Protein AF-0000000079291665 (afdb_homodimer)

Sequence (442 aa):
MATKSVLILLLVAAATTFAQKQCCYPSQFEASRGSIVAQVQGGQAMTQKTGYQFAYDYTNRRLGAITYKEDLGVMTKFQDIFEYSQGVEYEIQVKPQVSSCLKRTLNATLPHCIPASATYLGSSYLGDHKLNVDYFQYFESKSSTDYANITITVSQGDCVPFSDVYEGMKDGVPTLEVRGYVNYTSGISDPSKYFTVPSFCQSAKHETPKTQKSPFDKILPMATKSVLILLLVAAATTFAQKQCCYPSQFEASRGSIVAQVQGGQAMTQKTGYQFAYDYTNRRLGAITYKEDLGVMTKFQDIFEYSQGVEYEIQVKPQVSSCLKRTLNATLPHCIPASATYLGSSYLGDHKLNVDYFQYFESKSSTDYANITITVSQGDCVPFSDVYEGMKDGVPTLEVRGYVNYTSGISDPSKYFTVPSFCQSAKHETPKTQKSPFDKILP

Organism: Patiria miniata (NCBI:txid46514)

Nearest PDB structures (foldseek):
  2zf3-assembly1_B  TM=6.138E-01  e=1.254E-06  Chromobacterium violaceum
  1r0u-assembly1_A  TM=3.759E-01  e=9.866E-04  Bacillus subtilis
  6cuj-assembly1_B  TM=4.003E-01  e=1.719E-02  Neisseria meningitidis
  7sfp-assembly1_A  TM=3.118E-01  e=3.646E-02  Streptomyces ossamyceticus
  6cuj-assembly1_A  TM=3.379E-01  e=2.322E-02  Neisseria meningitidis

pLDDT: mean 86.08, std 16.87, range [31.62, 98.25]

InterPro domains:
  IPR001299 Ependymin [PF00811] (77-201)
  IPR001299 Ependymin [PTHR10697] (5-213)
  IPR001299 Ependymin [SM00026] (22-217)

Solvent-accessible surface area (backbone atoms only — not comparable to full-atom values): 24522 Å² total; per-residue (Å²): 133,86,79,78,77,77,77,77,78,76,78,75,74,74,73,71,70,71,72,74,78,75,50,39,43,64,52,35,26,30,32,30,39,39,36,42,35,38,35,49,54,98,53,39,80,44,73,49,76,51,66,36,38,36,39,46,29,59,82,75,32,33,38,15,36,39,37,75,44,74,54,97,89,41,63,32,40,39,36,37,32,39,34,41,80,75,29,34,30,37,45,35,37,44,36,96,86,59,64,49,43,41,32,35,82,37,92,60,76,77,75,57,49,58,60,89,83,39,42,79,76,51,72,51,24,36,79,67,65,68,39,48,33,34,34,36,34,38,78,48,71,84,48,99,35,28,30,28,46,35,40,37,34,23,34,57,95,54,25,45,66,40,33,35,36,39,43,37,30,54,83,64,28,51,30,43,33,43,38,38,43,31,52,42,39,86,38,66,92,58,59,62,85,42,64,62,75,59,76,76,44,78,72,33,56,73,53,80,76,85,82,72,80,64,95,73,67,74,91,62,127,133,84,79,77,78,76,78,78,77,78,74,74,72,74,72,72,70,71,73,75,78,76,50,38,42,63,51,36,26,28,31,31,40,40,35,44,35,38,36,51,54,97,55,38,81,45,74,48,75,50,66,36,39,35,38,45,29,59,82,74,32,33,40,15,36,39,38,74,43,76,54,96,89,40,64,32,40,38,35,38,32,38,34,41,81,75,29,33,29,38,45,34,37,46,36,99,86,58,63,48,44,42,31,33,82,37,94,59,77,78,75,56,50,58,62,89,82,38,42,80,74,50,72,52,25,36,79,67,66,66,38,47,34,34,34,37,34,38,78,47,70,85,49,98,35,29,31,29,47,35,39,37,33,22,34,57,95,54,26,45,66,40,32,36,37,39,43,38,31,53,84,64,28,53,32,42,33,42,37,38,44,32,50,43,38,86,38,65,92,58,58,63,83,42,64,62,75,60,76,77,43,76,74,32,57,72,54,81,75,86,82,73,80,64,95,73,65,75,90,64,126

Structure (mmCIF, N/CA/C/O backbone):
data_AF-0000000079291665-model_v1
#
loop_
_entity.id
_entity.type
_entity.pdbx_description
1 polymer 'Uncharacterized protein'
#
loop_
_atom_site.group_PDB
_atom_site.id
_atom_site.type_symbol
_atom_site.label_atom_id
_atom_site.label_alt_id
_atom_site.label_comp_id
_atom_site.label_asym_id
_atom_site.label_entity_id
_atom_site.label_seq_id
_atom_site.pdbx_PDB_ins_code
_atom_site.Cartn_x
_atom_site.Cartn_y
_atom_site.Cartn_z
_atom_site.occupancy
_atom_site.B_iso_or_equiv
_atom_site.auth_seq_id
_atom_site.auth_comp_id
_atom_site.auth_asym_id
_atom_site.auth_atom_id
_atom_site.pdbx_PDB_model_num
ATOM 1 N N . MET A 1 1 ? 72.125 -18.312 -8.953 1 33.38 1 MET A N 1
ATOM 2 C CA . MET A 1 1 ? 70.688 -18.453 -8.75 1 33.38 1 MET A CA 1
ATOM 3 C C . MET A 1 1 ? 69.938 -17.094 -8.828 1 33.38 1 MET A C 1
ATOM 5 O O . MET A 1 1 ? 70.188 -16.219 -7.996 1 33.38 1 MET A O 1
ATOM 9 N N . ALA A 1 2 ? 69.688 -16.594 -10.117 1 44.31 2 ALA A N 1
ATOM 10 C CA . ALA A 1 2 ? 69 -15.352 -10.484 1 44.31 2 ALA A CA 1
ATOM 11 C C . ALA A 1 2 ? 67.625 -15.289 -9.891 1 44.31 2 ALA A C 1
ATOM 13 O O . ALA A 1 2 ? 66.812 -16.188 -10.109 1 44.31 2 ALA A O 1
ATOM 14 N N . THR A 1 3 ? 67.438 -14.695 -8.727 1 43 3 THR A N 1
ATOM 15 C CA . THR A 1 3 ? 66.188 -14.398 -8.047 1 43 3 THR A CA 1
ATOM 16 C C . THR A 1 3 ? 65.312 -13.516 -8.914 1 43 3 THR A C 1
ATOM 18 O O . THR A 1 3 ? 65.688 -12.383 -9.227 1 43 3 THR A O 1
ATOM 21 N N . LYS A 1 4 ? 64.562 -14.102 -9.914 1 43.56 4 LYS A N 1
ATOM 22 C CA . LYS A 1 4 ? 63.531 -13.367 -10.648 1 43.56 4 LYS A CA 1
ATOM 23 C C . LYS A 1 4 ? 62.469 -12.812 -9.711 1 43.56 4 LYS A C 1
ATOM 25 O O . LYS A 1 4 ? 61.812 -13.57 -8.992 1 43.56 4 LYS A O 1
ATOM 30 N N . SER A 1 5 ? 62.625 -11.578 -9.266 1 41.34 5 SER A N 1
ATOM 31 C CA . SER A 1 5 ? 61.625 -10.844 -8.516 1 41.34 5 SER A CA 1
ATOM 32 C C . SER A 1 5 ? 60.344 -10.68 -9.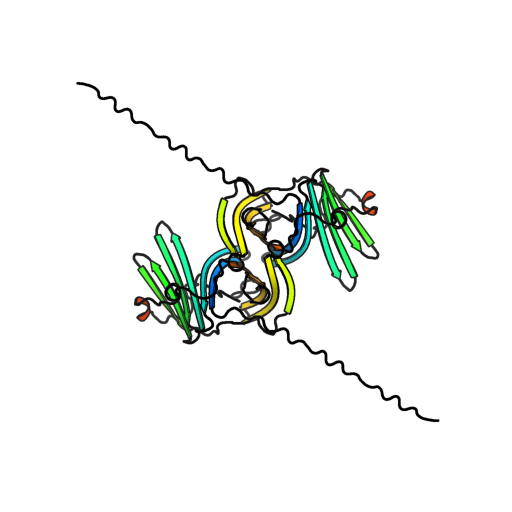32 1 41.34 5 SER A C 1
ATOM 34 O O . SER A 1 5 ? 60.344 -10.109 -10.414 1 41.34 5 SER A O 1
ATOM 36 N N . VAL A 1 6 ? 59.375 -11.672 -9.273 1 41.81 6 VAL A N 1
ATOM 37 C CA . VAL A 1 6 ? 58.062 -11.469 -9.852 1 41.81 6 VAL A CA 1
ATOM 38 C C . VAL A 1 6 ? 57.375 -10.305 -9.156 1 41.81 6 VAL A C 1
ATOM 40 O O . VAL A 1 6 ? 57.156 -10.336 -7.941 1 41.81 6 VAL A O 1
ATOM 43 N N . LEU A 1 7 ? 57.469 -9.109 -9.75 1 39.66 7 LEU A N 1
ATOM 44 C CA . LEU A 1 7 ? 56.625 -7.969 -9.359 1 39.66 7 LEU A CA 1
ATOM 45 C C . LEU A 1 7 ? 55.156 -8.281 -9.547 1 39.66 7 LEU A C 1
ATOM 47 O O . LEU A 1 7 ? 54.688 -8.516 -10.672 1 39.66 7 LEU A O 1
ATOM 51 N N . ILE A 1 8 ? 54.531 -8.836 -8.492 1 39.69 8 ILE A N 1
ATOM 52 C CA . ILE A 1 8 ? 53.094 -8.969 -8.508 1 39.69 8 ILE A CA 1
ATOM 53 C C . ILE A 1 8 ? 52.438 -7.582 -8.562 1 39.69 8 ILE A C 1
ATOM 55 O O . ILE A 1 8 ? 52.594 -6.781 -7.641 1 39.69 8 ILE A O 1
ATOM 59 N N . LEU A 1 9 ? 52.156 -7.086 -9.789 1 40.19 9 LEU A N 1
ATOM 60 C CA . LEU A 1 9 ? 51.312 -5.914 -9.969 1 40.19 9 LEU A CA 1
ATOM 61 C C . LEU A 1 9 ? 49.938 -6.152 -9.375 1 40.19 9 LEU A C 1
ATOM 63 O O . LEU A 1 9 ? 49.156 -6.992 -9.875 1 40.19 9 LEU A O 1
ATOM 67 N N . LEU A 1 10 ? 49.781 -5.875 -8.062 1 39.94 10 LEU A N 1
ATOM 68 C CA . LEU A 1 10 ? 48.469 -5.789 -7.457 1 39.94 10 LEU A CA 1
ATOM 69 C C . LEU A 1 10 ? 47.625 -4.75 -8.172 1 39.94 10 LEU A C 1
ATOM 71 O O . LEU A 1 10 ? 47.875 -3.549 -8.07 1 39.94 10 LEU A O 1
ATOM 75 N N . LEU A 1 11 ? 47 -5.117 -9.305 1 41.69 11 LEU A N 1
ATOM 76 C CA . LEU A 1 11 ? 45.938 -4.293 -9.867 1 41.69 11 LEU A CA 1
ATOM 77 C C . LEU A 1 11 ? 44.812 -4.117 -8.867 1 41.69 11 LEU A C 1
ATOM 79 O O . LEU A 1 11 ? 44.062 -5.059 -8.594 1 41.69 11 LEU A O 1
ATOM 83 N N . VAL A 1 12 ? 44.969 -3.213 -7.914 1 42.84 12 VAL A N 1
ATOM 84 C CA . VAL A 1 12 ? 43.812 -2.727 -7.148 1 42.84 12 VAL A CA 1
ATOM 85 C C . VAL A 1 12 ? 42.75 -2.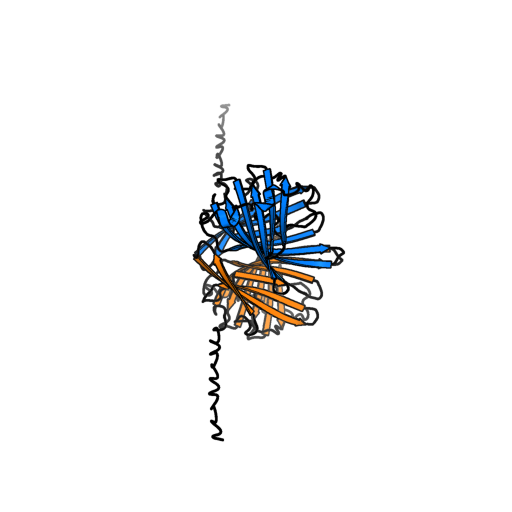182 -8.102 1 42.84 12 VAL A C 1
ATOM 87 O O . VAL A 1 12 ? 42.969 -1.146 -8.742 1 42.84 12 VAL A O 1
ATOM 90 N N . ALA A 1 13 ? 41.906 -2.961 -8.672 1 42.25 13 ALA A N 1
ATOM 91 C CA . ALA A 1 13 ? 40.656 -2.416 -9.25 1 42.25 13 ALA A CA 1
ATOM 92 C C . ALA A 1 13 ? 39.969 -1.48 -8.266 1 42.25 13 ALA A C 1
ATOM 94 O O . ALA A 1 13 ? 39.531 -1.906 -7.191 1 42.25 13 ALA A O 1
ATOM 95 N N . ALA A 1 14 ? 40.281 -0.184 -8.25 1 39.81 14 ALA A N 1
ATOM 96 C CA . ALA A 1 14 ? 39.375 0.785 -7.621 1 39.81 14 ALA A CA 1
ATOM 97 C C . ALA A 1 14 ? 37.938 0.505 -7.988 1 39.81 14 ALA A C 1
ATOM 99 O O . ALA A 1 14 ? 37.531 0.678 -9.141 1 39.81 14 ALA A O 1
ATOM 100 N N . ALA A 1 15 ? 37.25 -0.454 -7.398 1 42.09 15 ALA A N 1
ATOM 101 C CA . ALA A 1 15 ? 35.781 -0.42 -7.469 1 42.09 15 ALA A CA 1
ATOM 102 C C . ALA A 1 15 ? 35.25 1.012 -7.379 1 42.09 15 ALA A C 1
ATOM 104 O O . ALA A 1 15 ? 35.344 1.646 -6.324 1 42.09 15 ALA A O 1
ATOM 105 N N . THR A 1 16 ? 35.406 1.795 -8.367 1 43.69 16 THR A N 1
ATOM 106 C CA . THR A 1 16 ? 34.562 2.996 -8.375 1 43.69 16 THR A CA 1
ATOM 107 C C . THR A 1 16 ? 33.188 2.699 -7.82 1 43.69 16 THR A C 1
ATOM 109 O O . THR A 1 16 ? 32.406 1.944 -8.422 1 43.69 16 THR A O 1
ATOM 112 N N . THR A 1 17 ? 33.031 2.527 -6.578 1 45.19 17 THR A N 1
ATOM 113 C CA . THR A 1 17 ? 31.688 2.664 -6.031 1 45.19 17 THR A CA 1
ATOM 114 C C . THR A 1 17 ? 30.938 3.793 -6.73 1 45.19 17 THR A C 1
ATOM 116 O O . THR A 1 17 ? 31.359 4.953 -6.668 1 45.19 17 THR A O 1
ATOM 119 N N . PHE A 1 18 ? 30.594 3.729 -7.953 1 47.25 18 PHE A N 1
ATOM 120 C CA . PHE A 1 18 ? 29.594 4.68 -8.43 1 47.25 18 PHE A CA 1
ATOM 121 C C . PHE A 1 18 ? 28.656 5.09 -7.305 1 47.25 18 PHE A C 1
ATOM 123 O O . PHE A 1 18 ? 27.969 4.25 -6.727 1 47.25 18 PHE A O 1
ATOM 130 N N . ALA A 1 19 ? 29.031 5.988 -6.492 1 48.94 19 ALA A N 1
ATOM 131 C CA . ALA A 1 19 ? 28.188 6.559 -5.441 1 48.94 19 ALA A CA 1
ATOM 132 C C . ALA A 1 19 ? 26.766 6.773 -5.941 1 48.94 19 ALA A C 1
ATOM 134 O O . ALA A 1 19 ? 26.516 7.605 -6.82 1 48.94 19 ALA A O 1
ATOM 135 N N . GLN A 1 20 ? 25.938 5.781 -6.062 1 61.38 20 GLN A N 1
ATOM 136 C CA . GLN A 1 20 ? 24.547 5.977 -6.449 1 61.38 20 GLN A CA 1
ATOM 137 C C . GLN A 1 20 ? 23.969 7.223 -5.789 1 61.38 20 GLN A C 1
ATOM 139 O O . GLN A 1 20 ? 24.109 7.414 -4.578 1 61.38 20 GLN A O 1
ATOM 144 N N . LYS A 1 21 ? 23.781 8.43 -6.582 1 78.25 21 LYS A N 1
ATOM 145 C CA . LYS A 1 21 ? 23.172 9.672 -6.121 1 78.25 21 LYS A CA 1
ATOM 146 C C . LYS A 1 21 ? 22 9.398 -5.18 1 78.25 21 LYS A C 1
ATOM 148 O O . LYS A 1 21 ? 21.156 8.547 -5.469 1 78.25 21 LYS A O 1
ATOM 153 N N . GLN A 1 22 ? 22.141 9.953 -3.949 1 91.94 22 GLN A N 1
ATOM 154 C CA . GLN A 1 22 ? 21.094 9.805 -2.934 1 91.94 22 GLN A CA 1
ATOM 155 C C . GLN A 1 22 ? 19.75 10.258 -3.469 1 91.94 22 GLN A C 1
ATOM 157 O O . GLN A 1 22 ? 19.656 11.266 -4.18 1 91.94 22 GLN A O 1
ATOM 162 N N . CYS A 1 23 ? 18.781 9.539 -3.275 1 96.5 23 CYS A N 1
ATOM 163 C CA . CYS A 1 23 ? 17.422 9.875 -3.68 1 96.5 23 CYS A CA 1
ATOM 164 C C . CYS A 1 23 ? 16.797 10.891 -2.727 1 96.5 23 CYS A C 1
ATOM 166 O O . CYS A 1 23 ? 16.516 10.57 -1.568 1 96.5 23 CYS A O 1
ATOM 168 N N . CYS A 1 24 ? 16.609 12.117 -3.236 1 97.31 24 CYS A N 1
ATOM 169 C CA . CYS A 1 24 ? 16.016 13.172 -2.43 1 97.31 24 CYS A CA 1
ATOM 170 C C . CYS A 1 24 ? 14.664 13.602 -3.012 1 97.31 24 CYS A C 1
ATOM 172 O O . CYS A 1 24 ? 14.516 13.711 -4.23 1 97.31 24 CYS A O 1
ATOM 174 N N . TYR A 1 25 ? 13.727 13.828 -2.117 1 97.12 25 TYR A N 1
ATOM 175 C CA . TYR A 1 25 ? 12.422 14.297 -2.572 1 97.12 25 TYR A CA 1
ATOM 176 C C . TYR A 1 25 ? 12.547 15.633 -3.295 1 97.12 25 TYR A C 1
ATOM 178 O O . TYR A 1 25 ? 13.477 16.406 -3.039 1 97.12 25 TYR A O 1
ATOM 186 N N . PRO A 1 26 ? 11.594 15.883 -4.191 1 97.12 26 PRO A N 1
ATOM 187 C CA . PRO A 1 26 ? 11.531 17.266 -4.691 1 97.12 26 PRO A CA 1
ATOM 188 C C . PRO A 1 26 ? 11.414 18.297 -3.57 1 97.12 26 PRO A C 1
ATOM 190 O O . PRO A 1 26 ? 10.742 18.031 -2.564 1 97.12 26 PRO A O 1
ATOM 193 N N . SER A 1 27 ? 11.969 19.438 -3.736 1 98.06 27 SER A N 1
ATOM 194 C CA . SER A 1 27 ? 12.102 20.422 -2.66 1 98.06 27 SER A CA 1
ATOM 195 C C . SER A 1 27 ? 10.734 20.953 -2.23 1 98.06 27 SER A C 1
ATOM 197 O O . SER A 1 27 ? 10.555 21.359 -1.08 1 98.06 27 SER A O 1
ATOM 199 N N . GLN A 1 28 ? 9.805 21.047 -3.203 1 98.12 28 GLN A N 1
ATOM 200 C CA . GLN A 1 28 ? 8.453 21.5 -2.904 1 98.12 28 GLN A CA 1
ATOM 201 C C . GLN A 1 28 ? 7.414 20.703 -3.699 1 98.12 28 GLN A C 1
ATOM 203 O O . GLN A 1 28 ? 7.539 20.547 -4.914 1 98.12 28 GLN A O 1
ATOM 208 N N . PHE A 1 29 ? 6.383 20.219 -2.969 1 97.88 29 PHE A N 1
ATOM 209 C CA . PHE A 1 29 ? 5.281 19.562 -3.674 1 97.88 29 PHE A CA 1
ATOM 210 C C . PHE A 1 29 ? 4.047 19.469 -2.781 1 97.88 29 PHE A C 1
ATOM 212 O O . PHE A 1 29 ? 4.137 19.688 -1.57 1 97.88 29 PHE A O 1
ATOM 219 N N . GLU A 1 30 ? 2.912 19.234 -3.373 1 97.44 30 GLU A N 1
ATOM 220 C CA . GLU A 1 30 ? 1.661 18.859 -2.717 1 97.44 30 GLU A CA 1
ATOM 221 C C . GLU A 1 30 ? 1.271 17.422 -3.041 1 97.44 30 GLU A C 1
ATOM 223 O O . GLU A 1 30 ? 1.589 16.906 -4.117 1 97.44 30 GLU A O 1
ATOM 228 N N . ALA A 1 31 ? 0.606 16.797 -2.09 1 97.75 31 ALA A N 1
ATOM 229 C CA . ALA A 1 31 ? 0.093 15.445 -2.314 1 97.75 31 ALA A CA 1
ATOM 230 C C . ALA A 1 31 ? -0.995 15.102 -1.302 1 97.75 31 ALA A C 1
ATOM 232 O O . ALA A 1 31 ? -1.331 15.914 -0.438 1 97.75 31 ALA A O 1
ATOM 233 N N . SER A 1 32 ? -1.656 14.07 -1.577 1 97 32 SER A N 1
ATOM 234 C CA . SER A 1 32 ? -2.572 13.461 -0.62 1 97 32 SER A CA 1
ATOM 235 C C . SER A 1 32 ? -2.002 12.156 -0.068 1 97 32 SER A C 1
ATOM 237 O O . SER A 1 32 ? -1.399 11.375 -0.806 1 97 32 SER A O 1
ATOM 239 N N . ARG A 1 33 ? -2.201 11.984 1.135 1 96.44 33 ARG A N 1
ATOM 240 C CA . ARG A 1 33 ? -1.723 10.773 1.79 1 96.44 33 ARG A CA 1
ATOM 241 C C . ARG A 1 33 ? -2.883 9.969 2.367 1 96.44 33 ARG A C 1
ATOM 243 O O . ARG A 1 33 ? -3.789 10.531 2.986 1 96.44 33 ARG A O 1
ATOM 250 N N . GLY A 1 34 ? -2.918 8.703 2.088 1 94.12 34 GLY A N 1
ATOM 251 C CA . GLY A 1 34 ? -3.76 7.742 2.779 1 94.12 34 GLY A CA 1
ATOM 252 C C . GLY A 1 34 ? -2.969 6.691 3.535 1 94.12 34 GLY A C 1
ATOM 253 O O . GLY A 1 34 ? -1.873 6.312 3.119 1 94.12 34 GLY A O 1
ATOM 254 N N . SER A 1 35 ? -3.543 6.246 4.691 1 94.38 35 SER A N 1
ATOM 255 C CA . SER A 1 35 ? -2.828 5.23 5.457 1 94.38 35 SER A CA 1
ATOM 256 C C . SER A 1 35 ? -3.797 4.277 6.148 1 94.38 35 SER A C 1
ATOM 258 O O . SER A 1 35 ? -4.941 4.641 6.426 1 94.38 35 SER A O 1
ATOM 260 N N . ILE A 1 36 ? -3.389 3.09 6.25 1 93.94 36 ILE A N 1
ATOM 261 C CA . ILE A 1 36 ? -4.004 2.131 7.16 1 93.94 36 ILE A CA 1
ATOM 262 C C . ILE A 1 36 ? -2.988 1.68 8.203 1 93.94 36 ILE A C 1
ATOM 264 O O . ILE A 1 36 ? -1.85 1.345 7.867 1 93.94 36 ILE A O 1
ATOM 268 N N . VAL A 1 37 ? -3.357 1.77 9.422 1 92.5 37 VAL A N 1
ATOM 269 C CA . VAL A 1 37 ? -2.492 1.357 10.516 1 92.5 37 VAL A CA 1
ATOM 270 C C . VAL A 1 37 ? -3.15 0.218 11.297 1 92.5 37 VAL A C 1
ATOM 272 O O . VAL A 1 37 ? -4.344 0.273 11.594 1 92.5 37 VAL A O 1
ATOM 275 N N . ALA A 1 38 ? -2.42 -0.78 11.492 1 92.69 38 ALA A N 1
ATOM 276 C CA . ALA A 1 38 ? -2.838 -1.887 12.352 1 92.69 38 ALA A CA 1
ATOM 277 C C . ALA A 1 38 ? -1.983 -1.953 13.617 1 92.69 38 ALA A C 1
ATOM 279 O O . ALA A 1 38 ? -0.754 -1.884 13.547 1 92.69 38 ALA A O 1
ATOM 280 N N . GLN A 1 39 ? -2.703 -2.039 14.711 1 90.62 39 GLN A N 1
ATOM 281 C CA . GLN A 1 39 ? -2.037 -2.154 16 1 90.62 39 GLN A CA 1
ATOM 282 C C . GLN A 1 39 ? -2.631 -3.291 16.828 1 90.62 39 GLN A C 1
ATOM 284 O O . GLN A 1 39 ? -3.795 -3.654 16.641 1 90.62 39 GLN A O 1
ATOM 289 N N . VAL A 1 40 ? -1.843 -3.873 17.625 1 87.38 40 VAL A N 1
ATOM 290 C CA . VAL A 1 40 ? -2.307 -4.887 18.562 1 87.38 40 VAL A CA 1
ATOM 291 C C . VAL A 1 40 ? -2.227 -4.348 19.984 1 87.38 40 VAL A C 1
ATOM 293 O O . VAL A 1 40 ? -1.14 -4.039 20.484 1 87.38 40 VAL A O 1
ATOM 296 N N . GLN A 1 41 ? -3.389 -4.145 20.531 1 81.62 41 GLN A N 1
ATOM 297 C CA . GLN A 1 41 ? -3.494 -3.709 21.922 1 81.62 41 GLN A CA 1
ATOM 298 C C . GLN A 1 41 ? -4.336 -4.684 22.75 1 81.62 41 GLN A C 1
ATOM 300 O O . GLN A 1 41 ? -5.461 -5.016 22.359 1 81.62 41 GLN A O 1
ATOM 305 N N . GLY A 1 42 ? -3.773 -5.078 23.891 1 80.75 42 GLY A N 1
ATOM 306 C CA . GLY A 1 42 ? -4.492 -6.035 24.719 1 80.75 42 GLY A CA 1
ATOM 307 C C . GLY A 1 42 ? -4.848 -7.312 23.984 1 80.75 42 GLY A C 1
ATOM 308 O O . GLY A 1 42 ? -5.926 -7.875 24.188 1 80.75 42 GLY A O 1
ATOM 309 N N . GLY A 1 43 ? -4.148 -7.59 23 1 78.69 43 GLY A N 1
ATOM 310 C CA . GLY A 1 43 ? -4.352 -8.812 22.234 1 78.69 43 GLY A CA 1
ATOM 311 C C . GLY A 1 43 ? -5.355 -8.648 21.109 1 78.69 43 GLY A C 1
ATOM 312 O O . GLY A 1 43 ? -5.664 -9.609 20.406 1 78.69 43 GLY A O 1
ATOM 313 N N . GLN A 1 44 ? -5.863 -7.441 21 1 83.56 44 GLN A N 1
ATOM 314 C CA . GLN A 1 44 ? -6.855 -7.18 19.969 1 83.56 44 GLN A CA 1
ATOM 315 C C . GLN A 1 44 ? -6.273 -6.305 18.859 1 83.56 44 GLN A C 1
ATOM 317 O O . GLN A 1 44 ? -5.547 -5.348 19.125 1 83.56 44 GLN A O 1
ATOM 322 N N . ALA A 1 45 ? -6.535 -6.777 17.609 1 85.62 45 ALA A N 1
ATOM 323 C CA . ALA A 1 45 ? -6.094 -5.996 16.469 1 85.62 45 ALA A CA 1
ATOM 324 C C . ALA A 1 45 ? -7.055 -4.848 16.172 1 85.62 45 ALA A C 1
ATOM 326 O O . ALA A 1 45 ? -8.273 -5.023 16.234 1 85.62 45 ALA A O 1
ATOM 327 N N . MET A 1 46 ? -6.5 -3.693 15.992 1 89.69 46 MET A N 1
ATOM 328 C CA . MET A 1 46 ? -7.27 -2.521 15.586 1 89.69 46 MET A CA 1
ATOM 329 C C . MET A 1 46 ? -6.672 -1.887 14.336 1 89.69 46 MET A C 1
ATOM 331 O O . MET A 1 46 ? -5.449 -1.872 14.164 1 89.69 46 MET A O 1
ATOM 335 N N . THR A 1 47 ? -7.562 -1.448 13.508 1 91.56 47 THR A N 1
ATOM 336 C CA . THR A 1 47 ? -7.098 -0.745 12.32 1 91.56 47 THR A CA 1
ATOM 337 C C . THR A 1 47 ? -7.691 0.66 12.258 1 91.56 47 THR A C 1
ATOM 339 O O . THR A 1 47 ? -8.781 0.904 12.781 1 91.56 47 THR A O 1
ATOM 342 N N . GLN A 1 48 ? -6.941 1.554 11.758 1 89.12 48 GLN A N 1
ATOM 343 C CA . GLN A 1 48 ? -7.379 2.928 11.531 1 89.12 48 GLN A CA 1
ATOM 344 C C . GLN A 1 48 ? -6.961 3.416 10.148 1 89.12 48 GLN A C 1
ATOM 346 O O . GLN A 1 48 ? -5.844 3.148 9.703 1 89.12 48 GLN A O 1
ATOM 351 N N . LYS A 1 49 ? -7.883 4.055 9.531 1 90.69 49 LYS A N 1
ATOM 352 C CA . LYS A 1 49 ? -7.598 4.664 8.242 1 90.69 49 LYS A CA 1
ATOM 353 C C . LYS A 1 49 ? -7.605 6.188 8.336 1 90.69 49 LYS A C 1
ATOM 355 O O . LYS A 1 49 ? -8.438 6.766 9.031 1 90.69 49 LYS A O 1
ATOM 360 N N . THR A 1 50 ? -6.645 6.762 7.746 1 90.81 50 THR A N 1
ATOM 361 C CA . THR A 1 50 ? -6.566 8.219 7.715 1 90.81 50 THR A CA 1
ATOM 362 C C . THR A 1 50 ? -6.227 8.711 6.312 1 90.81 50 THR A C 1
ATOM 364 O O . THR A 1 50 ? -5.633 7.98 5.516 1 90.81 50 THR A O 1
ATOM 367 N N . GLY A 1 51 ? -6.715 9.906 5.98 1 93.19 51 GLY A N 1
ATOM 368 C CA . GLY A 1 51 ? -6.426 10.57 4.719 1 93.19 51 GLY A CA 1
ATOM 369 C C . GLY A 1 51 ? -6.367 12.086 4.84 1 93.19 51 GLY A C 1
ATOM 370 O O . GLY A 1 51 ? -7.156 12.688 5.57 1 93.19 51 GLY A O 1
ATOM 371 N N . TYR A 1 52 ? -5.43 12.68 4.195 1 95.5 52 TYR A N 1
ATOM 372 C CA . TYR A 1 52 ? -5.34 14.133 4.219 1 95.5 52 TYR A CA 1
ATOM 373 C C . TYR A 1 52 ? -4.516 14.648 3.043 1 95.5 52 TYR A C 1
ATOM 375 O O . TYR A 1 52 ? -3.895 13.859 2.322 1 95.5 52 TYR A O 1
ATOM 383 N N . GLN A 1 53 ? -4.602 15.922 2.863 1 97 53 GLN A N 1
ATOM 384 C CA . GLN A 1 53 ? -3.742 16.641 1.929 1 97 53 GLN A CA 1
ATOM 385 C C . GLN A 1 53 ? -2.559 17.281 2.65 1 97 53 GLN A C 1
ATOM 387 O O . GLN A 1 53 ? -2.674 17.672 3.812 1 97 53 GLN A O 1
ATOM 392 N N . PHE A 1 54 ? -1.475 17.359 1.909 1 97.62 54 PHE A N 1
ATOM 393 C CA . PHE A 1 54 ? -0.352 18.016 2.564 1 97.62 54 PHE A CA 1
ATOM 394 C C . PHE A 1 54 ? 0.538 18.703 1.541 1 97.62 54 PHE A C 1
ATOM 396 O O . PHE A 1 54 ? 0.448 18.438 0.343 1 97.62 54 PHE A O 1
ATOM 403 N N . ALA A 1 55 ? 1.313 19.656 2.043 1 98.25 55 ALA A N 1
ATOM 404 C CA . ALA A 1 55 ? 2.359 20.344 1.289 1 98.25 55 ALA A CA 1
ATOM 405 C C . ALA A 1 55 ? 3.723 20.156 1.948 1 98.25 55 ALA A C 1
ATOM 407 O O . ALA A 1 55 ? 3.871 20.375 3.154 1 98.25 55 ALA A O 1
ATOM 408 N N . TYR A 1 56 ? 4.59 19.656 1.215 1 98 56 TYR A N 1
ATOM 409 C CA . TYR A 1 56 ? 5.988 19.484 1.597 1 98 56 TYR A CA 1
ATOM 410 C C . TYR A 1 56 ? 6.84 20.641 1.061 1 98 56 TYR A C 1
ATOM 412 O O . TYR A 1 56 ? 6.934 20.828 -0.154 1 98 56 TYR A O 1
ATOM 420 N N . ASP A 1 57 ? 7.5 21.359 1.958 1 98.12 57 ASP A N 1
ATOM 421 C CA . ASP A 1 57 ? 8.273 22.531 1.596 1 98.12 57 ASP A CA 1
ATOM 422 C C . ASP A 1 57 ? 9.664 22.5 2.236 1 98.12 57 ASP A C 1
ATOM 424 O O . ASP A 1 57 ? 9.922 23.219 3.205 1 98.12 57 ASP A O 1
ATOM 428 N N . TYR A 1 58 ? 10.523 21.797 1.612 1 97.5 58 TYR A N 1
ATOM 429 C CA . TYR A 1 58 ? 11.875 21.672 2.141 1 97.5 58 TYR A CA 1
ATOM 430 C C . TYR A 1 58 ? 12.641 22.984 2.006 1 97.5 58 TYR A C 1
ATOM 432 O O . TYR A 1 58 ? 13.492 23.297 2.838 1 97.5 58 TYR A O 1
ATOM 440 N N . THR A 1 59 ? 12.398 23.734 0.969 1 98.19 59 THR A N 1
ATOM 441 C CA . THR A 1 59 ? 13.055 25.016 0.76 1 98.19 59 THR A CA 1
ATOM 442 C C . THR A 1 59 ? 12.891 25.906 1.984 1 98.19 59 THR A C 1
ATOM 444 O O . THR A 1 59 ? 13.852 26.531 2.438 1 98.19 59 THR A O 1
ATOM 447 N N . ASN A 1 60 ? 11.719 25.953 2.496 1 97.94 60 ASN A N 1
ATOM 448 C CA . ASN A 1 60 ? 11.445 26.812 3.65 1 97.94 60 ASN A CA 1
ATOM 449 C C . ASN A 1 60 ? 11.383 26 4.941 1 97.94 60 ASN A C 1
ATOM 451 O O . ASN A 1 60 ? 10.969 26.5 5.98 1 97.94 60 ASN A O 1
ATOM 455 N N . ARG A 1 61 ? 11.672 24.781 4.895 1 96.88 61 ARG A N 1
ATOM 456 C CA . ARG A 1 61 ? 11.742 23.859 6.027 1 96.88 61 ARG A CA 1
ATOM 457 C C . ARG A 1 61 ? 10.422 23.828 6.793 1 96.88 61 ARG A C 1
ATOM 459 O O . ARG A 1 61 ? 10.406 24.016 8.008 1 96.88 61 ARG A O 1
ATOM 466 N N . ARG A 1 62 ? 9.367 23.453 6.074 1 97.25 62 ARG A N 1
ATOM 467 C CA . ARG A 1 62 ? 8.055 23.375 6.715 1 97.25 62 ARG A CA 1
ATOM 468 C C . ARG A 1 62 ? 7.176 22.344 6.027 1 97.25 62 ARG A C 1
ATOM 470 O O . ARG A 1 62 ? 7.434 21.953 4.883 1 97.25 62 ARG A O 1
ATOM 477 N N . LEU A 1 63 ? 6.23 21.875 6.719 1 97.25 63 LEU A N 1
ATOM 478 C CA . LEU A 1 63 ? 5.258 20.875 6.285 1 97.25 63 LEU A CA 1
ATOM 479 C C . LEU A 1 63 ? 3.871 21.188 6.824 1 97.25 63 LEU A C 1
ATOM 481 O O . LEU A 1 63 ? 3.723 21.562 7.992 1 97.25 63 LEU A O 1
ATOM 485 N N . GLY A 1 64 ? 2.871 21.219 5.965 1 97.31 64 GLY A N 1
ATOM 486 C CA . GLY A 1 64 ? 1.495 21.484 6.359 1 97.31 64 GLY A CA 1
ATOM 487 C C . GLY A 1 64 ? 0.533 20.391 5.906 1 97.31 64 GLY A C 1
ATOM 488 O O . GLY A 1 64 ? 0.663 19.859 4.801 1 97.31 64 GLY A O 1
ATOM 489 N N . ALA A 1 65 ? -0.407 20.047 6.711 1 97.12 65 ALA A N 1
ATOM 490 C CA . ALA A 1 65 ? -1.396 19.016 6.383 1 97.12 65 ALA A CA 1
ATOM 491 C C . ALA A 1 65 ? -2.801 19.469 6.777 1 97.12 65 ALA A C 1
ATOM 493 O O . ALA A 1 65 ? -2.979 20.156 7.789 1 97.12 65 ALA A O 1
ATOM 494 N N . ILE A 1 66 ? -3.793 19.094 5.945 1 96.81 66 ILE A N 1
ATOM 495 C CA . ILE A 1 66 ? -5.176 19.484 6.203 1 96.81 66 ILE A CA 1
ATOM 496 C C . ILE A 1 66 ? -6.105 18.312 5.922 1 96.81 66 ILE A C 1
ATOM 498 O O . ILE A 1 66 ? -5.867 17.531 5.004 1 96.81 66 ILE A O 1
ATOM 502 N N . THR A 1 67 ? -7.082 18.188 6.734 1 94.88 67 THR A N 1
ATOM 503 C CA . THR A 1 67 ? -8.164 17.25 6.449 1 94.88 67 THR A CA 1
ATOM 504 C C . THR A 1 67 ? -9.492 17.797 6.977 1 94.88 67 THR A C 1
ATOM 506 O O . THR A 1 67 ? -9.516 18.703 7.805 1 94.88 67 THR A O 1
ATOM 509 N N . TYR A 1 68 ? -10.547 17.344 6.41 1 92.44 68 TYR A N 1
ATOM 510 C CA . TYR A 1 68 ? -11.898 17.703 6.812 1 92.44 68 TYR A CA 1
ATOM 511 C C . TYR A 1 68 ? -12.68 16.469 7.262 1 92.44 68 TYR A C 1
ATOM 513 O O . TYR A 1 68 ? -12.586 15.406 6.648 1 92.44 68 TYR A O 1
ATOM 521 N N . LYS A 1 69 ? -13.344 16.656 8.32 1 90.25 69 LYS A N 1
ATOM 522 C CA . LYS A 1 69 ? -14.211 15.594 8.812 1 90.25 69 LYS A CA 1
ATOM 523 C C . LYS A 1 69 ? -15.617 16.109 9.078 1 90.25 69 LYS A C 1
ATOM 525 O O . LYS A 1 69 ? -15.797 17.203 9.609 1 90.25 69 LYS A O 1
ATOM 530 N N . GLU A 1 70 ? -16.531 15.281 8.594 1 90.12 70 GLU A N 1
ATOM 531 C CA . GLU A 1 70 ? -17.922 15.609 8.883 1 90.12 70 GLU A CA 1
ATOM 532 C C . GLU A 1 70 ? -18.484 14.711 9.984 1 90.12 70 GLU A C 1
ATOM 534 O O . GLU A 1 70 ? -18.359 13.492 9.922 1 90.12 70 GLU A O 1
ATOM 539 N N . ASP A 1 71 ? -18.891 15.266 11.008 1 86.62 71 ASP A N 1
ATOM 540 C CA . ASP A 1 71 ? -19.547 14.562 12.094 1 86.62 71 ASP A CA 1
ATOM 541 C C . ASP A 1 71 ? -20.859 15.242 12.469 1 86.62 71 ASP A C 1
ATOM 543 O O . ASP A 1 71 ? -20.875 16.438 12.805 1 86.62 71 ASP A O 1
ATOM 547 N N . LEU A 1 72 ? -21.938 14.43 12.438 1 90 72 LEU A N 1
ATOM 548 C CA . LEU A 1 72 ? -23.266 14.898 12.789 1 90 72 LEU A CA 1
ATOM 549 C C . LEU A 1 72 ? -23.594 16.203 12.078 1 90 72 LEU A C 1
ATOM 551 O O . LEU A 1 72 ? -24.047 17.172 12.703 1 90 72 LEU A O 1
ATOM 555 N N . GLY A 1 73 ? -23.203 16.312 10.82 1 88.25 73 GLY A N 1
ATOM 556 C CA . GLY A 1 73 ? -23.547 17.438 9.969 1 88.25 73 GLY A CA 1
ATOM 557 C C . GLY A 1 73 ? -22.609 18.625 10.125 1 88.25 73 GLY A C 1
ATOM 558 O O . GLY A 1 73 ? -22.797 19.656 9.492 1 88.25 73 GLY A O 1
ATOM 559 N N . VAL A 1 74 ? -21.688 18.469 10.992 1 89.75 74 VAL A N 1
ATOM 560 C CA . VAL A 1 74 ? -20.734 19.547 11.227 1 89.75 74 VAL A CA 1
ATOM 561 C C . VAL A 1 74 ? -19.391 19.203 10.578 1 89.75 74 VAL A C 1
ATOM 563 O O . VAL A 1 74 ? -18.812 18.141 10.844 1 89.75 74 VAL A O 1
ATOM 566 N N . MET A 1 75 ? -18.953 20.156 9.68 1 91.19 75 MET A N 1
ATOM 567 C CA . MET A 1 75 ? -17.641 19.984 9.047 1 91.19 75 MET A CA 1
ATOM 568 C C . MET A 1 75 ? -16.531 20.609 9.891 1 91.19 75 MET A C 1
ATOM 570 O O . MET A 1 75 ? -16.625 21.781 10.273 1 91.19 75 MET A O 1
ATOM 574 N N . THR A 1 76 ? -15.578 19.844 10.234 1 90.56 76 THR A N 1
ATOM 575 C CA . THR A 1 76 ? -14.422 20.312 10.984 1 90.56 76 THR A CA 1
ATOM 576 C C . THR A 1 76 ? -13.156 20.234 10.125 1 90.56 76 THR A C 1
ATOM 578 O O . THR A 1 76 ? -12.898 19.219 9.484 1 90.56 76 THR A O 1
ATOM 581 N N . LYS A 1 77 ? -12.5 21.359 10.102 1 93.56 77 LYS A N 1
ATOM 582 C CA . LYS A 1 77 ? -11.18 21.359 9.477 1 93.56 77 LYS A CA 1
ATOM 583 C C . LYS A 1 77 ? -10.086 21.078 10.5 1 93.56 77 LYS A C 1
ATOM 585 O O . LYS A 1 77 ? -10.031 21.734 11.547 1 93.56 77 LYS A O 1
ATOM 590 N N . PHE A 1 78 ? -9.266 20.172 10.211 1 93.38 78 PHE A N 1
ATOM 591 C CA . PHE A 1 78 ? -8.047 19.906 10.969 1 93.38 78 PHE A CA 1
ATOM 592 C C . PHE A 1 78 ? -6.812 20.312 10.18 1 93.38 78 PHE A C 1
ATOM 594 O O . PHE A 1 78 ? -6.727 20.047 8.977 1 93.38 78 PHE A O 1
ATOM 601 N N . GLN A 1 79 ? -5.945 20.969 10.922 1 95.31 79 GLN A N 1
ATOM 602 C CA . GLN A 1 79 ? -4.723 21.422 10.25 1 95.31 79 GLN A CA 1
ATOM 603 C C . GLN A 1 79 ? -3.523 21.328 11.188 1 95.31 79 GLN A C 1
ATOM 605 O O . GLN A 1 79 ? -3.604 21.75 12.344 1 95.31 79 GLN A O 1
ATOM 610 N N . ASP A 1 80 ? -2.441 20.75 10.68 1 95.25 80 ASP A N 1
ATOM 611 C CA . ASP A 1 80 ? -1.151 20.812 11.359 1 95.25 80 ASP A CA 1
ATOM 612 C C . ASP A 1 80 ? -0.122 21.562 10.516 1 95.25 80 ASP A C 1
ATOM 614 O O . ASP A 1 80 ? -0.073 21.406 9.297 1 95.25 80 ASP A O 1
ATOM 618 N N . ILE A 1 81 ? 0.571 22.406 11.188 1 95.62 81 ILE A N 1
ATOM 619 C CA . ILE A 1 81 ? 1.67 23.141 10.562 1 95.62 81 ILE A CA 1
ATOM 620 C C . ILE A 1 81 ? 2.969 22.844 11.312 1 95.62 81 ILE A C 1
ATOM 622 O O . ILE A 1 81 ? 3.072 23.125 12.516 1 95.62 81 ILE A O 1
ATOM 626 N N . PHE A 1 82 ? 3.971 22.328 10.641 1 95.38 82 PHE A N 1
ATOM 627 C CA . PHE A 1 82 ? 5.293 22.078 11.195 1 95.38 82 PHE A CA 1
ATOM 628 C C . PHE A 1 82 ? 6.312 23.062 10.648 1 95.38 82 PHE A C 1
ATOM 630 O O . PHE A 1 82 ? 6.672 23.016 9.477 1 95.38 82 PHE A O 1
ATOM 637 N N . GLU A 1 83 ? 6.695 23.953 11.492 1 94.88 83 GLU A N 1
ATOM 638 C CA . GLU A 1 83 ? 7.746 24.922 11.148 1 94.88 83 GLU A CA 1
ATOM 639 C C . GLU A 1 83 ? 9.094 24.484 11.711 1 94.88 83 GLU A C 1
ATOM 641 O O . GLU A 1 83 ? 9.477 24.891 12.812 1 94.88 83 GLU A O 1
ATOM 646 N N . TYR A 1 84 ? 9.844 23.797 10.945 1 94 84 TYR A N 1
ATOM 647 C CA . TYR A 1 84 ? 11.07 23.172 11.422 1 94 84 TYR A CA 1
ATOM 648 C C . TYR A 1 84 ? 12.156 24.219 11.672 1 94 84 TYR A C 1
ATOM 650 O O . TYR A 1 84 ? 12.953 24.094 12.602 1 94 84 TYR A O 1
ATOM 658 N N . SER A 1 85 ? 12.195 25.203 10.82 1 94.62 85 SER A N 1
ATOM 659 C CA . SER A 1 85 ? 13.211 26.25 11 1 94.62 85 SER A CA 1
ATOM 660 C C . SER A 1 85 ? 12.984 27.016 12.289 1 94.62 85 SER A C 1
ATOM 662 O O . SER A 1 85 ? 13.938 27.469 12.922 1 94.62 85 SER A O 1
ATOM 664 N N . GLN A 1 86 ? 11.734 27.078 12.742 1 93.81 86 GLN A N 1
ATOM 665 C CA . GLN A 1 86 ? 11.391 27.828 13.953 1 93.81 86 GLN A CA 1
ATOM 666 C C . GLN A 1 86 ? 11.266 26.891 15.156 1 93.81 86 GLN A C 1
ATOM 668 O O . GLN A 1 86 ? 11.125 27.359 16.281 1 93.81 86 GLN A O 1
ATOM 673 N N . GLY A 1 87 ? 11.195 25.641 14.891 1 91.69 87 GLY A N 1
ATOM 674 C CA . GLY A 1 87 ? 11.07 24.656 15.961 1 91.69 87 GLY A CA 1
ATOM 675 C C . GLY A 1 87 ? 9.703 24.672 16.625 1 91.69 87 GLY A C 1
ATOM 676 O O . GLY A 1 87 ? 9.594 24.516 17.844 1 91.69 87 GLY A O 1
ATOM 677 N N . VAL A 1 88 ? 8.664 24.969 15.789 1 91.69 88 VAL A N 1
ATOM 678 C CA . VAL A 1 88 ? 7.328 25.047 16.375 1 91.69 88 VAL A CA 1
ATOM 679 C C . VAL A 1 88 ? 6.34 24.266 15.516 1 91.69 88 VAL A C 1
ATOM 681 O O . VAL A 1 88 ? 6.457 24.234 14.289 1 91.69 88 VAL A O 1
ATOM 684 N N . GLU A 1 89 ? 5.391 23.656 16.109 1 92.94 89 GLU A N 1
ATOM 685 C CA . GLU A 1 89 ? 4.273 22.984 15.453 1 92.94 89 GLU A CA 1
ATOM 686 C C . GLU A 1 89 ? 2.936 23.531 15.945 1 92.94 89 GLU A C 1
ATOM 688 O O . GLU A 1 89 ? 2.787 23.844 17.125 1 92.94 89 GLU A O 1
ATOM 693 N N . TYR A 1 90 ? 1.972 23.672 15.062 1 92.81 90 TYR A N 1
ATOM 694 C CA . TYR A 1 90 ? 0.61 24.094 15.383 1 92.81 90 TYR A CA 1
ATOM 695 C C . TYR A 1 90 ? -0.386 22.984 15.062 1 92.81 90 TYR A C 1
ATOM 697 O O . TYR A 1 90 ? -0.317 22.375 13.992 1 92.81 90 TYR A O 1
ATOM 705 N N . GLU A 1 91 ? -1.202 22.672 15.961 1 92.44 91 GLU A N 1
ATOM 706 C CA . GLU A 1 91 ? -2.393 21.859 15.742 1 92.44 91 GLU A CA 1
ATOM 707 C C . GLU A 1 91 ? -3.66 22.703 15.789 1 92.44 91 GLU A C 1
ATOM 709 O O . GLU A 1 91 ? -3.98 23.297 16.828 1 92.44 91 GLU A O 1
ATOM 714 N N . ILE A 1 92 ? -4.363 22.734 14.695 1 92.94 92 ILE A N 1
ATOM 715 C CA . ILE A 1 92 ? -5.457 23.688 14.539 1 92.94 92 ILE A CA 1
ATOM 716 C C . ILE A 1 92 ? -6.746 22.938 14.203 1 92.94 92 ILE A C 1
ATOM 718 O O . ILE A 1 92 ? -6.75 22.047 13.352 1 92.94 92 ILE A O 1
ATOM 722 N N . GLN A 1 93 ? -7.762 23.266 14.906 1 91.69 93 GLN A N 1
ATOM 723 C CA . GLN A 1 93 ? -9.109 22.781 14.609 1 91.69 93 GLN A CA 1
ATOM 724 C C . GLN A 1 93 ? -10.07 23.953 14.391 1 91.69 93 GLN A C 1
ATOM 726 O O . GLN A 1 93 ? -10.188 24.828 15.242 1 91.69 93 GLN A O 1
ATOM 731 N N . VAL A 1 94 ? -10.68 23.922 13.219 1 91.25 94 VAL A N 1
ATOM 732 C CA . VAL A 1 94 ? -11.625 24.984 12.891 1 91.25 94 VAL A CA 1
ATOM 733 C C . VAL A 1 94 ? -13.023 24.406 12.742 1 91.25 94 VAL A C 1
ATOM 735 O O . VAL A 1 94 ? -13.266 23.562 11.875 1 91.25 94 VAL A O 1
ATOM 738 N N . LYS A 1 95 ? -13.867 24.828 13.578 1 88.38 95 LYS A N 1
ATOM 739 C CA . LYS A 1 95 ? -15.297 24.531 13.539 1 88.38 95 LYS A CA 1
ATOM 740 C C . LYS A 1 95 ? -16.125 25.812 13.516 1 88.38 95 LYS A C 1
ATOM 742 O O . LYS A 1 95 ? -15.641 26.875 13.898 1 88.38 95 LYS A O 1
ATOM 747 N N . PRO A 1 96 ? -17.391 25.828 12.914 1 85 96 PRO A N 1
ATOM 748 C CA . PRO A 1 96 ? -18.203 27.047 12.875 1 85 96 PRO A CA 1
ATOM 749 C C . PRO A 1 96 ? -18.281 27.75 14.227 1 85 96 PRO A C 1
ATOM 751 O O . PRO A 1 96 ? -18.203 28.984 14.289 1 85 96 PRO A O 1
ATOM 754 N N . GLN A 1 97 ? -18.25 27.062 15.422 1 83.06 97 GLN A N 1
ATOM 755 C CA . GLN A 1 97 ? -18.484 27.734 16.688 1 83.06 97 GLN A CA 1
ATOM 756 C C . GLN A 1 97 ? -17.266 27.672 17.594 1 83.06 97 GLN A C 1
ATOM 758 O O . GLN A 1 97 ? -17.078 28.531 18.469 1 83.06 97 GLN A O 1
ATOM 763 N N . VAL A 1 98 ? -16.516 26.812 17.406 1 82.38 98 VAL A N 1
ATOM 764 C CA . VAL A 1 98 ? -15.391 26.688 18.328 1 82.38 98 VAL A CA 1
ATOM 765 C C . VAL A 1 98 ? -14.148 26.219 17.578 1 82.38 98 VAL A C 1
ATOM 767 O O . VAL A 1 98 ? -14.172 25.172 16.922 1 82.38 98 VAL A O 1
ATOM 770 N N . SER A 1 99 ? -13.117 27.094 17.594 1 86.69 99 SER A N 1
ATOM 771 C CA . SER A 1 99 ? -11.82 26.75 17.016 1 86.69 99 SER A CA 1
ATOM 772 C C . SER A 1 99 ? -10.742 26.641 18.078 1 86.69 99 SER A C 1
ATOM 774 O O . SER A 1 99 ? -10.859 27.234 19.156 1 86.69 99 SER A O 1
ATOM 776 N N . SER A 1 100 ? -9.836 25.734 17.891 1 88.94 100 SER A N 1
ATOM 777 C CA . SER A 1 100 ? -8.742 25.562 18.844 1 88.94 100 SER A CA 1
ATOM 778 C C . SER A 1 100 ? -7.391 25.531 18.141 1 88.94 100 SER A C 1
ATOM 780 O O . SER A 1 100 ? -7.312 25.203 16.953 1 88.94 100 SER A O 1
ATOM 782 N N . CYS A 1 101 ? -6.453 25.969 18.922 1 91.25 101 CYS A N 1
ATOM 783 C CA . CYS A 1 101 ? -5.078 25.984 18.438 1 91.25 101 CYS A CA 1
ATOM 784 C C . CYS A 1 101 ? -4.105 25.578 19.531 1 91.25 101 CYS A C 1
ATOM 786 O O . CYS A 1 101 ? -4.129 26.141 20.625 1 91.25 101 CYS A O 1
ATOM 788 N N . LEU A 1 102 ? -3.301 24.562 19.281 1 89.94 102 LEU A N 1
ATOM 789 C CA . LEU A 1 102 ? -2.23 24.141 20.172 1 89.94 102 LEU A CA 1
ATOM 790 C C . LEU A 1 102 ? -0.864 24.391 19.547 1 89.94 102 LEU A C 1
ATOM 792 O O . LEU A 1 102 ? -0.645 24.078 18.375 1 89.94 102 LEU A O 1
ATOM 796 N N . LYS A 1 103 ? -0.069 25.047 20.359 1 90.38 103 LYS A N 1
ATOM 797 C CA . LYS A 1 103 ? 1.306 25.312 19.953 1 90.38 103 LYS A CA 1
ATOM 798 C C . LYS A 1 103 ? 2.295 24.484 20.781 1 90.38 103 LYS A C 1
ATOM 800 O O . LYS A 1 103 ? 2.189 24.422 22 1 90.38 103 LYS A O 1
ATOM 805 N N . ARG A 1 104 ? 3.283 23.812 20.016 1 88.81 104 ARG A N 1
ATOM 806 C CA . ARG A 1 104 ? 4.273 22.984 20.703 1 88.81 104 ARG A CA 1
ATOM 807 C C . ARG A 1 104 ? 5.656 23.172 20.094 1 88.81 104 ARG A C 1
ATOM 809 O O . ARG A 1 104 ? 5.785 23.594 18.938 1 88.81 104 ARG A O 1
ATOM 816 N N . THR A 1 105 ? 6.59 22.812 21 1 89.25 105 THR A N 1
ATOM 817 C CA . THR A 1 105 ? 7.957 22.781 20.5 1 89.25 105 THR A CA 1
ATOM 818 C C . THR A 1 105 ? 8.156 21.594 19.562 1 89.25 105 THR A C 1
ATOM 820 O O . THR A 1 105 ? 7.691 20.484 19.844 1 89.25 105 THR A O 1
ATOM 823 N N . LEU A 1 106 ? 8.703 21.891 18.422 1 88.75 106 LEU A N 1
ATOM 824 C CA . LEU A 1 106 ? 9.047 20.875 17.438 1 88.75 106 LEU A CA 1
ATOM 825 C C . LEU A 1 106 ? 10.539 20.578 17.453 1 88.75 106 LEU A C 1
ATOM 827 O O . LEU A 1 106 ? 11.344 21.406 17.031 1 88.75 106 LEU A O 1
ATOM 831 N N . ASN A 1 107 ? 10.891 19.375 18 1 86.12 107 ASN A N 1
ATOM 832 C CA . ASN A 1 107 ? 12.281 18.922 18.047 1 86.12 107 ASN A CA 1
ATOM 833 C C . ASN A 1 107 ? 12.555 17.859 16.984 1 86.12 107 ASN A C 1
ATOM 835 O O . ASN A 1 107 ? 12.773 16.688 17.328 1 86.12 107 ASN A O 1
ATOM 839 N N . ALA A 1 108 ? 12.531 18.281 15.758 1 85.44 108 ALA A N 1
ATOM 840 C CA . ALA A 1 108 ? 12.75 17.375 14.641 1 85.44 108 ALA A CA 1
ATOM 841 C C . ALA A 1 108 ? 13.234 18.141 13.406 1 85.44 108 ALA A C 1
ATOM 843 O O . ALA A 1 108 ? 13.164 19.375 13.359 1 85.44 108 ALA A O 1
ATOM 844 N N . THR A 1 109 ? 13.844 17.406 12.531 1 88.69 109 THR A N 1
ATOM 845 C CA . THR A 1 109 ? 14.234 17.969 11.242 1 88.69 109 THR A CA 1
ATOM 846 C C . THR A 1 109 ? 13.352 17.422 10.125 1 88.69 109 THR A C 1
ATOM 848 O O . THR A 1 109 ? 12.828 16.312 10.227 1 88.69 109 THR A O 1
ATOM 851 N N . LEU A 1 110 ? 13.148 18.234 9.156 1 92.62 110 LEU A N 1
ATOM 852 C CA . LEU A 1 110 ? 12.406 17.797 7.98 1 92.62 110 LEU A CA 1
ATOM 853 C C . LEU A 1 110 ? 13.289 16.938 7.074 1 92.62 110 LEU A C 1
ATOM 855 O O . LEU A 1 110 ? 14.289 17.422 6.531 1 92.62 110 LEU A O 1
ATOM 859 N N . PRO A 1 111 ? 12.875 15.664 6.945 1 90.12 111 PRO A N 1
ATOM 860 C CA . PRO A 1 111 ? 13.695 14.836 6.059 1 90.12 111 PRO A CA 1
ATOM 861 C C . PRO A 1 111 ? 13.617 15.273 4.598 1 90.12 111 PRO A C 1
ATOM 863 O O . PRO A 1 111 ? 12.57 15.75 4.145 1 90.12 111 PRO A O 1
ATOM 866 N N . HIS A 1 112 ? 14.758 15.117 3.963 1 94.88 112 HIS A N 1
ATOM 867 C CA . HIS A 1 112 ? 14.766 15.508 2.559 1 94.88 112 HIS A CA 1
ATOM 868 C C . HIS A 1 112 ? 15.023 14.305 1.655 1 94.88 112 HIS A C 1
ATOM 870 O O . HIS A 1 112 ? 14.391 14.172 0.606 1 94.88 112 HIS A O 1
ATOM 876 N N . CYS A 1 113 ? 15.961 13.445 2.127 1 95.94 113 CYS A N 1
ATOM 877 C CA . CYS A 1 113 ? 16.406 12.359 1.265 1 95.94 113 CYS A CA 1
ATOM 878 C C . CYS A 1 113 ? 16.203 11.008 1.939 1 95.94 113 CYS A C 1
ATOM 880 O O . CYS A 1 113 ? 16.141 10.93 3.168 1 95.94 113 CYS A O 1
ATOM 882 N N . ILE A 1 114 ? 16.062 10.023 1.137 1 96.5 114 ILE A N 1
ATOM 883 C CA . ILE A 1 114 ? 16.203 8.664 1.658 1 96.5 114 ILE A CA 1
ATOM 884 C C . ILE A 1 114 ? 17.562 8.516 2.34 1 96.5 114 ILE A C 1
ATOM 886 O O . ILE A 1 114 ? 18.578 8.953 1.809 1 96.5 114 ILE A O 1
ATOM 890 N N . PRO A 1 115 ? 17.562 7.988 3.533 1 94.31 115 PRO A N 1
ATOM 891 C CA . PRO A 1 115 ? 18.828 7.902 4.246 1 94.31 115 PRO A CA 1
ATOM 892 C C . PRO A 1 115 ? 19.922 7.195 3.434 1 94.31 115 PRO A C 1
ATOM 894 O O . PRO A 1 115 ? 19.625 6.23 2.719 1 94.31 115 PRO A O 1
ATOM 897 N N . ALA A 1 116 ? 21.125 7.621 3.627 1 93.31 116 ALA A N 1
ATOM 898 C CA . ALA A 1 116 ? 22.25 7.047 2.906 1 93.31 1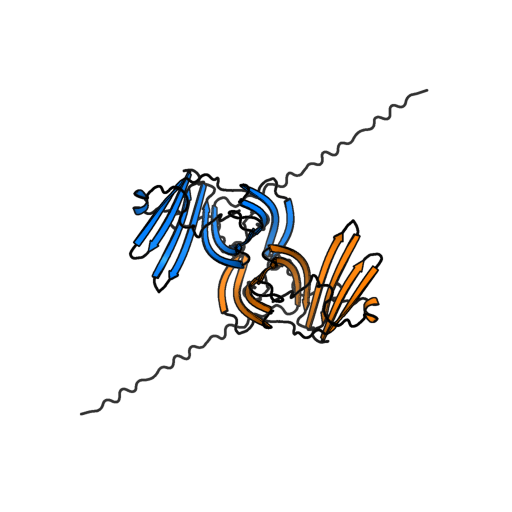16 ALA A CA 1
ATOM 899 C C . ALA A 1 116 ? 22.438 5.578 3.268 1 93.31 116 ALA A C 1
ATOM 901 O O . ALA A 1 116 ? 23 4.809 2.486 1 93.31 116 ALA A O 1
ATOM 902 N N . SER A 1 117 ? 21.969 5.184 4.395 1 93.12 117 SER A N 1
ATOM 903 C CA . SER A 1 117 ? 22.156 3.822 4.887 1 93.12 117 SER A CA 1
ATOM 904 C C . SER A 1 117 ? 21.094 2.885 4.312 1 93.12 117 SER A C 1
ATOM 906 O O . SER A 1 117 ? 21.125 1.676 4.555 1 93.12 117 SER A O 1
ATOM 908 N N . ALA A 1 118 ? 20.203 3.428 3.572 1 96.69 118 ALA A N 1
ATOM 909 C CA . ALA A 1 118 ? 19.109 2.607 3.051 1 96.69 118 ALA A CA 1
ATOM 910 C C . ALA A 1 118 ? 19.625 1.576 2.055 1 96.69 118 ALA A C 1
ATOM 912 O O . ALA A 1 118 ? 20.578 1.841 1.314 1 96.69 118 ALA A O 1
ATOM 913 N N . THR A 1 119 ? 19.016 0.405 1.994 1 97.31 119 THR A N 1
ATOM 914 C CA . THR A 1 119 ? 19.297 -0.653 1.031 1 97.31 119 THR A CA 1
ATOM 915 C C . THR A 1 119 ? 18.391 -0.534 -0.187 1 97.31 119 THR A C 1
ATOM 917 O O . THR A 1 119 ? 17.172 -0.411 -0.047 1 97.31 119 THR A O 1
ATOM 920 N N . TYR A 1 120 ? 19.062 -0.495 -1.296 1 96.94 120 TYR A N 1
ATOM 921 C CA . TYR A 1 120 ? 18.297 -0.553 -2.537 1 96.94 120 TYR A CA 1
ATOM 922 C C . TYR A 1 120 ? 17.75 -1.955 -2.777 1 96.94 120 TYR A C 1
ATOM 924 O O . TYR A 1 120 ? 18.516 -2.926 -2.809 1 96.94 120 TYR A O 1
ATOM 932 N N . LEU A 1 121 ? 16.406 -2.127 -2.965 1 95.5 121 LEU A N 1
ATOM 933 C CA . LEU A 1 121 ? 15.789 -3.443 -3.066 1 95.5 121 LEU A CA 1
ATOM 934 C C . LEU A 1 121 ? 15.523 -3.811 -4.523 1 95.5 121 LEU A C 1
ATOM 936 O O . LEU A 1 121 ? 15.312 -4.984 -4.844 1 95.5 121 LEU A O 1
ATOM 940 N N . GLY A 1 122 ? 15.391 -2.84 -5.398 1 95.88 122 GLY A N 1
ATOM 941 C CA . GLY A 1 122 ? 15.102 -3.084 -6.805 1 95.88 122 GLY A CA 1
ATOM 942 C C . GLY A 1 122 ? 14.125 -2.08 -7.395 1 95.88 122 GLY A C 1
ATOM 943 O O . GLY A 1 122 ? 13.852 -1.042 -6.789 1 95.88 122 GLY A O 1
ATOM 944 N N . SER A 1 123 ? 13.742 -2.35 -8.656 1 96.56 123 SER A N 1
ATOM 945 C CA . SER A 1 123 ? 12.844 -1.447 -9.375 1 96.56 123 SER A CA 1
ATOM 946 C C . SER A 1 123 ? 11.719 -2.215 -10.047 1 96.56 123 SER A C 1
ATOM 948 O O . SER A 1 123 ? 11.781 -3.438 -10.188 1 96.56 123 SER A O 1
ATOM 950 N N . SER A 1 124 ? 10.633 -1.534 -10.266 1 97.06 124 SER A N 1
ATOM 951 C CA . SER A 1 124 ? 9.492 -2.031 -11.023 1 97.06 124 SER A CA 1
ATOM 952 C C . SER A 1 124 ? 8.836 -0.913 -11.828 1 97.06 124 SER A C 1
ATOM 954 O O . SER A 1 124 ? 9.344 0.212 -11.859 1 97.06 124 SER A O 1
ATOM 956 N N . TYR A 1 125 ? 7.809 -1.292 -12.57 1 95.5 125 TYR A N 1
ATOM 957 C CA . TYR A 1 125 ? 7.078 -0.262 -13.305 1 95.5 125 TYR A CA 1
ATOM 958 C C . TYR A 1 125 ? 5.574 -0.441 -13.133 1 95.5 125 TYR A C 1
ATOM 960 O O . TYR A 1 125 ? 5.102 -1.541 -12.836 1 95.5 125 TYR A O 1
ATOM 968 N N . LEU A 1 126 ? 4.91 0.673 -13.242 1 92.19 126 LEU A N 1
ATOM 969 C CA . LEU A 1 126 ? 3.455 0.747 -13.18 1 92.19 126 LEU A CA 1
ATOM 970 C C . LEU A 1 126 ? 2.875 1.224 -14.508 1 92.19 126 LEU A C 1
ATOM 972 O O . LEU A 1 126 ? 3.486 2.041 -15.195 1 92.19 126 LEU A O 1
ATOM 976 N N . GLY A 1 127 ? 1.618 0.766 -14.867 1 86.38 127 GLY A N 1
ATOM 977 C CA . GLY A 1 127 ? 0.913 1.249 -16.047 1 86.38 127 GLY A CA 1
ATOM 978 C C . GLY A 1 127 ? 1.649 0.965 -17.344 1 86.38 127 GLY A C 1
ATOM 979 O O . GLY A 1 127 ? 1.736 1.83 -18.219 1 86.38 127 GLY A O 1
ATOM 980 N N . ASP A 1 128 ? 2.217 -0.176 -17.438 1 82.5 128 ASP A N 1
ATOM 981 C CA . ASP A 1 128 ? 2.949 -0.553 -18.641 1 82.5 128 ASP A CA 1
ATOM 982 C C . ASP A 1 128 ? 4.09 0.422 -18.922 1 82.5 128 ASP A C 1
ATOM 984 O O . ASP A 1 128 ? 4.16 1.016 -20 1 82.5 128 ASP A O 1
ATOM 988 N N . HIS A 1 129 ? 4.824 0.715 -18.016 1 85.19 129 HIS A N 1
ATOM 989 C CA . HIS A 1 129 ? 6.059 1.487 -18.047 1 85.19 129 HIS A CA 1
ATOM 990 C C . HIS A 1 129 ? 5.773 2.986 -18.047 1 85.19 129 HIS A C 1
ATOM 992 O O . HIS A 1 129 ? 6.641 3.787 -18.406 1 85.19 129 HIS A O 1
ATOM 998 N N . LYS A 1 130 ? 4.617 3.395 -17.688 1 88.12 130 LYS A N 1
ATOM 999 C CA . LYS A 1 130 ? 4.328 4.82 -17.547 1 88.12 130 LYS A CA 1
ATOM 1000 C C . LYS A 1 130 ? 5.055 5.418 -16.344 1 88.12 130 LYS A C 1
ATOM 1002 O O . LYS A 1 130 ? 5.41 6.598 -16.359 1 88.12 130 LYS A O 1
ATOM 1007 N N . LEU A 1 131 ? 5.176 4.625 -15.344 1 92.88 131 LEU A N 1
ATOM 1008 C CA . LEU A 1 131 ? 5.898 5.035 -14.141 1 92.88 131 LEU A CA 1
ATOM 1009 C C . LEU A 1 131 ? 6.879 3.951 -13.703 1 92.88 131 LEU A C 1
ATOM 1011 O O . LEU A 1 131 ? 6.508 2.783 -13.586 1 92.88 131 LEU A O 1
ATOM 1015 N N . ASN A 1 132 ? 8.086 4.367 -13.594 1 95.56 132 ASN A N 1
ATOM 1016 C CA . ASN A 1 132 ? 9.094 3.498 -13 1 95.56 132 ASN A CA 1
ATOM 1017 C C . ASN A 1 132 ? 9.367 3.873 -11.547 1 95.56 132 ASN A C 1
ATOM 1019 O O . ASN A 1 132 ? 9.445 5.055 -11.211 1 95.56 132 ASN A O 1
ATOM 1023 N N . VAL A 1 133 ? 9.5 2.809 -10.727 1 96.56 133 VAL A N 1
ATOM 1024 C CA . VAL A 1 133 ? 9.656 3.092 -9.305 1 96.56 133 VAL A CA 1
ATOM 1025 C C . VAL A 1 133 ? 10.844 2.309 -8.75 1 96.56 133 VAL A C 1
ATOM 1027 O O . VAL A 1 133 ? 11.211 1.263 -9.289 1 96.56 133 VAL A O 1
ATOM 1030 N N . ASP A 1 134 ? 11.398 2.869 -7.668 1 97.31 134 ASP A N 1
ATOM 1031 C CA . ASP A 1 134 ? 12.469 2.242 -6.906 1 97.31 134 ASP A CA 1
ATOM 1032 C C . ASP A 1 134 ? 12.031 1.945 -5.473 1 97.31 134 ASP A C 1
ATOM 1034 O O . ASP A 1 134 ? 11.195 2.66 -4.918 1 97.31 134 ASP A O 1
ATOM 1038 N N . TYR A 1 135 ? 12.664 0.883 -4.91 1 97.44 135 TYR A N 1
ATOM 1039 C CA . TYR A 1 135 ? 12.367 0.483 -3.537 1 97.44 135 TYR A CA 1
ATOM 1040 C C . TYR A 1 135 ? 13.602 0.602 -2.658 1 97.44 135 TYR A C 1
ATOM 1042 O O . TYR A 1 135 ? 14.688 0.14 -3.031 1 97.44 135 TYR A O 1
ATOM 1050 N N . PHE A 1 136 ? 13.43 1.252 -1.493 1 97.38 136 PHE A N 1
ATOM 1051 C CA . PHE A 1 136 ? 14.484 1.337 -0.494 1 97.38 136 PHE A CA 1
ATOM 1052 C C . PHE A 1 136 ? 14 0.834 0.858 1 97.38 136 PHE A C 1
ATOM 1054 O O . PHE A 1 136 ? 12.82 0.982 1.191 1 97.38 136 PHE A O 1
ATOM 1061 N N . GLN A 1 137 ? 14.891 0.273 1.576 1 97.56 137 GLN A N 1
ATOM 1062 C CA . GLN A 1 137 ? 14.586 -0.152 2.938 1 97.56 137 GLN A CA 1
ATOM 1063 C C . GLN A 1 137 ? 15.625 0.37 3.924 1 97.56 137 GLN A C 1
ATOM 1065 O O . GLN A 1 137 ? 16.828 0.366 3.633 1 97.56 137 GLN A O 1
ATOM 1070 N N . TYR A 1 138 ? 15.133 0.772 5.027 1 96.75 138 TYR A N 1
ATOM 1071 C CA . TYR A 1 138 ? 16.031 1.233 6.082 1 96.75 138 TYR A CA 1
ATOM 1072 C C . TYR A 1 138 ? 15.367 1.112 7.449 1 96.75 138 TYR A C 1
ATOM 1074 O O . TYR A 1 138 ? 14.148 0.934 7.543 1 96.75 138 TYR A O 1
ATOM 1082 N N . PHE A 1 139 ? 16.219 1.125 8.453 1 96 139 PHE A N 1
ATOM 1083 C CA . PHE A 1 139 ? 15.773 1.07 9.836 1 96 139 PHE A CA 1
ATOM 1084 C C . PHE A 1 139 ? 15.812 2.453 10.477 1 96 139 PHE A C 1
ATOM 1086 O O . PHE A 1 139 ? 16.766 3.207 10.273 1 96 139 PHE A O 1
ATOM 1093 N N . GLU A 1 140 ? 14.672 2.811 11.117 1 91.62 140 GLU A N 1
ATOM 1094 C CA . GLU A 1 140 ? 14.602 4.055 11.875 1 91.62 140 GLU A CA 1
ATOM 1095 C C . GLU A 1 140 ? 14.273 3.789 13.344 1 91.62 140 GLU A C 1
ATOM 1097 O O . GLU A 1 140 ? 13.406 2.969 13.648 1 91.62 140 GLU A O 1
ATOM 1102 N N . SER A 1 141 ? 15.023 4.426 14.211 1 91.94 141 SER A N 1
ATOM 1103 C CA . SER A 1 141 ? 14.773 4.312 15.648 1 91.94 141 SER A CA 1
ATOM 1104 C C . SER A 1 141 ? 14.766 5.684 16.312 1 91.94 141 SER A C 1
ATOM 1106 O O . SER A 1 141 ? 15.773 6.387 16.312 1 91.94 141 SER A O 1
ATOM 1108 N N . LYS A 1 142 ? 13.625 6.113 16.828 1 83.5 142 LYS A N 1
ATOM 1109 C CA . LYS A 1 142 ? 13.523 7.344 17.609 1 83.5 142 LYS A CA 1
ATOM 1110 C C . LYS A 1 142 ? 13.766 7.074 19.094 1 83.5 142 LYS A C 1
ATOM 1112 O O . LYS A 1 142 ? 14.32 7.918 19.797 1 83.5 142 LYS A O 1
ATOM 1117 N N . SER A 1 143 ? 13.328 5.902 19.562 1 89.94 143 SER A N 1
ATOM 1118 C CA . SER A 1 143 ? 13.516 5.438 20.938 1 89.94 143 SER A CA 1
ATOM 1119 C C . SER A 1 143 ? 13.422 3.918 21.016 1 89.94 143 SER A C 1
ATOM 1121 O O . SER A 1 143 ? 13.242 3.242 20 1 89.94 143 SER A O 1
ATOM 1123 N N . SER A 1 144 ? 13.484 3.416 22.234 1 93.06 144 SER A N 1
ATOM 1124 C CA . SER A 1 144 ? 13.406 1.975 22.438 1 93.06 144 SER A CA 1
ATOM 1125 C C . SER A 1 144 ? 11.992 1.455 22.234 1 93.06 144 SER A C 1
ATOM 1127 O O . SER A 1 144 ? 11.781 0.253 22.047 1 93.06 144 SER A O 1
ATOM 1129 N N . THR A 1 145 ? 11.047 2.381 22.188 1 93.31 145 THR A N 1
ATOM 1130 C CA . THR A 1 145 ? 9.656 1.954 22.031 1 93.31 145 THR A CA 1
ATOM 1131 C C . THR A 1 145 ? 9.062 2.498 20.734 1 93.31 145 THR A C 1
ATOM 1133 O O . THR A 1 145 ? 7.879 2.312 20.469 1 93.31 145 THR A O 1
ATOM 1136 N N . ASP A 1 146 ? 9.93 3.189 19.984 1 91.12 146 ASP A N 1
ATOM 1137 C CA . ASP A 1 146 ? 9.523 3.762 18.703 1 91.12 146 ASP A CA 1
ATOM 1138 C C . ASP A 1 146 ? 10.578 3.504 17.625 1 91.12 146 ASP A C 1
ATOM 1140 O O . ASP A 1 146 ? 11.539 4.266 17.484 1 91.12 146 ASP A O 1
ATOM 1144 N N . TYR A 1 147 ? 10.438 2.43 16.891 1 93.12 147 TYR A N 1
ATOM 1145 C CA . TYR A 1 147 ? 11.359 2.043 15.828 1 93.12 147 TYR A CA 1
ATOM 1146 C C . TYR A 1 147 ? 10.648 1.242 14.742 1 93.12 14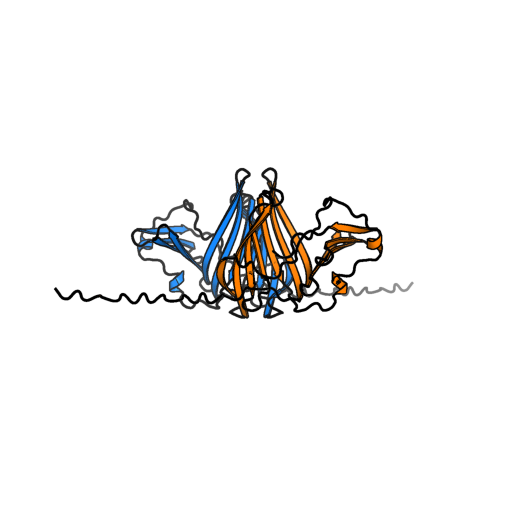7 TYR A C 1
ATOM 1148 O O . TYR A 1 147 ? 9.57 0.698 14.977 1 93.12 147 TYR A O 1
ATOM 1156 N N . ALA A 1 148 ? 11.273 1.234 13.578 1 94.44 148 ALA A N 1
ATOM 1157 C CA . ALA A 1 148 ? 10.602 0.514 12.5 1 94.44 148 ALA A CA 1
ATOM 1158 C C . ALA A 1 148 ? 11.57 0.228 11.352 1 94.44 148 ALA A C 1
ATOM 1160 O O . ALA A 1 148 ? 12.547 0.95 11.164 1 94.44 148 ALA A O 1
ATOM 1161 N N . ASN A 1 149 ? 11.289 -0.935 10.719 1 95.56 149 ASN A N 1
ATOM 1162 C CA . ASN A 1 149 ? 11.758 -1.127 9.352 1 95.56 149 ASN A CA 1
ATOM 1163 C C . ASN A 1 149 ? 10.836 -0.446 8.344 1 95.56 149 ASN A C 1
ATOM 1165 O O . ASN A 1 149 ? 9.633 -0.722 8.305 1 95.56 149 ASN A O 1
ATOM 1169 N N . ILE A 1 150 ? 11.438 0.43 7.586 1 96.38 150 ILE A N 1
ATOM 1170 C CA . ILE A 1 150 ? 10.656 1.18 6.609 1 96.38 150 ILE A CA 1
ATOM 1171 C C . ILE A 1 150 ? 11.023 0.735 5.195 1 96.38 150 ILE A C 1
ATOM 1173 O O . ILE A 1 150 ? 12.211 0.67 4.852 1 96.38 150 ILE A O 1
ATOM 1177 N N . THR A 1 151 ? 10.086 0.356 4.422 1 97.19 151 THR A N 1
ATOM 1178 C CA . THR A 1 151 ? 10.258 0.16 2.986 1 97.19 151 THR A CA 1
ATOM 1179 C C . THR A 1 151 ? 9.523 1.25 2.205 1 97.19 151 THR A C 1
ATOM 1181 O O . THR A 1 151 ? 8.32 1.431 2.357 1 97.19 151 THR A O 1
ATOM 1184 N N . ILE A 1 152 ? 10.25 1.967 1.432 1 97.44 152 ILE A N 1
ATOM 1185 C CA . ILE A 1 152 ? 9.641 3.088 0.728 1 97.44 152 ILE A CA 1
ATOM 1186 C C . ILE A 1 152 ? 9.766 2.881 -0.78 1 97.44 152 ILE A C 1
ATOM 1188 O O . ILE A 1 152 ? 10.773 2.363 -1.26 1 97.44 152 ILE A O 1
ATOM 1192 N N . THR A 1 153 ? 8.703 3.225 -1.485 1 97.19 153 THR A N 1
ATOM 1193 C CA . THR A 1 153 ? 8.648 3.25 -2.943 1 97.19 153 THR A CA 1
ATOM 1194 C C . THR A 1 153 ? 8.672 4.688 -3.461 1 97.19 153 THR A C 1
ATOM 1196 O O . THR A 1 153 ? 7.867 5.52 -3.031 1 97.19 153 THR A O 1
ATOM 1199 N N . VAL A 1 154 ? 9.586 4.949 -4.348 1 97 154 VAL A N 1
ATOM 1200 C CA . VAL A 1 154 ? 9.703 6.293 -4.906 1 97 154 VAL A CA 1
ATOM 1201 C C . VAL A 1 154 ? 9.812 6.211 -6.43 1 97 154 VAL A C 1
ATOM 1203 O O . VAL A 1 154 ? 10.164 5.164 -6.977 1 97 154 VAL A O 1
ATOM 1206 N N . SE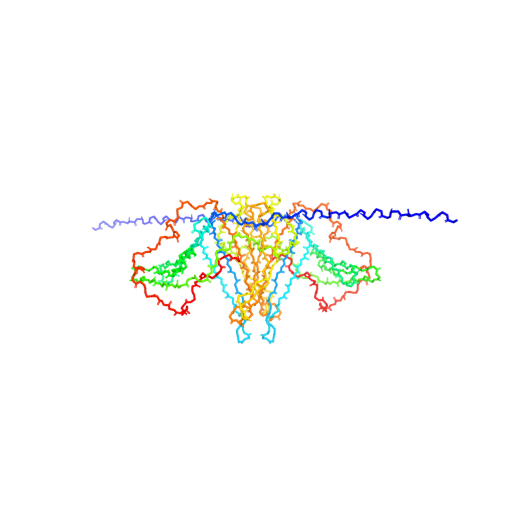R A 1 155 ? 9.414 7.34 -7.031 1 95.88 155 SER A N 1
ATOM 1207 C CA . SER A 1 155 ? 9.625 7.395 -8.477 1 95.88 155 SER A CA 1
ATOM 1208 C C . SER A 1 155 ? 11.109 7.336 -8.82 1 95.88 155 SER A C 1
ATOM 1210 O O . SER A 1 155 ? 11.938 7.91 -8.117 1 95.88 155 SER A O 1
ATOM 1212 N N . GLN A 1 156 ? 11.328 6.648 -9.867 1 94.5 156 GLN A N 1
ATOM 1213 C CA . GLN A 1 156 ? 12.695 6.602 -10.375 1 94.5 156 GLN A CA 1
ATOM 1214 C C . GLN A 1 156 ? 13.125 7.957 -10.922 1 94.5 156 GLN A C 1
ATOM 1216 O O . GLN A 1 156 ? 12.391 8.586 -11.688 1 94.5 156 GLN A O 1
ATOM 1221 N N . GLY A 1 157 ? 14.312 8.406 -10.523 1 90.81 157 GLY A N 1
ATOM 1222 C CA . GLY A 1 157 ? 14.859 9.648 -11.031 1 90.81 157 GLY A CA 1
ATOM 1223 C C . GLY A 1 157 ? 14.57 10.844 -10.141 1 90.81 157 GLY A C 1
ATOM 1224 O O . GLY A 1 157 ? 15.484 11.422 -9.555 1 90.81 157 GLY A O 1
ATOM 1225 N N . ASP A 1 158 ? 13.289 11.141 -9.852 1 93 158 ASP A N 1
ATOM 1226 C CA . ASP A 1 158 ? 12.938 12.367 -9.141 1 93 158 ASP A CA 1
ATOM 1227 C C . ASP A 1 158 ? 12.523 12.062 -7.703 1 93 158 ASP A C 1
ATOM 1229 O O . ASP A 1 158 ? 12.25 12.977 -6.926 1 93 158 ASP A O 1
ATOM 1233 N N . CYS A 1 159 ? 12.438 10.93 -7.324 1 96.31 159 CYS A N 1
ATOM 1234 C CA . CYS A 1 159 ? 12.305 10.469 -5.945 1 96.31 159 CYS A CA 1
ATOM 1235 C C . CYS A 1 159 ? 10.992 10.953 -5.332 1 96.31 159 CYS A C 1
ATOM 1237 O O . CYS A 1 159 ? 10.953 11.312 -4.152 1 96.31 159 CYS A O 1
ATOM 1239 N N . VAL A 1 160 ? 9.977 11.047 -6.09 1 96.44 160 VAL A N 1
ATOM 1240 C CA . VAL A 1 160 ? 8.641 11.336 -5.578 1 96.44 160 VAL A CA 1
ATOM 1241 C C . VAL A 1 160 ? 8.109 10.133 -4.797 1 96.44 160 VAL A C 1
ATOM 1243 O O . VAL A 1 160 ? 8.102 9.008 -5.305 1 96.44 160 VAL A O 1
ATOM 1246 N N . PRO A 1 161 ? 7.711 10.312 -3.578 1 96.44 161 PRO A N 1
ATOM 1247 C CA . PRO A 1 161 ? 7.23 9.164 -2.811 1 96.44 161 PRO A CA 1
ATOM 1248 C C . PRO A 1 161 ? 5.887 8.641 -3.316 1 96.44 161 PRO A C 1
ATOM 1250 O O . PRO A 1 161 ? 5.023 9.422 -3.713 1 96.44 161 PRO A O 1
ATOM 1253 N N . PHE A 1 162 ? 5.75 7.305 -3.27 1 95.88 162 PHE A N 1
ATOM 1254 C CA . PHE A 1 162 ? 4.512 6.668 -3.691 1 95.88 162 PHE A CA 1
ATOM 1255 C C . PHE A 1 162 ? 3.877 5.898 -2.539 1 95.88 162 PHE A C 1
ATOM 1257 O O . PHE A 1 162 ? 2.654 5.891 -2.387 1 95.88 162 PHE A O 1
ATOM 1264 N N . SER A 1 163 ? 4.688 5.223 -1.826 1 96.69 163 SER A N 1
ATOM 1265 C CA . SER A 1 163 ? 4.168 4.461 -0.692 1 96.69 163 SER A CA 1
ATOM 1266 C C . SER A 1 163 ? 5.281 4.098 0.285 1 96.69 163 SER A C 1
ATOM 1268 O O . SER A 1 163 ? 6.465 4.188 -0.053 1 96.69 163 SER A O 1
ATOM 1270 N N . ASP A 1 164 ? 4.887 3.811 1.451 1 96.81 164 ASP A N 1
ATOM 1271 C CA . ASP A 1 164 ? 5.844 3.217 2.377 1 96.81 164 ASP A CA 1
ATOM 1272 C C . ASP A 1 164 ? 5.145 2.295 3.375 1 96.81 164 ASP A C 1
ATOM 1274 O O . ASP A 1 164 ? 3.936 2.404 3.586 1 96.81 164 ASP A O 1
ATOM 1278 N N . VAL A 1 165 ? 5.859 1.362 3.826 1 96.69 165 VAL A N 1
ATOM 1279 C CA . VAL A 1 165 ? 5.418 0.409 4.84 1 96.69 165 VAL A CA 1
ATOM 1280 C C . VAL A 1 165 ? 6.262 0.571 6.102 1 96.69 165 VAL A C 1
ATOM 1282 O O . VAL A 1 165 ? 7.488 0.497 6.051 1 96.69 165 VAL A O 1
ATOM 1285 N N . TYR A 1 166 ? 5.598 0.843 7.145 1 94.5 166 TYR A N 1
ATOM 1286 C CA . TYR A 1 166 ? 6.18 0.919 8.477 1 94.5 166 TYR A CA 1
ATOM 1287 C C . TYR A 1 166 ? 5.887 -0.346 9.273 1 94.5 166 TYR A C 1
ATOM 1289 O O . TYR A 1 166 ? 4.727 -0.656 9.555 1 94.5 166 TYR A O 1
ATOM 1297 N N . GLU A 1 167 ? 6.91 -1.097 9.625 1 94.56 167 GLU A N 1
ATOM 1298 C CA . GLU A 1 167 ? 6.785 -2.301 10.438 1 94.56 167 GLU A CA 1
ATOM 1299 C C . GLU A 1 167 ? 7.617 -2.195 11.711 1 94.56 167 GLU A C 1
ATOM 1301 O O . GLU A 1 167 ? 8.852 -2.201 11.656 1 94.56 167 GLU A O 1
ATOM 1306 N N . GLY A 1 168 ? 6.961 -2.158 12.828 1 92.62 168 GLY A N 1
ATOM 1307 C CA . GLY A 1 168 ? 7.727 -2.07 14.055 1 92.62 168 GLY A CA 1
ATOM 1308 C C . GLY A 1 168 ? 6.883 -1.698 15.258 1 92.62 168 GLY A C 1
ATOM 1309 O O . GLY A 1 168 ? 5.824 -2.287 15.492 1 92.62 168 GLY A O 1
ATOM 1310 N N . MET A 1 169 ? 7.488 -0.731 16.047 1 91.12 169 MET A N 1
ATOM 1311 C CA . MET A 1 169 ? 6.848 -0.326 17.297 1 91.12 169 MET A CA 1
ATOM 1312 C C . MET A 1 169 ? 6.555 1.171 17.297 1 91.12 169 MET A C 1
ATOM 1314 O O . MET A 1 169 ? 7.387 1.971 16.859 1 91.12 169 MET A O 1
ATOM 1318 N N . LYS A 1 170 ? 5.332 1.481 17.719 1 88.38 170 LYS A N 1
ATOM 1319 C CA . LYS A 1 170 ? 4.953 2.859 18.016 1 88.38 170 LYS A CA 1
ATOM 1320 C C . LYS A 1 170 ? 4.434 2.98 19.453 1 88.38 170 LYS A C 1
ATOM 1322 O O . LYS A 1 170 ? 3.398 2.402 19.797 1 88.38 170 LYS A O 1
ATOM 1327 N N . ASP A 1 171 ? 5.16 3.686 20.234 1 87.56 171 ASP A N 1
ATOM 1328 C CA . ASP A 1 171 ? 4.816 3.852 21.656 1 87.56 171 ASP A CA 1
ATOM 1329 C C . ASP A 1 171 ? 4.691 2.5 22.344 1 87.56 171 ASP A C 1
ATOM 1331 O O . ASP A 1 171 ? 3.732 2.26 23.078 1 87.56 171 ASP A O 1
ATOM 1335 N N . GLY A 1 172 ? 5.504 1.633 21.906 1 88.5 172 GLY A N 1
ATOM 1336 C CA . GLY A 1 172 ? 5.582 0.326 22.547 1 88.5 172 GLY A CA 1
ATOM 1337 C C . GLY A 1 172 ? 4.543 -0.651 22.031 1 88.5 172 GLY A C 1
ATOM 1338 O O . GLY A 1 172 ? 4.383 -1.744 22.578 1 88.5 172 GLY A O 1
ATOM 1339 N N . VAL A 1 173 ? 3.799 -0.27 21.109 1 89.38 173 VAL A N 1
ATOM 1340 C CA . VAL A 1 173 ? 2.746 -1.109 20.547 1 89.38 173 VAL A CA 1
ATOM 1341 C C . VAL A 1 173 ? 3.168 -1.613 19.156 1 89.38 173 VAL A C 1
ATOM 1343 O O . VAL A 1 173 ? 3.59 -0.829 18.312 1 89.38 173 VAL A O 1
ATOM 1346 N N . PRO A 1 174 ? 3.096 -2.992 18.969 1 90.81 174 PRO A N 1
ATOM 1347 C CA . PRO A 1 174 ? 3.391 -3.486 17.625 1 90.81 174 PRO A CA 1
ATOM 1348 C C . PRO A 1 174 ? 2.504 -2.85 16.562 1 90.81 174 PRO A C 1
ATOM 1350 O O . PRO A 1 174 ? 1.278 -2.824 16.703 1 90.81 174 PRO A O 1
ATOM 1353 N N . THR A 1 175 ? 3.16 -2.307 15.469 1 91.31 175 THR A N 1
ATOM 1354 C CA . THR A 1 175 ? 2.439 -1.479 14.508 1 91.31 175 THR A CA 1
ATOM 1355 C C . THR A 1 175 ? 2.854 -1.822 13.078 1 91.31 175 THR A C 1
ATOM 1357 O O . THR A 1 175 ? 4.039 -1.996 12.797 1 91.31 175 THR A O 1
ATOM 1360 N N . LEU A 1 176 ? 1.856 -2.072 12.234 1 94.56 176 LEU A N 1
ATOM 1361 C CA . LEU A 1 176 ? 2.012 -2.057 10.789 1 94.56 176 LEU A CA 1
ATOM 1362 C C . LEU A 1 176 ? 1.252 -0.886 10.172 1 94.56 176 LEU A C 1
ATOM 1364 O O . LEU A 1 176 ? 0.05 -0.733 10.398 1 94.56 176 LEU A O 1
ATOM 1368 N N . GLU A 1 177 ? 1.969 -0.056 9.477 1 94.19 177 GLU A N 1
ATOM 1369 C CA . GLU A 1 177 ? 1.331 1.06 8.789 1 94.19 177 GLU A CA 1
ATOM 1370 C C . GLU A 1 177 ? 1.722 1.089 7.312 1 94.19 177 GLU A C 1
ATOM 1372 O O . GLU A 1 177 ? 2.904 0.996 6.977 1 94.19 177 GLU A O 1
ATOM 1377 N N . VAL A 1 178 ? 0.746 1.129 6.531 1 96.12 178 VAL A N 1
ATOM 1378 C CA . VAL A 1 178 ? 0.955 1.285 5.098 1 96.12 178 VAL A CA 1
ATOM 1379 C C . VAL A 1 178 ? 0.418 2.641 4.641 1 96.12 178 VAL A C 1
ATOM 1381 O O . VAL A 1 178 ? -0.727 2.992 4.934 1 96.12 178 VAL A O 1
ATOM 1384 N N . ARG A 1 179 ? 1.265 3.369 3.945 1 96.12 179 ARG A N 1
ATOM 1385 C CA . ARG A 1 179 ? 0.887 4.691 3.459 1 96.12 179 ARG A CA 1
ATOM 1386 C C . ARG A 1 179 ? 1.021 4.777 1.942 1 96.12 179 ARG A C 1
ATOM 1388 O O . ARG A 1 179 ? 1.933 4.184 1.361 1 96.12 179 ARG A O 1
ATOM 1395 N N . GLY A 1 180 ? 0.129 5.496 1.364 1 96.12 180 GLY A N 1
ATOM 1396 C CA . GLY A 1 180 ? 0.185 5.852 -0.046 1 96.12 180 GLY A CA 1
ATOM 1397 C C . GLY A 1 180 ? 0.134 7.348 -0.29 1 96.12 180 GLY A C 1
ATOM 1398 O O . GLY A 1 180 ? -0.532 8.078 0.445 1 96.12 180 GLY A O 1
ATOM 1399 N N . TYR A 1 181 ? 0.811 7.805 -1.315 1 97.25 181 TYR A N 1
ATOM 1400 C CA . TYR A 1 181 ? 0.88 9.211 -1.703 1 97.25 181 TYR A CA 1
ATOM 1401 C C . TYR A 1 181 ? 0.396 9.398 -3.135 1 97.25 181 TYR A C 1
ATOM 1403 O O . TYR A 1 181 ? 0.988 8.867 -4.074 1 97.25 181 TYR A O 1
ATOM 1411 N N . VAL A 1 182 ? -0.637 10.195 -3.258 1 97.62 182 VAL A N 1
ATOM 1412 C CA . VAL A 1 182 ? -1.251 10.406 -4.562 1 97.62 182 VAL A CA 1
ATOM 1413 C C . VAL A 1 182 ? -1.489 11.898 -4.789 1 97.62 182 VAL A C 1
ATOM 1415 O O . VAL A 1 182 ? -1.174 12.719 -3.926 1 97.62 182 VAL A O 1
ATOM 1418 N N . ASN A 1 183 ? -1.907 12.227 -5.984 1 97.75 183 ASN A N 1
ATOM 1419 C CA . ASN A 1 183 ? -2.234 13.594 -6.375 1 97.75 183 ASN A CA 1
ATOM 1420 C C . ASN A 1 183 ? -1.031 14.523 -6.227 1 97.75 183 ASN A C 1
ATOM 1422 O O . ASN A 1 183 ? -1.154 15.625 -5.695 1 97.75 183 ASN A O 1
ATOM 1426 N N . TYR A 1 184 ? 0.026 13.984 -6.562 1 97.06 184 TYR A N 1
ATOM 1427 C CA . TYR A 1 184 ? 1.264 14.758 -6.531 1 97.06 184 TYR A CA 1
ATOM 1428 C C . TYR A 1 184 ? 1.194 15.938 -7.5 1 97.06 184 TYR A C 1
ATOM 1430 O O . TYR A 1 184 ? 0.793 15.773 -8.656 1 97.06 184 TYR A O 1
ATOM 1438 N N . THR A 1 185 ? 1.582 17.062 -7.051 1 95.5 185 THR A N 1
ATOM 1439 C CA . THR A 1 185 ? 1.789 18.25 -7.859 1 95.5 185 THR A CA 1
ATOM 1440 C C . THR A 1 185 ? 3.094 18.953 -7.477 1 95.5 185 THR A C 1
ATOM 1442 O O . THR A 1 185 ? 3.32 19.25 -6.305 1 95.5 185 THR A O 1
ATOM 1445 N N . SER A 1 186 ? 3.9 19.141 -8.531 1 96.25 186 SER A N 1
ATOM 1446 C CA . SER A 1 186 ? 5.16 19.844 -8.273 1 96.25 186 SER A CA 1
ATOM 1447 C C . SER A 1 186 ? 4.922 21.266 -7.805 1 96.25 186 SER A C 1
ATOM 1449 O O . SER A 1 186 ? 4.055 21.969 -8.336 1 96.25 186 SER A O 1
ATOM 1451 N N . GLY A 1 187 ? 5.711 21.656 -6.801 1 97.06 187 GLY A N 1
ATOM 1452 C CA . GLY A 1 187 ? 5.539 22.984 -6.234 1 97.06 187 GLY A CA 1
ATOM 1453 C C . GLY A 1 187 ? 4.352 23.094 -5.301 1 97.06 187 GLY A C 1
ATOM 1454 O O . GLY A 1 187 ? 3.691 22.094 -5.016 1 97.06 187 GLY A O 1
ATOM 1455 N N . ILE A 1 188 ? 4.195 24.25 -4.762 1 98.19 188 ILE A N 1
ATOM 1456 C CA . ILE A 1 188 ? 3.066 24.594 -3.898 1 98.19 188 ILE A CA 1
ATOM 1457 C C . ILE A 1 188 ? 2.357 25.828 -4.438 1 98.19 188 ILE A C 1
ATOM 1459 O O . ILE A 1 188 ? 2.865 26.953 -4.309 1 98.19 188 ILE A O 1
ATOM 1463 N N . SER A 1 189 ? 1.229 25.625 -4.992 1 96.5 189 SER A N 1
ATOM 1464 C CA . SER A 1 189 ? 0.556 26.688 -5.73 1 96.5 189 SER A CA 1
ATOM 1465 C C . SER A 1 189 ? 0.057 27.781 -4.793 1 96.5 189 SER A C 1
ATOM 1467 O O . SER A 1 189 ? 0.163 28.969 -5.105 1 96.5 189 SER A O 1
ATOM 1469 N N . ASP A 1 190 ? -0.531 27.391 -3.703 1 97.81 190 ASP A N 1
ATOM 1470 C CA . ASP A 1 190 ? -1.039 28.328 -2.709 1 97.81 190 ASP A CA 1
ATOM 1471 C C . ASP A 1 190 ? -0.553 27.969 -1.309 1 97.81 190 ASP A C 1
ATOM 1473 O O . ASP A 1 190 ? -1.274 27.328 -0.544 1 97.81 190 ASP A O 1
ATOM 1477 N N . PRO A 1 191 ? 0.608 28.469 -0.958 1 98 191 PRO A N 1
ATOM 1478 C CA . PRO A 1 191 ? 1.171 28.125 0.349 1 98 191 PRO A CA 1
ATOM 1479 C C . PRO A 1 191 ? 0.248 28.484 1.507 1 98 191 PRO A C 1
ATOM 1481 O O . PRO A 1 191 ? 0.286 27.859 2.562 1 98 191 PRO A O 1
ATOM 1484 N N . SER A 1 192 ? -0.589 29.469 1.353 1 97.56 192 SER A N 1
ATOM 1485 C CA . SER A 1 192 ? -1.444 29.922 2.443 1 97.56 192 SER A CA 1
ATOM 1486 C C . SER A 1 192 ? -2.434 28.844 2.857 1 97.56 192 SER A C 1
ATOM 1488 O O . SER A 1 192 ? -2.846 28.781 4.02 1 97.56 192 SER A O 1
ATOM 1490 N N . LYS A 1 193 ? -2.799 28.031 1.929 1 97.25 193 LYS A N 1
ATOM 1491 C CA . LYS A 1 193 ? -3.713 26.922 2.203 1 97.25 193 LYS A CA 1
ATOM 1492 C C . LYS A 1 193 ? -3.168 26.031 3.307 1 97.25 193 LYS A C 1
ATOM 1494 O O . LYS A 1 193 ? -3.934 25.469 4.098 1 97.25 193 LYS A O 1
ATOM 1499 N N . TYR A 1 194 ? -1.844 25.938 3.416 1 97.75 194 TYR A N 1
ATOM 1500 C CA . TYR A 1 194 ? -1.235 24.922 4.273 1 97.75 194 TYR A CA 1
ATOM 1501 C C . TYR A 1 194 ? -0.497 25.562 5.438 1 97.75 194 TYR A C 1
ATOM 1503 O O . TYR A 1 194 ? -0.272 24.922 6.469 1 97.75 194 TYR A O 1
ATOM 1511 N N . PHE A 1 195 ? -0.124 26.844 5.262 1 97.62 195 PHE A N 1
ATOM 1512 C CA . PHE A 1 195 ? 0.892 27.328 6.191 1 97.62 195 PHE A CA 1
ATOM 1513 C C . PHE A 1 195 ? 0.423 28.594 6.898 1 97.62 195 PHE A C 1
ATOM 1515 O O . PHE A 1 195 ? 1.163 29.172 7.691 1 97.62 195 PHE A O 1
ATOM 1522 N N . THR A 1 196 ? -0.759 29.016 6.633 1 96.75 196 THR A N 1
ATOM 1523 C CA . THR A 1 196 ? -1.252 30.188 7.336 1 96.75 196 THR A CA 1
ATOM 1524 C C . THR A 1 196 ? -1.691 29.828 8.75 1 96.75 196 THR A C 1
ATOM 1526 O O . THR A 1 196 ? -2.588 29.016 8.938 1 96.75 196 THR A O 1
ATOM 1529 N N . VAL A 1 197 ? -1.093 30.406 9.711 1 95.19 197 VAL A N 1
ATOM 1530 C CA . VAL A 1 197 ? -1.485 30.25 11.102 1 95.19 197 VAL A CA 1
ATOM 1531 C C . VAL A 1 197 ? -2.592 31.25 11.445 1 95.19 197 VAL A C 1
ATOM 1533 O O . VAL A 1 197 ? -2.4 32.469 11.328 1 95.19 197 VAL A O 1
ATOM 1536 N N . PRO A 1 198 ? -3.645 30.75 11.859 1 94 198 PRO A N 1
ATOM 1537 C CA . PRO A 1 198 ? -4.727 31.688 12.188 1 94 198 PRO A CA 1
ATOM 1538 C C . PRO A 1 198 ? -4.355 32.625 13.328 1 94 198 PRO A C 1
ATOM 1540 O O . PRO A 1 198 ? -3.52 32.312 14.172 1 94 198 PRO A O 1
ATOM 1543 N N . SER A 1 199 ? -5.086 33.719 13.359 1 91.12 199 SER A N 1
ATOM 1544 C CA . SER A 1 199 ? -4.785 34.781 14.328 1 91.12 199 SER A CA 1
ATOM 1545 C C . SER A 1 199 ? -5.066 34.312 15.75 1 91.12 199 SER A C 1
ATOM 1547 O O . SER A 1 199 ? -4.371 34.719 16.688 1 91.12 199 SER A O 1
ATOM 1549 N N . PHE A 1 200 ? -6.047 33.375 15.93 1 89.75 200 PHE A N 1
ATOM 1550 C CA . PHE A 1 200 ? -6.422 32.938 17.266 1 89.75 200 PHE A CA 1
ATOM 1551 C C . PHE A 1 200 ? -5.352 32.031 17.859 1 89.75 200 PHE A C 1
ATOM 1553 O O . PHE A 1 200 ? -5.414 31.688 19.047 1 89.75 200 PHE A O 1
ATOM 1560 N N . CYS A 1 201 ? -4.363 31.641 17.031 1 91.62 201 CYS A N 1
ATOM 1561 C CA . CYS A 1 201 ? -3.264 30.844 17.547 1 91.62 201 CYS A CA 1
ATOM 1562 C C . CYS A 1 201 ? -2.264 31.703 18.312 1 91.62 201 CYS A C 1
ATOM 1564 O O . CYS A 1 201 ? -1.399 31.172 19.016 1 91.62 201 CYS A O 1
ATOM 1566 N N . GLN A 1 202 ? -2.248 33.031 18.156 1 83.62 202 GLN A N 1
ATOM 1567 C CA . GLN A 1 202 ? -1.321 33.938 18.828 1 83.62 202 GLN A CA 1
ATOM 1568 C C . GLN A 1 202 ? -1.433 33.781 20.344 1 83.62 202 GLN A C 1
ATOM 1570 O O . GLN A 1 202 ? -0.443 33.969 21.062 1 83.62 202 GLN A O 1
ATOM 1575 N N . SER A 1 203 ? -2.594 33.438 20.797 1 76.31 203 SER A N 1
ATOM 1576 C CA . SER A 1 203 ? -2.809 33.281 22.219 1 76.31 203 SER A CA 1
ATOM 1577 C C . SER A 1 203 ? -2.734 31.812 22.641 1 76.31 203 SER A C 1
ATOM 1579 O O . SER A 1 203 ? -3.133 31.469 23.766 1 76.31 203 SER A O 1
ATOM 1581 N N . ALA A 1 204 ? -2.311 31.031 21.75 1 71.88 204 ALA A N 1
ATOM 1582 C CA . ALA A 1 204 ? -2.355 29.594 22.016 1 71.88 204 ALA A CA 1
ATOM 1583 C C . ALA A 1 204 ? -1.387 29.219 23.141 1 71.88 204 ALA A C 1
ATOM 1585 O O . ALA A 1 204 ? -0.302 29.797 23.25 1 71.88 204 ALA A O 1
ATOM 1586 N N . LYS A 1 205 ? -2 28.484 24.141 1 66.25 205 LYS A N 1
ATOM 1587 C CA . LYS A 1 205 ? -1.212 27.953 25.25 1 66.25 205 LYS A CA 1
ATOM 1588 C C . LYS A 1 205 ? -0.149 26.969 24.75 1 66.25 205 LYS A C 1
ATOM 1590 O O . LYS A 1 205 ? -0.407 26.172 23.844 1 66.25 205 LYS A O 1
ATOM 1595 N N . HIS A 1 206 ? 1.073 27.328 25.031 1 65.06 206 HIS A N 1
ATOM 1596 C CA . HIS A 1 206 ? 2.15 26.375 24.797 1 65.06 206 HIS A CA 1
ATOM 1597 C C . HIS A 1 206 ? 1.964 25.109 25.625 1 65.06 206 HIS A C 1
ATOM 1599 O O . HIS A 1 206 ? 1.852 25.188 26.859 1 65.06 206 HIS A O 1
ATOM 1605 N N . GLU A 1 207 ? 1.176 24.219 25.109 1 59.84 207 GLU A N 1
ATOM 1606 C CA . GLU A 1 207 ? 1.003 23.016 25.922 1 59.84 207 GLU A CA 1
ATOM 1607 C C . GLU A 1 207 ? 2.115 22.016 25.656 1 59.84 207 GLU A C 1
ATOM 1609 O O . GLU A 1 207 ? 2.609 21.906 24.531 1 59.84 207 GLU A O 1
ATOM 1614 N N . THR A 1 208 ? 2.803 21.812 26.797 1 56.25 208 THR A N 1
ATOM 1615 C CA . THR A 1 208 ? 3.691 20.656 26.766 1 56.25 208 THR A CA 1
ATOM 1616 C C . THR A 1 208 ? 2.898 19.359 26.891 1 56.25 208 THR A C 1
ATOM 1618 O O . THR A 1 208 ? 1.948 19.281 27.672 1 56.25 208 THR A O 1
ATOM 1621 N N . PRO A 1 209 ? 3.275 18.188 26.641 1 52.22 209 PRO A N 1
ATOM 1622 C CA . PRO A 1 209 ? 3.199 16.922 25.906 1 52.22 209 PRO A CA 1
ATOM 1623 C C . PRO A 1 209 ? 1.841 16.703 25.234 1 52.22 209 PRO A C 1
ATOM 1625 O O . PRO A 1 209 ? 0.835 17.25 25.688 1 52.22 209 PRO A O 1
ATOM 1628 N N . LYS A 1 210 ? 1.659 16.094 24.062 1 50.84 210 LYS A N 1
ATOM 1629 C CA . LYS A 1 210 ? 0.501 15.828 23.219 1 50.84 210 LYS A CA 1
ATOM 1630 C C . LYS A 1 210 ? -0.594 15.102 23.984 1 50.84 210 LYS A C 1
ATOM 1632 O O . LYS A 1 210 ? -0.377 14 24.5 1 50.84 210 LYS A O 1
ATOM 1637 N N . THR A 1 211 ? -1.543 15.812 24.656 1 44.94 211 THR A N 1
ATOM 1638 C CA . THR A 1 211 ? -2.68 15.031 25.125 1 44.94 211 THR A CA 1
ATOM 1639 C C . THR A 1 211 ? -3.393 14.352 23.969 1 44.94 211 THR A C 1
ATOM 1641 O O . THR A 1 211 ? -3.883 13.227 24.094 1 44.94 211 THR A O 1
ATOM 1644 N N . GLN A 1 212 ? -3.955 15.344 23.016 1 46.69 212 GLN A N 1
ATOM 1645 C CA . GLN A 1 212 ? -4.797 14.789 21.969 1 46.69 212 GLN A CA 1
ATOM 1646 C C . GLN A 1 212 ? -3.988 14.5 20.703 1 46.69 212 GLN A C 1
ATOM 1648 O O . GLN A 1 212 ? -3.131 15.305 20.312 1 46.69 212 GLN A O 1
ATOM 1653 N N . LYS A 1 213 ? -3.967 13.273 20.172 1 53.22 213 LYS A N 1
ATOM 1654 C CA . LYS A 1 213 ? -3.133 12.703 19.125 1 53.22 213 LYS A CA 1
ATOM 1655 C C . LYS A 1 213 ? -3.465 13.32 17.766 1 53.22 213 LYS A C 1
ATOM 1657 O O . LYS A 1 213 ? -4.617 13.281 17.328 1 53.22 213 LYS A O 1
ATOM 1662 N N . SER A 1 214 ? -2.838 14.43 17.281 1 58 214 SER A N 1
ATOM 1663 C CA . SER A 1 214 ? -2.914 14.859 15.883 1 58 214 SER A CA 1
ATOM 1664 C C . SER A 1 214 ? -3.127 13.68 14.945 1 58 214 SER A C 1
ATOM 1666 O O . SER A 1 214 ? -2.561 12.602 15.156 1 58 214 SER A O 1
ATOM 1668 N N . PRO A 1 215 ? -4.258 13.938 14.031 1 57.66 215 PRO A N 1
ATOM 1669 C CA . PRO A 1 215 ? -4.422 12.836 13.078 1 57.66 215 PRO A CA 1
ATOM 1670 C C . PRO A 1 215 ? -3.227 12.68 12.141 1 57.66 215 PRO A C 1
ATOM 1672 O O . PRO A 1 215 ? -3.164 11.727 11.367 1 57.66 215 PRO A O 1
ATOM 1675 N N . PHE A 1 216 ? -2.354 13.812 12.328 1 69.19 216 PHE A N 1
ATOM 1676 C CA . PHE A 1 216 ? -1.235 13.805 11.391 1 69.19 216 PHE A CA 1
ATOM 1677 C C . PHE A 1 216 ? 0.042 13.336 12.078 1 69.19 216 PHE A C 1
ATOM 1679 O O . PHE A 1 216 ? 0.403 13.836 13.141 1 69.19 216 PHE A O 1
ATOM 1686 N N . ASP A 1 217 ? 0.441 12.148 11.945 1 62.19 217 ASP A N 1
ATOM 1687 C CA . ASP A 1 217 ? 1.741 11.742 12.469 1 62.19 217 ASP A CA 1
ATOM 1688 C C . ASP A 1 217 ? 2.658 11.266 11.344 1 62.19 217 ASP A C 1
ATOM 1690 O O . ASP A 1 217 ? 2.254 10.461 10.5 1 62.19 217 ASP A O 1
ATOM 1694 N N . LYS A 1 218 ? 3.881 11.797 11.398 1 64.81 218 LYS A N 1
ATOM 1695 C CA . LYS A 1 218 ? 4.973 11.461 10.492 1 64.81 218 LYS A CA 1
ATOM 1696 C C . LYS A 1 218 ? 4.469 11.32 9.055 1 64.81 218 LYS A C 1
ATOM 1698 O O . LYS A 1 218 ? 4.422 10.211 8.523 1 64.81 218 LYS A O 1
ATOM 1703 N N . ILE A 1 219 ? 4.188 12.414 8.391 1 78.81 219 ILE A N 1
ATOM 1704 C CA . ILE A 1 219 ? 3.582 12.469 7.062 1 78.81 219 ILE A CA 1
ATOM 1705 C C . ILE A 1 219 ? 4.469 11.742 6.059 1 78.81 219 ILE A C 1
ATOM 1707 O O . ILE A 1 219 ? 3.996 10.883 5.312 1 78.81 219 ILE A O 1
ATOM 1711 N N . LEU A 1 220 ? 5.77 11.977 6.098 1 84.62 220 LEU A N 1
ATOM 1712 C CA . LEU A 1 220 ? 6.762 11.258 5.316 1 84.62 220 LEU A CA 1
ATOM 1713 C C . LEU A 1 220 ? 7.742 10.523 6.227 1 84.62 220 LEU A C 1
ATOM 1715 O O . LEU A 1 220 ? 8 10.961 7.352 1 84.62 220 LEU A O 1
ATOM 1719 N N . PRO A 1 221 ? 8.211 9.43 5.738 1 83.38 221 PRO A N 1
ATOM 1720 C CA . PRO A 1 221 ? 9.148 8.727 6.617 1 83.38 221 PRO A CA 1
ATOM 1721 C C . PRO A 1 221 ? 10.461 9.484 6.801 1 83.38 221 PRO A C 1
ATOM 1723 O O . PRO A 1 221 ? 10.836 10.297 5.949 1 83.38 221 PRO A O 1
ATOM 1726 N N . MET B 1 1 ? -67.875 28.062 -7.578 1 31.62 1 MET B N 1
ATOM 1727 C CA . MET B 1 1 ? -66.75 27.406 -7.004 1 31.62 1 MET B CA 1
ATOM 1728 C C . MET B 1 1 ? -66.062 26.531 -8.039 1 31.62 1 MET B C 1
ATOM 1730 O O . MET B 1 1 ? -66.5 25.422 -8.32 1 31.62 1 MET B O 1
ATOM 1734 N N . ALA B 1 2 ? -65.438 27.141 -9.109 1 43.97 2 ALA B N 1
ATOM 1735 C CA . ALA B 1 2 ? -64.625 26.547 -10.18 1 43.97 2 ALA B CA 1
ATOM 1736 C C . ALA B 1 2 ? -63.438 25.781 -9.617 1 43.97 2 ALA B C 1
ATOM 1738 O O . ALA B 1 2 ? -62.625 26.359 -8.898 1 43.97 2 ALA B O 1
ATOM 1739 N N . THR B 1 3 ? -63.625 24.5 -9.359 1 41.31 3 THR B N 1
ATOM 1740 C CA . THR B 1 3 ? -62.562 23.578 -8.961 1 41.31 3 THR B CA 1
ATOM 1741 C C . THR B 1 3 ? -61.469 23.5 -10.016 1 41.31 3 THR B C 1
ATOM 1743 O O . THR B 1 3 ? -61.719 23.094 -11.148 1 41.31 3 THR B O 1
ATOM 1746 N N . LYS B 1 4 ? -60.5 24.453 -10.07 1 45.28 4 LYS B N 1
ATOM 1747 C CA . LYS B 1 4 ? -59.312 24.359 -10.891 1 45.28 4 LYS B CA 1
ATOM 1748 C C . LYS B 1 4 ? -58.5 23.109 -10.547 1 45.28 4 LYS B C 1
ATOM 1750 O O . LYS B 1 4 ? -58.062 22.938 -9.406 1 45.28 4 LYS B O 1
ATOM 1755 N N . SER B 1 5 ? -58.75 22 -11.25 1 40.81 5 SER B N 1
ATOM 1756 C CA . SER B 1 5 ? -57.906 20.797 -11.141 1 40.81 5 SER B CA 1
ATOM 1757 C C . SER B 1 5 ? -56.469 21.078 -11.539 1 40.81 5 SER B C 1
ATOM 1759 O O . SER B 1 5 ? -56.219 21.516 -12.656 1 40.81 5 SER B O 1
ATOM 1761 N N . VAL B 1 6 ? -55.594 21.516 -10.57 1 41.34 6 VAL B N 1
ATOM 1762 C CA . VAL B 1 6 ? -54.188 21.578 -10.836 1 41.34 6 VAL B CA 1
ATOM 1763 C C . VAL B 1 6 ? -53.656 20.172 -11.148 1 41.34 6 VAL B C 1
ATOM 1765 O O . VAL B 1 6 ? -53.75 19.266 -10.328 1 41.34 6 VAL B O 1
ATOM 1768 N N . LEU B 1 7 ? -53.531 19.828 -12.445 1 38.81 7 LEU B N 1
ATOM 1769 C CA . LEU B 1 7 ? -52.781 18.656 -12.891 1 38.81 7 LEU B CA 1
ATOM 1770 C C . LEU B 1 7 ? -51.344 18.75 -12.469 1 38.81 7 LEU B C 1
ATOM 1772 O O . LEU B 1 7 ? -50.625 19.672 -12.883 1 38.81 7 LEU B O 1
ATOM 1776 N N . ILE B 1 8 ? -51.062 18.203 -11.273 1 39 8 ILE B N 1
ATOM 1777 C CA . ILE B 1 8 ? -49.656 18.047 -10.883 1 39 8 ILE B CA 1
ATOM 1778 C C . ILE B 1 8 ? -48.969 17.094 -11.852 1 39 8 ILE B C 1
ATOM 1780 O O . ILE B 1 8 ? -49.312 15.914 -11.938 1 39 8 ILE B O 1
ATOM 1784 N N . LEU B 1 9 ? -48.344 17.625 -12.93 1 39.69 9 LEU B N 1
ATOM 1785 C CA . LEU B 1 9 ? -47.406 16.859 -13.758 1 39.69 9 LEU B CA 1
ATOM 1786 C C . LEU B 1 9 ? -46.219 16.375 -12.93 1 39.69 9 LEU B C 1
ATOM 1788 O O . LEU B 1 9 ? -45.438 17.172 -12.438 1 39.69 9 LEU B O 1
ATOM 1792 N N . LEU B 1 10 ? -46.406 15.156 -12.328 1 40.19 10 LEU B N 1
ATOM 1793 C CA . LEU B 1 10 ? -45.281 14.43 -11.758 1 40.19 10 LEU B CA 1
ATOM 1794 C C . LEU B 1 10 ? -44.188 14.203 -12.805 1 40.19 10 LEU B C 1
ATOM 1796 O O . LEU B 1 10 ? -44.375 13.414 -13.727 1 40.19 10 LEU B O 1
ATOM 1800 N N . LEU B 1 11 ? -43.375 15.18 -13.102 1 39.25 11 LEU B N 1
ATOM 1801 C CA . LEU B 1 11 ? -42.156 14.922 -13.844 1 39.25 11 LEU B CA 1
ATOM 1802 C C . LEU B 1 11 ? -41.281 13.898 -13.125 1 39.25 11 LEU B C 1
ATOM 1804 O O . LEU B 1 11 ? -40.719 14.195 -12.07 1 39.25 11 LEU B O 1
ATOM 1808 N N . VAL B 1 12 ? -41.625 12.617 -13.273 1 43.25 12 VAL B N 1
ATOM 1809 C CA . VAL B 1 12 ? -40.656 11.578 -12.938 1 43.25 12 VAL B CA 1
ATOM 1810 C C . VAL B 1 12 ? -39.344 11.844 -13.664 1 43.25 12 VAL B C 1
ATOM 1812 O O . VAL B 1 12 ? -39.25 11.719 -14.883 1 43.25 12 VAL B O 1
ATOM 1815 N N . ALA B 1 13 ? -38.438 12.664 -13.195 1 43.66 13 ALA B N 1
ATOM 1816 C CA . ALA B 1 13 ? -37.062 12.609 -13.664 1 43.66 13 ALA B CA 1
ATOM 1817 C C . ALA B 1 13 ? -36.531 11.18 -13.641 1 43.66 13 ALA B C 1
ATOM 1819 O O . ALA B 1 13 ? -36.438 10.562 -12.578 1 43.66 13 ALA B O 1
ATOM 1820 N N . ALA B 1 14 ? -36.656 10.391 -14.68 1 39.09 14 ALA B N 1
ATOM 1821 C CA . ALA B 1 14 ? -35.844 9.188 -14.828 1 39.09 14 ALA B CA 1
ATOM 1822 C C . ALA B 1 14 ? -34.375 9.469 -14.508 1 39.09 14 ALA B C 1
ATOM 1824 O O . ALA B 1 14 ? -33.719 10.164 -15.258 1 39.09 14 ALA B O 1
ATOM 1825 N N . ALA B 1 15 ? -33.969 9.547 -13.266 1 42.91 15 ALA B N 1
ATOM 1826 C CA . ALA B 1 15 ? -32.531 9.375 -13.016 1 42.91 15 ALA B CA 1
ATOM 1827 C C . ALA B 1 15 ? -31.938 8.32 -13.938 1 42.91 15 ALA B C 1
ATOM 1829 O O . ALA B 1 15 ? -32.25 7.133 -13.812 1 42.91 15 ALA B O 1
ATOM 1830 N N . THR B 1 16 ? -31.75 8.57 -15.164 1 43.75 16 THR B N 1
ATOM 1831 C CA . THR B 1 16 ? -30.844 7.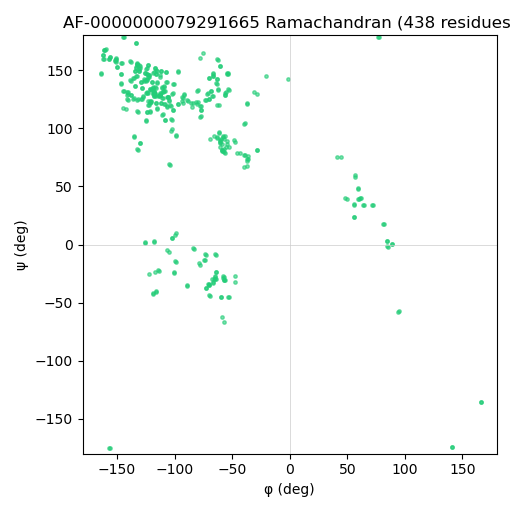703 -15.898 1 43.75 16 THR B CA 1
ATOM 1832 C C . THR B 1 16 ? -29.672 7.277 -15.016 1 43.75 16 THR B C 1
ATOM 1834 O O . THR B 1 16 ? -28.859 8.109 -14.609 1 43.75 16 THR B O 1
ATOM 1837 N N . THR B 1 17 ? -29.875 6.398 -14.141 1 44.88 17 THR B N 1
ATOM 1838 C CA . THR B 1 17 ? -28.703 5.715 -13.594 1 44.88 17 THR B CA 1
ATOM 1839 C C . THR B 1 17 ? -27.688 5.441 -14.695 1 44.88 17 THR B C 1
ATOM 1841 O O . THR B 1 17 ? -27.969 4.715 -15.648 1 44.88 17 THR B O 1
ATOM 1844 N N . PHE B 1 18 ? -27.047 6.348 -15.32 1 47.09 18 PHE B N 1
ATOM 1845 C CA . PHE B 1 18 ? -25.859 5.98 -16.078 1 47.09 18 PHE B CA 1
ATOM 1846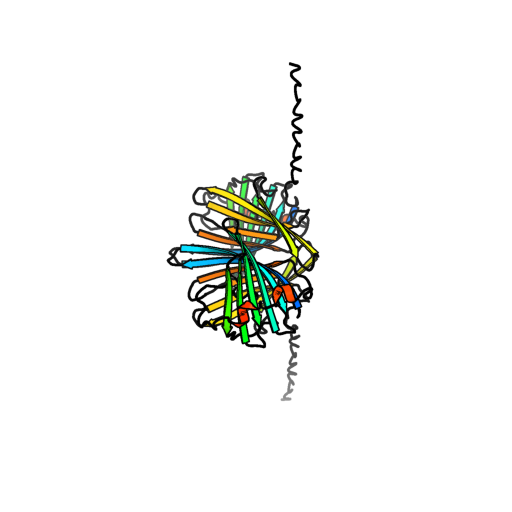 C C . PHE B 1 18 ? -25.188 4.762 -15.461 1 47.09 18 PHE B C 1
ATOM 1848 O O . PHE B 1 18 ? -24.75 4.797 -14.312 1 47.09 18 PHE B O 1
ATOM 1855 N N . ALA B 1 19 ? -25.656 3.623 -15.734 1 49.16 19 ALA B N 1
ATOM 1856 C CA . ALA B 1 19 ? -25.031 2.361 -15.328 1 49.16 19 ALA B CA 1
ATOM 1857 C C . ALA B 1 19 ? -23.516 2.436 -15.438 1 49.16 19 ALA B C 1
ATOM 1859 O O . ALA B 1 19 ? -22.969 2.541 -16.547 1 49.16 19 ALA B O 1
ATOM 1860 N N . GLN B 1 20 ? -22.812 3.049 -14.57 1 61.75 20 GLN B N 1
ATOM 1861 C CA . GLN B 1 20 ? -21.359 3.055 -14.609 1 61.75 20 GLN B CA 1
ATOM 1862 C C . GLN B 1 20 ? -20.812 1.684 -15 1 61.75 20 GLN B C 1
ATOM 1864 O O . GLN B 1 20 ? -21.219 0.664 -14.438 1 61.75 20 GLN B O 1
ATOM 1869 N N . LYS B 1 21 ? -20.312 1.465 -16.359 1 78.5 21 LYS B N 1
ATOM 1870 C CA . LYS B 1 21 ? -19.688 0.242 -16.859 1 78.5 21 LYS B CA 1
ATOM 1871 C C . LYS B 1 21 ? -18.812 -0.416 -15.797 1 78.5 21 LYS B C 1
ATOM 1873 O O . LYS B 1 21 ? -18.031 0.255 -15.133 1 78.5 21 LYS B O 1
ATOM 1878 N N . GLN B 1 22 ? -19.188 -1.686 -15.484 1 91.81 22 GLN B N 1
ATOM 1879 C CA . GLN B 1 22 ? -18.453 -2.475 -14.508 1 91.81 22 GLN B CA 1
ATOM 1880 C C . GLN B 1 22 ? -16.969 -2.521 -14.852 1 91.81 22 GLN B C 1
ATOM 1882 O O . GLN B 1 22 ? -16.594 -2.648 -16.016 1 91.81 22 GLN B O 1
ATOM 1887 N N . CYS B 1 23 ? -16.156 -2.311 -13.961 1 96.44 23 CYS B N 1
ATOM 1888 C CA . CYS B 1 23 ? -14.711 -2.379 -14.141 1 96.44 23 CYS B CA 1
ATOM 1889 C C . CYS B 1 23 ? -14.227 -3.826 -14.164 1 96.44 23 CYS B C 1
ATOM 1891 O O . CYS B 1 23 ? -14.281 -4.516 -13.141 1 96.44 23 CYS B O 1
ATOM 1893 N N . CYS B 1 24 ? -13.797 -4.27 -15.352 1 97.25 24 CYS B N 1
ATOM 1894 C CA . CYS B 1 24 ? -13.289 -5.629 -15.492 1 97.25 24 CYS B CA 1
ATOM 1895 C C . CYS B 1 24 ? -11.812 -5.625 -15.852 1 97.25 24 CYS B C 1
ATOM 1897 O O . CYS B 1 24 ? -11.359 -4.801 -16.641 1 97.25 24 CYS B O 1
ATOM 1899 N N . TYR B 1 25 ? -11.109 -6.559 -15.234 1 97.12 25 TYR B N 1
ATOM 1900 C CA . TYR B 1 25 ? -9.695 -6.672 -15.555 1 97.12 25 TYR B CA 1
ATOM 1901 C C . TYR B 1 25 ? -9.492 -6.996 -17.031 1 97.12 25 TYR B C 1
ATOM 1903 O O . TYR B 1 25 ? -10.367 -7.586 -17.672 1 97.12 25 TYR B O 1
ATOM 1911 N N . PRO B 1 26 ? -8.32 -6.59 -17.547 1 97.12 26 PRO B N 1
ATOM 1912 C CA . PRO B 1 26 ? -7.992 -7.121 -18.875 1 97.12 26 PRO B CA 1
ATOM 1913 C C . PRO B 1 26 ? -8.031 -8.648 -18.922 1 97.12 26 PRO B C 1
ATOM 1915 O O . PRO B 1 26 ? -7.656 -9.312 -17.953 1 97.12 26 PRO B O 1
ATOM 1918 N N . SER B 1 27 ? -8.398 -9.219 -20.031 1 98.06 27 SER B N 1
ATOM 1919 C CA . SER B 1 27 ? -8.672 -10.648 -20.125 1 98.06 27 SER B CA 1
ATOM 1920 C C . SER B 1 27 ? -7.398 -11.469 -19.922 1 98.06 27 SER B C 1
ATOM 1922 O O . SER B 1 27 ? -7.453 -12.609 -19.469 1 98.06 27 SER B O 1
ATOM 1924 N N . GLN B 1 28 ? -6.258 -10.914 -20.359 1 98.12 28 GLN B N 1
ATOM 1925 C CA . GLN B 1 28 ? -4.973 -11.586 -20.188 1 98.12 28 GLN B CA 1
ATOM 1926 C C . GLN B 1 28 ? -3.873 -10.586 -19.844 1 98.12 28 GLN B C 1
ATOM 1928 O O . GLN B 1 28 ? -3.719 -9.562 -20.516 1 98.12 28 GLN B O 1
ATOM 1933 N N . PHE B 1 29 ? -3.105 -10.922 -18.781 1 97.88 29 PHE B N 1
ATOM 1934 C CA . PHE B 1 29 ? -1.943 -10.094 -18.469 1 97.88 29 PHE B CA 1
ATOM 1935 C C . PHE B 1 29 ? -0.983 -10.836 -17.547 1 97.88 29 PHE B C 1
ATOM 1937 O O . PHE B 1 29 ? -1.338 -11.867 -16.984 1 97.88 29 PHE B O 1
ATOM 1944 N N . GLU B 1 30 ? 0.229 -10.367 -17.453 1 97.44 30 GLU B N 1
ATOM 1945 C CA . GLU B 1 30 ? 1.238 -10.758 -16.469 1 97.44 30 GLU B CA 1
ATOM 1946 C C . GLU B 1 30 ? 1.533 -9.617 -15.5 1 97.44 30 GLU B C 1
ATOM 1948 O O . GLU B 1 30 ? 1.43 -8.438 -15.867 1 97.44 30 GLU B O 1
ATOM 1953 N N . ALA B 1 31 ? 1.874 -9.984 -14.289 1 97.75 31 ALA B N 1
ATOM 1954 C CA . ALA B 1 31 ? 2.273 -8.992 -13.297 1 97.75 31 ALA B CA 1
ATOM 1955 C C . ALA B 1 31 ? 3.039 -9.641 -12.148 1 97.75 31 ALA B C 1
ATOM 1957 O O . ALA B 1 31 ? 3.25 -10.852 -12.148 1 97.75 31 ALA B O 1
ATOM 1958 N N . SER B 1 32 ? 3.625 -8.844 -11.391 1 97 32 SER B N 1
ATOM 1959 C CA . SER B 1 32 ? 4.207 -9.258 -10.125 1 97 32 SER B CA 1
ATOM 1960 C C . SER B 1 32 ? 3.381 -8.758 -8.945 1 97 32 SER B C 1
ATOM 1962 O O . SER B 1 32 ? 2.883 -7.629 -8.961 1 97 32 SER B O 1
ATOM 1964 N N . ARG B 1 33 ? 3.262 -9.57 -8.023 1 96.38 33 ARG B N 1
ATOM 1965 C CA . ARG B 1 33 ? 2.51 -9.219 -6.82 1 96.38 33 ARG B CA 1
ATOM 1966 C C . ARG B 1 33 ? 3.402 -9.25 -5.586 1 96.38 33 ARG B C 1
ATOM 1968 O O . ARG B 1 33 ? 4.188 -10.188 -5.406 1 96.38 33 ARG B O 1
ATOM 1975 N N . GLY B 1 34 ? 3.363 -8.219 -4.805 1 94.19 34 GLY B N 1
ATOM 1976 C CA . GLY B 1 34 ? 3.902 -8.195 -3.453 1 94.19 34 GLY B CA 1
ATOM 1977 C C . GLY B 1 34 ? 2.842 -7.984 -2.391 1 94.19 34 GLY B C 1
ATOM 1978 O O . GLY B 1 34 ? 1.846 -7.297 -2.629 1 94.19 34 GLY B O 1
ATOM 1979 N N . SER B 1 35 ? 3.055 -8.617 -1.193 1 94.38 35 SER B N 1
ATOM 1980 C CA . SER B 1 35 ? 2.07 -8.445 -0.132 1 94.38 35 SER B CA 1
ATOM 1981 C C . SER B 1 35 ? 2.73 -8.445 1.242 1 94.38 35 SER B C 1
ATOM 1983 O O . SER B 1 35 ? 3.809 -9.023 1.417 1 94.38 35 SER B O 1
ATOM 1985 N N . ILE B 1 36 ? 2.186 -7.703 2.086 1 93.94 36 ILE B N 1
ATOM 1986 C CA . ILE B 1 36 ? 2.455 -7.824 3.514 1 93.94 36 ILE B CA 1
ATOM 1987 C C . ILE B 1 36 ? 1.171 -8.195 4.25 1 93.94 36 ILE B C 1
ATOM 1989 O O . ILE B 1 36 ? 0.118 -7.598 4.016 1 93.94 36 ILE B O 1
ATOM 1993 N N . VAL B 1 37 ? 1.247 -9.203 5.02 1 92.44 37 VAL B N 1
ATOM 1994 C CA . VAL B 1 37 ? 0.102 -9.664 5.797 1 92.44 37 VAL B CA 1
ATOM 1995 C C . VAL B 1 37 ? 0.421 -9.57 7.289 1 92.44 37 VAL B C 1
ATOM 1997 O O . VAL B 1 37 ? 1.509 -9.961 7.723 1 92.44 37 VAL B O 1
ATOM 2000 N N . ALA B 1 38 ? -0.449 -8.992 7.988 1 92.69 38 ALA B N 1
ATOM 2001 C CA . ALA B 1 38 ? -0.376 -8.961 9.445 1 92.69 38 ALA B CA 1
ATOM 2002 C C . ALA B 1 38 ? -1.509 -9.766 10.07 1 92.69 38 ALA B C 1
ATOM 2004 O O . ALA B 1 38 ? -2.67 -9.625 9.68 1 92.69 38 ALA B O 1
ATOM 2005 N N . GLN B 1 39 ? -1.084 -10.609 10.984 1 90.62 39 GLN B N 1
ATOM 2006 C CA . GLN B 1 39 ? -2.049 -11.43 11.711 1 90.62 39 GLN B CA 1
ATOM 2007 C C . GLN B 1 39 ? -1.803 -11.375 13.219 1 90.62 39 GLN B C 1
ATOM 2009 O O . GLN B 1 39 ? -0.678 -11.125 13.656 1 90.62 39 GLN B O 1
ATOM 2014 N N . VAL B 1 40 ? -2.82 -11.5 13.953 1 87.5 40 VAL B N 1
ATOM 2015 C CA . VAL B 1 40 ? -2.709 -11.594 15.406 1 87.5 40 VAL B CA 1
ATOM 2016 C C . VAL B 1 40 ? -3.061 -13.016 15.859 1 87.5 40 VAL B C 1
ATOM 2018 O O . VAL B 1 40 ? -4.191 -13.469 15.672 1 87.5 40 VAL B O 1
ATOM 2021 N N . GLN B 1 41 ? -2.039 -13.68 16.344 1 81.81 41 GLN B N 1
ATOM 2022 C CA . GLN B 1 41 ? -2.215 -15.016 16.891 1 81.81 41 GLN B CA 1
ATOM 2023 C C . GLN B 1 41 ? -1.708 -15.094 18.328 1 81.81 41 GLN B C 1
ATOM 2025 O O . GLN B 1 41 ? -0.572 -14.703 18.609 1 81.81 41 GLN B O 1
ATOM 2030 N N . GLY B 1 42 ? -2.574 -15.641 19.188 1 81 42 GLY B N 1
ATOM 2031 C CA . GLY B 1 42 ? -2.184 -15.711 20.594 1 81 42 GLY B CA 1
ATOM 2032 C C . GLY B 1 42 ? -1.812 -14.359 21.172 1 81 42 GLY B C 1
ATOM 2033 O O . GLY B 1 42 ? -0.883 -14.258 21.984 1 81 42 GLY B O 1
ATOM 2034 N N . GLY B 1 43 ? -2.275 -13.367 20.625 1 78.75 43 GLY B N 1
ATOM 2035 C CA . GLY B 1 43 ? -2.033 -12.016 21.109 1 78.75 43 GLY B CA 1
ATOM 2036 C C . GLY B 1 43 ? -0.779 -11.391 20.531 1 78.75 43 GLY B C 1
ATOM 2037 O O . GLY B 1 43 ? -0.422 -10.266 20.891 1 78.75 43 GLY B O 1
ATOM 2038 N N . GLN B 1 44 ? -0.13 -12.156 19.688 1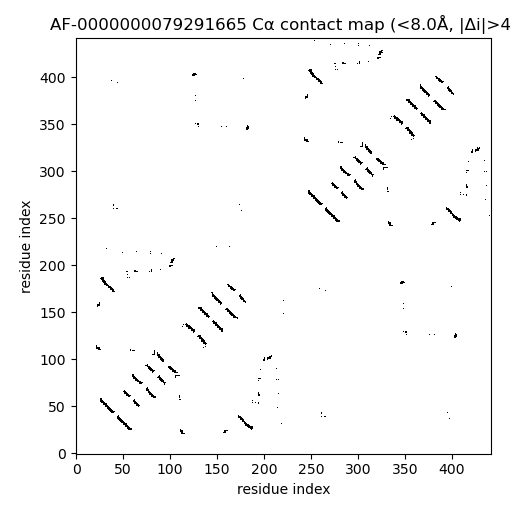 83.56 44 GLN B N 1
ATOM 2039 C CA . GLN B 1 44 ? 1.104 -11.656 19.078 1 83.56 44 GLN B CA 1
ATOM 2040 C C . GLN B 1 44 ? 0.908 -11.328 17.609 1 83.56 44 GLN B C 1
ATOM 2042 O O . GLN B 1 44 ? 0.248 -12.078 16.891 1 83.56 44 GLN B O 1
ATOM 2047 N N . ALA B 1 45 ? 1.396 -10.117 17.266 1 85.69 45 ALA B N 1
ATOM 2048 C CA . ALA B 1 45 ? 1.333 -9.719 15.859 1 85.69 45 ALA B CA 1
ATOM 2049 C C . ALA B 1 45 ? 2.457 -10.359 15.055 1 85.69 45 ALA B C 1
ATOM 2051 O O . ALA B 1 45 ? 3.602 -10.414 15.508 1 85.69 45 ALA B O 1
ATOM 2052 N N . MET B 1 46 ? 2.09 -10.906 13.938 1 89.56 46 MET B N 1
ATOM 2053 C CA . MET B 1 46 ? 3.061 -11.453 12.992 1 89.56 46 MET B CA 1
ATOM 2054 C C . MET B 1 46 ? 2.852 -10.867 11.602 1 89.56 46 MET B C 1
ATOM 2056 O O . MET B 1 46 ? 1.718 -10.617 11.195 1 89.56 46 MET B O 1
ATOM 2060 N N . THR B 1 47 ? 3.951 -10.641 10.977 1 91.56 47 THR B N 1
ATOM 2061 C CA . THR B 1 47 ? 3.867 -10.156 9.602 1 91.56 47 THR B CA 1
ATOM 2062 C C . THR B 1 47 ? 4.609 -11.094 8.656 1 91.56 47 THR B C 1
ATOM 2064 O O . THR B 1 47 ? 5.555 -11.773 9.062 1 91.56 47 THR B O 1
ATOM 2067 N N . GLN B 1 48 ? 4.113 -11.219 7.488 1 89.12 48 GLN B N 1
ATOM 2068 C CA . GLN B 1 48 ? 4.742 -11.992 6.426 1 89.12 48 GLN B CA 1
ATOM 2069 C C . GLN B 1 48 ? 4.73 -11.234 5.102 1 89.12 48 GLN B C 1
ATOM 2071 O O . GLN B 1 48 ? 3.73 -10.594 4.758 1 89.12 48 GLN B O 1
ATOM 2076 N N . LYS B 1 49 ? 5.832 -11.297 4.465 1 90.69 49 LYS B N 1
ATOM 2077 C CA . LYS B 1 49 ? 5.938 -10.695 3.139 1 90.69 49 LYS B CA 1
ATOM 2078 C C . LYS B 1 49 ? 6.09 -11.758 2.061 1 90.69 49 LYS B C 1
ATOM 2080 O O . LYS B 1 49 ? 6.789 -12.758 2.258 1 90.69 49 LYS B O 1
ATOM 2085 N N . THR B 1 50 ? 5.371 -11.586 1.05 1 90.88 50 THR B N 1
ATOM 2086 C CA . THR B 1 50 ? 5.465 -12.508 -0.077 1 90.88 50 THR B CA 1
ATOM 2087 C C . THR B 1 50 ? 5.527 -11.742 -1.396 1 90.88 50 THR B C 1
ATOM 2089 O O . THR B 1 50 ? 5.066 -10.602 -1.484 1 90.88 50 THR B O 1
ATOM 2092 N N . GLY B 1 51 ? 6.211 -12.328 -2.379 1 93.19 51 GLY B N 1
ATOM 2093 C CA . GLY B 1 51 ? 6.312 -11.781 -3.725 1 93.19 51 GLY B CA 1
ATOM 2094 C C . GLY B 1 51 ? 6.387 -12.859 -4.797 1 93.19 51 GLY B C 1
ATOM 2095 O O . GLY B 1 51 ? 7.039 -13.883 -4.605 1 93.19 51 GLY B O 1
ATOM 2096 N N . TYR B 1 52 ? 5.715 -12.648 -5.863 1 95.44 52 TYR B N 1
ATOM 2097 C CA . TYR B 1 52 ? 5.781 -13.609 -6.957 1 95.44 52 TYR B CA 1
ATOM 2098 C C . TYR B 1 52 ? 5.324 -12.977 -8.266 1 95.44 52 TYR B C 1
ATOM 2100 O O . TYR B 1 52 ? 4.805 -11.859 -8.273 1 95.44 52 TYR B O 1
ATOM 2108 N N . GLN B 1 53 ? 5.602 -13.695 -9.312 1 96.94 53 GLN B N 1
ATOM 2109 C CA . GLN B 1 53 ? 5.074 -13.375 -10.633 1 96.94 53 GLN B CA 1
ATOM 2110 C C . GLN B 1 53 ? 3.832 -14.203 -10.945 1 96.94 53 GLN B C 1
ATOM 2112 O O . GLN B 1 53 ? 3.709 -15.344 -10.5 1 96.94 53 GLN B O 1
ATOM 2117 N N . PHE B 1 54 ? 2.98 -13.578 -11.727 1 97.62 54 PHE B N 1
ATOM 2118 C CA . PHE B 1 54 ? 1.813 -14.375 -12.086 1 97.62 54 PHE B CA 1
ATOM 2119 C C . PHE B 1 54 ? 1.277 -13.969 -13.453 1 97.62 54 PHE B C 1
ATOM 2121 O O . PHE B 1 54 ? 1.626 -12.906 -13.969 1 97.62 54 PHE B O 1
ATOM 2128 N N . ALA B 1 55 ? 0.509 -14.875 -14.039 1 98.19 55 ALA B N 1
ATOM 2129 C CA . ALA B 1 55 ? -0.242 -14.641 -15.266 1 98.19 55 ALA B CA 1
ATOM 2130 C C . ALA B 1 55 ? -1.736 -14.859 -15.047 1 98.19 55 ALA B C 1
ATOM 2132 O O . ALA B 1 55 ? -2.145 -15.883 -14.5 1 98.19 55 ALA B O 1
ATOM 2133 N N . TYR B 1 56 ? -2.453 -13.891 -15.336 1 98 56 TYR B N 1
ATOM 2134 C CA . TYR B 1 56 ? -3.912 -13.914 -15.312 1 98 56 TYR B CA 1
ATOM 2135 C C . TYR B 1 56 ? -4.477 -14.164 -16.703 1 98 56 TYR B C 1
ATOM 2137 O O . TYR B 1 56 ? -4.254 -13.375 -17.625 1 98 56 TYR B O 1
ATOM 2145 N N . ASP B 1 57 ? -5.246 -15.234 -16.844 1 98.12 57 ASP B N 1
ATOM 2146 C CA . ASP B 1 57 ? -5.773 -15.656 -18.141 1 98.12 57 ASP B CA 1
ATOM 2147 C C . ASP B 1 57 ? -7.27 -15.953 -18.062 1 98.12 57 ASP B C 1
ATOM 2149 O O . ASP B 1 57 ? -7.676 -17.109 -18.047 1 98.12 57 ASP B O 1
ATOM 2153 N N . TYR B 1 58 ? -8.023 -14.93 -18.125 1 97.44 58 TYR B N 1
ATOM 2154 C CA . TYR B 1 58 ? -9.469 -15.086 -18.031 1 97.44 58 TYR B CA 1
ATOM 2155 C C . TYR B 1 58 ? -10.023 -15.758 -19.281 1 97.44 58 TYR B C 1
ATOM 2157 O O . TYR B 1 58 ? -11.016 -16.5 -19.219 1 97.44 58 TYR B O 1
ATOM 2165 N N . THR B 1 59 ? -9.461 -15.492 -20.422 1 98.12 59 THR B N 1
ATOM 2166 C CA . THR B 1 59 ? -9.898 -16.109 -21.672 1 98.12 59 THR B CA 1
ATOM 2167 C C . THR B 1 59 ? -9.938 -17.625 -21.547 1 98.12 59 THR B C 1
ATOM 2169 O O . THR B 1 59 ? -10.906 -18.266 -21.969 1 98.12 59 THR B O 1
ATOM 2172 N N . ASN B 1 60 ? -8.93 -18.172 -20.984 1 97.94 60 ASN B N 1
ATOM 2173 C CA . ASN B 1 60 ? -8.852 -19.609 -20.828 1 97.94 60 ASN B CA 1
ATOM 2174 C C . ASN B 1 60 ? -9.188 -20.047 -19.406 1 97.94 60 ASN B C 1
ATOM 2176 O O . ASN B 1 60 ? -8.984 -21.219 -19.047 1 97.94 60 ASN B O 1
ATOM 2180 N N . ARG B 1 61 ? -9.586 -19.188 -18.594 1 96.88 61 ARG B N 1
ATOM 2181 C CA . ARG B 1 61 ? -10.031 -19.422 -17.234 1 96.88 61 ARG B CA 1
ATOM 2182 C C . ARG B 1 61 ? -8.953 -20.125 -16.406 1 96.88 61 ARG B C 1
ATOM 2184 O O . ARG B 1 61 ? -9.203 -21.156 -15.789 1 96.88 61 ARG B O 1
ATOM 2191 N N . ARG B 1 62 ? -7.793 -19.469 -16.328 1 97.25 62 ARG B N 1
ATOM 2192 C CA . ARG B 1 62 ? -6.695 -20.047 -15.547 1 97.25 62 ARG B CA 1
ATOM 2193 C C . ARG B 1 62 ? -5.797 -18.953 -14.984 1 97.25 62 ARG B C 1
ATOM 2195 O O . ARG B 1 62 ? -5.809 -17.812 -15.469 1 97.25 62 ARG B O 1
ATOM 2202 N N . LEU B 1 63 ? -5.117 -19.266 -13.977 1 97.25 63 LEU B N 1
ATOM 2203 C CA . LEU B 1 63 ? -4.188 -18.406 -13.266 1 97.25 63 LEU B CA 1
ATOM 2204 C C . LEU B 1 63 ? -2.939 -19.172 -12.844 1 97.25 63 LEU B C 1
ATOM 2206 O O . LEU B 1 63 ? -3.037 -20.297 -12.359 1 97.25 63 LEU B O 1
ATOM 2210 N N . GLY B 1 64 ? -1.76 -18.641 -13.148 1 97.31 64 GLY B N 1
ATOM 2211 C CA . GLY B 1 64 ? -0.498 -19.266 -12.773 1 97.31 64 GLY B CA 1
ATOM 2212 C C . GLY B 1 64 ? 0.419 -18.328 -12.008 1 97.31 64 GLY B C 1
ATOM 2213 O O . GLY B 1 64 ? 0.502 -17.141 -12.328 1 97.31 64 GLY B O 1
ATOM 2214 N N . ALA B 1 65 ? 1.096 -18.797 -11.016 1 97.12 65 ALA B N 1
ATOM 2215 C CA . ALA B 1 65 ? 2.016 -18 -10.219 1 97.12 65 ALA B CA 1
ATOM 2216 C C . ALA B 1 65 ? 3.322 -18.75 -9.969 1 97.12 65 ALA B C 1
ATOM 2218 O O . ALA B 1 65 ? 3.326 -19.969 -9.805 1 97.12 65 ALA B O 1
ATOM 2219 N N . ILE B 1 66 ? 4.438 -18 -9.969 1 96.81 66 ILE B N 1
ATOM 2220 C CA . ILE B 1 66 ? 5.754 -18.594 -9.773 1 96.81 66 ILE B CA 1
ATOM 2221 C C . ILE B 1 66 ? 6.59 -17.719 -8.844 1 96.81 66 ILE B C 1
ATOM 2223 O O . ILE B 1 66 ? 6.488 -16.5 -8.883 1 96.81 66 ILE B O 1
ATOM 2227 N N . THR B 1 67 ? 7.312 -18.344 -8.016 1 94.75 67 THR B N 1
ATOM 2228 C CA . THR B 1 67 ? 8.328 -17.656 -7.242 1 94.75 67 THR B CA 1
ATOM 2229 C C . THR B 1 67 ? 9.539 -18.547 -6.996 1 94.75 67 THR B C 1
ATOM 2231 O O . THR B 1 67 ? 9.461 -19.766 -7.164 1 94.75 67 THR B O 1
ATOM 2234 N N . TYR B 1 68 ? 10.633 -17.953 -6.758 1 92.44 68 TYR B N 1
ATOM 2235 C CA . TYR B 1 68 ? 11.883 -18.625 -6.453 1 92.44 68 TYR B CA 1
ATOM 2236 C C . TYR B 1 68 ? 12.398 -18.25 -5.066 1 92.44 68 TYR B C 1
ATOM 2238 O O . TYR B 1 68 ? 12.328 -17.078 -4.676 1 92.44 68 TYR B O 1
ATOM 2246 N N . LYS B 1 69 ? 12.797 -19.234 -4.391 1 90.19 69 LYS B N 1
ATOM 2247 C CA . LYS B 1 69 ? 13.398 -19 -3.08 1 90.19 69 LYS B CA 1
ATOM 2248 C C . LYS B 1 69 ? 14.75 -19.703 -2.959 1 90.19 69 LYS B C 1
ATOM 2250 O O . LYS B 1 69 ? 14.906 -20.828 -3.412 1 90.19 69 LYS B O 1
ATOM 2255 N N . GLU B 1 70 ? 15.648 -18.891 -2.428 1 90.06 70 GLU B N 1
ATOM 2256 C CA . GLU B 1 70 ? 16.953 -19.469 -2.162 1 90.06 70 GLU B CA 1
ATOM 2257 C C . GLU B 1 70 ? 17.141 -19.766 -0.676 1 90.06 70 GLU B C 1
ATOM 2259 O O . GLU B 1 70 ? 16.906 -18.891 0.166 1 90.06 70 GLU B O 1
ATOM 2264 N N . ASP B 1 71 ? 17.344 -20.938 -0.352 1 86.75 71 ASP B N 1
ATOM 2265 C CA . ASP B 1 71 ? 17.656 -21.359 1.012 1 86.75 71 ASP B CA 1
ATOM 2266 C C . ASP B 1 71 ? 18.906 -22.234 1.049 1 86.75 71 ASP B C 1
ATOM 2268 O O . ASP B 1 71 ? 18.953 -23.266 0.377 1 86.75 71 ASP B O 1
ATOM 2272 N N . LEU B 1 72 ? 19.859 -21.781 1.883 1 90 72 LEU B N 1
ATOM 2273 C CA . LEU B 1 72 ? 21.109 -22.516 2.076 1 90 72 LEU B CA 1
ATOM 2274 C C . LEU B 1 72 ? 21.734 -22.875 0.735 1 90 72 LEU B C 1
ATOM 2276 O O . LEU B 1 72 ? 22.109 -24.031 0.516 1 90 72 LEU B O 1
ATOM 2280 N N . GLY B 1 73 ? 21.672 -21.969 -0.225 1 88.19 73 GLY B N 1
ATOM 2281 C CA . GLY B 1 73 ? 22.328 -22.125 -1.512 1 88.19 73 GLY B CA 1
ATOM 2282 C C . GLY B 1 73 ? 21.516 -22.906 -2.514 1 88.19 73 GLY B C 1
ATOM 2283 O O . GLY B 1 73 ? 21.953 -23.141 -3.643 1 88.19 73 GLY B O 1
ATOM 2284 N N . VAL B 1 74 ? 20.406 -23.344 -2.088 1 89.88 74 VAL B N 1
ATOM 2285 C CA . VAL B 1 74 ? 19.547 -24.125 -2.975 1 89.88 74 VAL B CA 1
ATOM 2286 C C . VAL B 1 74 ? 18.375 -23.266 -3.439 1 89.88 74 VAL B C 1
ATOM 2288 O O . VAL B 1 74 ? 17.641 -22.703 -2.617 1 89.88 74 VAL B O 1
ATOM 2291 N N . MET B 1 75 ? 18.25 -23.172 -4.824 1 91.12 75 MET B N 1
ATOM 2292 C CA . MET B 1 75 ? 17.125 -22.438 -5.395 1 91.12 75 MET B CA 1
ATOM 2293 C C . MET B 1 75 ? 15.93 -23.359 -5.59 1 91.12 75 MET B C 1
ATOM 2295 O O . MET B 1 75 ? 16.047 -24.422 -6.207 1 91.12 75 MET B O 1
ATOM 2299 N N . THR B 1 76 ? 14.852 -23 -5.035 1 90.38 76 THR B N 1
ATOM 2300 C CA . THR B 1 76 ? 13.602 -23.734 -5.203 1 90.38 76 THR B CA 1
ATOM 2301 C C . THR B 1 76 ? 12.586 -22.891 -5.98 1 90.38 76 THR B C 1
ATOM 2303 O O . THR B 1 76 ? 12.383 -21.719 -5.68 1 90.38 76 THR B O 1
ATOM 2306 N N . LYS B 1 77 ? 12.086 -23.531 -6.992 1 93.44 77 LYS B N 1
ATOM 2307 C CA . LYS B 1 77 ? 10.961 -22.922 -7.703 1 93.44 77 LYS B CA 1
ATOM 2308 C C . LYS B 1 77 ? 9.633 -23.391 -7.125 1 93.44 77 LYS B C 1
ATOM 2310 O O . LYS B 1 77 ? 9.391 -24.594 -6.977 1 93.44 77 LYS B O 1
ATOM 2315 N N . PHE B 1 78 ? 8.805 -22.484 -6.809 1 93.31 78 PHE B N 1
ATOM 2316 C CA . PHE B 1 78 ? 7.422 -22.75 -6.438 1 93.31 78 PHE B CA 1
ATOM 2317 C C . PHE B 1 78 ? 6.469 -22.281 -7.531 1 93.31 78 PHE B C 1
ATOM 2319 O O . PHE B 1 78 ? 6.648 -21.203 -8.102 1 93.31 78 PHE B O 1
ATOM 2326 N N . GLN B 1 79 ? 5.52 -23.156 -7.777 1 95.19 79 GLN B N 1
ATOM 2327 C CA . GLN B 1 79 ? 4.551 -22.812 -8.812 1 95.19 79 GLN B CA 1
ATOM 2328 C C . GLN B 1 79 ? 3.16 -23.328 -8.461 1 95.19 79 GLN B C 1
ATOM 2330 O O . GLN B 1 79 ? 3.004 -24.484 -8.047 1 95.19 79 GLN B O 1
ATOM 2335 N N . ASP B 1 80 ? 2.176 -22.453 -8.594 1 95.25 80 ASP B N 1
ATOM 2336 C CA . ASP B 1 80 ? 0.773 -22.844 -8.523 1 95.25 80 ASP B CA 1
ATOM 2337 C C . ASP B 1 80 ? 0.067 -22.594 -9.859 1 95.25 80 ASP B C 1
ATOM 2339 O O . ASP B 1 80 ? 0.296 -21.578 -10.508 1 95.25 80 ASP B O 1
ATOM 2343 N N . ILE B 1 81 ? -0.663 -23.578 -10.234 1 95.62 81 ILE B N 1
ATOM 2344 C CA . ILE B 1 81 ? -1.49 -23.469 -11.438 1 95.62 81 ILE B CA 1
ATOM 2345 C C . ILE B 1 81 ? -2.955 -23.688 -11.07 1 95.62 81 ILE B C 1
ATOM 2347 O O . ILE B 1 81 ? -3.312 -24.75 -10.547 1 95.62 81 ILE B O 1
ATOM 2351 N N . PHE B 1 82 ? -3.818 -22.75 -11.352 1 95.38 82 PHE B N 1
ATOM 2352 C CA . PHE B 1 82 ? -5.258 -22.844 -11.141 1 95.38 82 PHE B CA 1
ATOM 2353 C C . PHE B 1 82 ? -5.996 -22.969 -12.461 1 95.38 82 PHE B C 1
ATOM 2355 O O . PHE B 1 82 ? -6.066 -22.016 -13.234 1 95.38 82 PHE B O 1
ATOM 2362 N N . GLU B 1 83 ? -6.469 -24.141 -12.703 1 94.75 83 GLU B N 1
ATOM 2363 C CA . GLU B 1 83 ? -7.293 -24.391 -13.883 1 94.75 83 GLU B CA 1
ATOM 2364 C C . GLU B 1 83 ? -8.781 -24.375 -13.531 1 94.75 83 GLU B C 1
ATOM 2366 O O . GLU B 1 83 ? -9.367 -25.422 -13.242 1 94.75 83 GLU B O 1
ATOM 2371 N N . TYR B 1 84 ? -9.391 -23.266 -13.688 1 93.88 84 TYR B N 1
ATOM 2372 C CA . TYR B 1 84 ? -10.758 -23.078 -13.219 1 93.88 84 TYR B CA 1
ATOM 2373 C C . TYR B 1 84 ? -11.75 -23.828 -14.102 1 93.88 84 TYR B C 1
ATOM 2375 O O . TYR B 1 84 ? -12.75 -24.359 -13.617 1 93.88 84 TYR B O 1
ATOM 2383 N N . SER B 1 85 ? -11.484 -23.844 -15.375 1 94.69 85 SER B N 1
ATOM 2384 C CA . SER B 1 85 ? -12.391 -24.531 -16.281 1 94.69 85 SER B CA 1
ATOM 2385 C C . SER B 1 85 ? -12.398 -26.031 -16 1 94.69 85 SER B C 1
ATOM 2387 O O . SER B 1 85 ? -13.422 -26.703 -16.172 1 94.69 85 SER B O 1
ATOM 2389 N N . GLN B 1 86 ? -11.297 -26.547 -15.484 1 93.69 86 GLN B N 1
ATOM 2390 C CA . GLN B 1 86 ? -11.172 -27.984 -15.211 1 93.69 86 GLN B CA 1
ATOM 2391 C C . GLN B 1 86 ? -11.445 -28.281 -13.734 1 93.69 86 GLN B C 1
ATOM 2393 O O . GLN B 1 86 ? -11.531 -29.453 -13.344 1 93.69 86 GLN B O 1
ATOM 2398 N N . GLY B 1 87 ? -11.438 -27.281 -12.93 1 91.5 87 GLY B N 1
ATOM 2399 C CA . GLY B 1 87 ? -11.688 -27.453 -11.508 1 91.5 87 GLY B CA 1
ATOM 2400 C C . GLY B 1 87 ? -10.531 -28.109 -10.781 1 91.5 87 GLY B C 1
ATOM 2401 O O . GLY B 1 87 ? -10.734 -28.938 -9.891 1 91.5 87 GLY B O 1
ATOM 2402 N N . VAL B 1 88 ? -9.297 -27.781 -11.266 1 91.56 88 VAL B N 1
ATOM 2403 C CA . VAL B 1 88 ? -8.141 -28.422 -10.648 1 91.56 88 VAL B CA 1
ATOM 2404 C C . VAL B 1 88 ? -7.066 -27.375 -10.352 1 91.56 88 VAL B C 1
ATOM 2406 O O . VAL B 1 88 ? -6.887 -26.438 -11.109 1 91.56 88 VAL B O 1
ATOM 2409 N N . GLU B 1 89 ? -6.363 -27.531 -9.305 1 92.88 89 GLU B N 1
ATOM 2410 C CA . GLU B 1 89 ? -5.195 -26.734 -8.945 1 92.88 89 GLU B CA 1
ATOM 2411 C C . GLU B 1 89 ? -3.967 -27.609 -8.727 1 92.88 89 GLU B C 1
ATOM 2413 O O . GLU B 1 89 ? -4.078 -28.719 -8.203 1 92.88 89 GLU B O 1
ATOM 2418 N N . TYR B 1 90 ? -2.805 -27.141 -9.133 1 92.81 90 TYR B N 1
ATOM 2419 C CA . TYR B 1 90 ? -1.522 -27.812 -8.922 1 92.81 90 TYR B CA 1
ATOM 2420 C C . TYR B 1 90 ? -0.606 -26.953 -8.055 1 92.81 90 TYR B C 1
ATOM 2422 O O . TYR B 1 90 ? -0.478 -25.75 -8.281 1 92.81 90 TYR B O 1
ATOM 2430 N N . GLU B 1 91 ? -0.081 -27.516 -7.059 1 92.31 91 GLU B N 1
ATOM 2431 C CA . GLU B 1 91 ? 1.03 -26.938 -6.301 1 92.31 91 GLU B CA 1
ATOM 2432 C C . GLU B 1 91 ? 2.334 -27.688 -6.602 1 92.31 91 GLU B C 1
ATOM 2434 O O . GLU B 1 91 ? 2.455 -28.875 -6.324 1 92.31 91 GLU B O 1
ATOM 2439 N N . ILE B 1 92 ? 3.277 -26.953 -7.121 1 93.06 92 ILE B N 1
ATOM 2440 C CA . ILE B 1 92 ? 4.477 -27.578 -7.668 1 93.06 92 ILE B CA 1
ATOM 2441 C C . ILE B 1 92 ? 5.719 -26.984 -7.008 1 93.06 92 ILE B C 1
ATOM 2443 O O . ILE B 1 92 ? 5.832 -25.766 -6.867 1 93.06 92 ILE B O 1
ATOM 2447 N N . GLN B 1 93 ? 6.551 -27.844 -6.566 1 91.62 93 GLN B N 1
ATOM 2448 C CA . GLN B 1 93 ? 7.871 -27.469 -6.07 1 91.62 93 GLN B CA 1
ATOM 2449 C C . GLN B 1 93 ? 8.977 -28.172 -6.855 1 91.62 93 GLN B C 1
ATOM 2451 O O . GLN B 1 93 ? 8.977 -29.406 -6.961 1 91.62 93 GLN B O 1
ATOM 2456 N N . VAL B 1 94 ? 9.852 -27.344 -7.426 1 91.12 94 VAL B N 1
ATOM 2457 C CA . VAL B 1 94 ? 10.953 -27.906 -8.203 1 91.12 94 VAL B CA 1
ATOM 2458 C C . VAL B 1 94 ? 12.281 -27.578 -7.52 1 91.12 94 VAL B C 1
ATOM 2460 O O . VAL B 1 94 ? 12.641 -26.406 -7.371 1 91.12 94 VAL B O 1
ATOM 2463 N N . LYS B 1 95 ? 12.945 -28.578 -7.125 1 88.38 95 LYS B N 1
ATOM 2464 C CA . LYS B 1 95 ? 14.297 -28.516 -6.586 1 88.38 95 LYS B CA 1
ATOM 2465 C C . LYS B 1 95 ? 15.242 -29.438 -7.355 1 88.38 95 LYS B C 1
ATOM 2467 O O . LYS B 1 95 ? 14.797 -30.359 -8.031 1 88.38 95 LYS B O 1
ATOM 2472 N N . PRO B 1 96 ? 16.641 -29.141 -7.469 1 84.94 96 PRO B N 1
ATOM 2473 C CA . PRO B 1 96 ? 17.562 -29.984 -8.211 1 84.94 96 PRO B CA 1
ATOM 2474 C C . PRO B 1 96 ? 17.406 -31.469 -7.871 1 84.94 96 PRO B C 1
ATOM 2476 O O . PRO B 1 96 ? 17.453 -32.312 -8.766 1 84.94 96 PRO B O 1
ATOM 2479 N N . GLN B 1 97 ? 16.938 -31.922 -6.664 1 82.75 97 GLN B N 1
ATOM 2480 C CA . GLN B 1 97 ? 16.922 -33.344 -6.312 1 82.75 97 GLN B CA 1
ATOM 2481 C C . GLN B 1 97 ? 15.516 -33.812 -5.98 1 82.75 97 GLN B C 1
ATOM 2483 O O . GLN B 1 97 ? 15.219 -35 -6.105 1 82.75 97 GLN B O 1
ATOM 2488 N N . VAL B 1 98 ? 14.773 -33.031 -5.602 1 81.94 98 VAL B N 1
ATOM 2489 C CA . VAL B 1 98 ? 13.453 -33.5 -5.199 1 81.94 98 VAL B CA 1
ATOM 2490 C C . VAL B 1 98 ? 12.391 -32.5 -5.602 1 81.94 98 VAL B C 1
ATOM 2492 O O . VAL B 1 98 ? 12.445 -31.328 -5.195 1 81.94 98 VAL B O 1
ATOM 2495 N N . SER B 1 99 ? 11.5 -32.969 -6.496 1 86.44 99 SER B N 1
ATOM 2496 C CA . SER B 1 99 ? 10.359 -32.156 -6.902 1 86.44 99 SER B CA 1
ATOM 2497 C C . SER B 1 99 ? 9.047 -32.75 -6.414 1 86.44 99 SER B C 1
ATOM 2499 O O . SER B 1 99 ? 8.969 -33.969 -6.184 1 86.44 99 SER B O 1
ATOM 2501 N N . SER B 1 100 ? 8.117 -31.922 -6.082 1 88.81 100 SER B N 1
ATOM 2502 C CA . SER B 1 100 ? 6.82 -32.406 -5.621 1 88.81 100 SER B CA 1
ATOM 2503 C C . SER B 1 100 ? 5.68 -31.703 -6.352 1 88.81 100 SER B C 1
ATOM 2505 O O . SER B 1 100 ? 5.855 -30.594 -6.863 1 88.81 100 SER B O 1
ATOM 2507 N N . CYS B 1 101 ? 4.641 -32.469 -6.43 1 91 101 CYS B N 1
ATOM 2508 C CA . CYS B 1 101 ? 3.434 -31.938 -7.07 1 91 101 CYS B CA 1
ATOM 2509 C C . CYS B 1 101 ? 2.186 -32.406 -6.316 1 91 101 CYS B C 1
ATOM 2511 O O . CYS B 1 101 ? 2.006 -33.594 -6.059 1 91 101 CYS B O 1
ATOM 2513 N N . LEU B 1 102 ? 1.366 -31.453 -5.918 1 89.75 102 LEU B N 1
ATOM 2514 C CA . LEU B 1 102 ? 0.072 -31.719 -5.301 1 89.75 102 LEU B CA 1
ATOM 2515 C C . LEU B 1 102 ? -1.066 -31.266 -6.211 1 89.75 102 LEU B C 1
ATOM 2517 O O . LEU B 1 102 ? -1.039 -30.156 -6.738 1 89.75 102 LEU B O 1
ATOM 2521 N N . LYS B 1 103 ? -1.953 -32.219 -6.383 1 90.19 103 LYS B N 1
ATOM 2522 C CA . LYS B 1 103 ? -3.15 -31.938 -7.172 1 90.19 103 LYS B CA 1
ATOM 2523 C C . LYS B 1 103 ? -4.395 -31.906 -6.289 1 90.19 103 LYS B C 1
ATOM 2525 O O . LYS B 1 103 ? -4.594 -32.781 -5.457 1 90.19 103 LYS B O 1
ATOM 2530 N N . ARG B 1 104 ? -5.242 -30.781 -6.48 1 88.56 104 ARG B N 1
ATOM 2531 C CA . ARG B 1 104 ? -6.453 -30.641 -5.68 1 88.56 104 ARG B CA 1
ATOM 2532 C C . ARG B 1 104 ? -7.621 -30.156 -6.531 1 88.56 104 ARG B C 1
ATOM 2534 O O . ARG B 1 104 ? -7.422 -29.562 -7.594 1 88.56 104 ARG B O 1
ATOM 2541 N N . THR B 1 105 ? -8.789 -30.516 -5.926 1 88.94 105 THR B N 1
ATOM 2542 C CA . THR B 1 105 ? -9.992 -29.969 -6.543 1 88.94 105 THR B CA 1
ATOM 2543 C C . THR B 1 105 ? -10.094 -28.469 -6.285 1 88.94 105 THR B C 1
ATOM 2545 O O . THR B 1 105 ? -9.828 -28 -5.176 1 88.94 105 THR B O 1
ATOM 2548 N N . LEU B 1 106 ? -10.32 -27.766 -7.352 1 88.69 106 LEU B N 1
ATOM 2549 C CA . LEU B 1 106 ? -10.516 -26.312 -7.281 1 88.69 106 LEU B CA 1
ATOM 2550 C C . LEU B 1 106 ? -12 -25.969 -7.41 1 88.69 106 LEU B C 1
ATOM 2552 O O . LEU B 1 106 ? -12.578 -26.094 -8.484 1 88.69 106 LEU B O 1
ATOM 2556 N N . ASN B 1 107 ? -12.594 -25.547 -6.258 1 85.94 107 ASN B N 1
ATOM 2557 C CA . ASN B 1 107 ? -13.992 -25.141 -6.238 1 85.94 107 ASN B CA 1
ATOM 2558 C C . ASN B 1 107 ? -14.125 -23.625 -6.156 1 85.94 107 ASN B C 1
ATOM 2560 O O . ASN B 1 107 ? -14.547 -23.078 -5.129 1 85.94 107 ASN B O 1
ATOM 2564 N N . ALA B 1 108 ? -13.758 -22.984 -7.234 1 85.31 108 ALA B N 1
ATOM 2565 C CA . ALA B 1 108 ? -13.805 -21.531 -7.305 1 85.31 108 ALA B CA 1
ATOM 2566 C C . ALA B 1 108 ? -13.891 -21.047 -8.75 1 85.31 108 ALA B C 1
ATOM 2568 O O . ALA B 1 108 ? -13.664 -21.828 -9.68 1 85.31 108 ALA B O 1
ATOM 2569 N N . THR B 1 109 ? -14.352 -19.844 -8.891 1 88.75 109 THR B N 1
ATOM 2570 C CA . THR B 1 109 ? -14.352 -19.203 -10.195 1 88.75 109 THR B CA 1
ATOM 2571 C C . THR B 1 109 ? -13.289 -18.109 -10.266 1 88.75 109 THR B C 1
ATOM 2573 O O . THR B 1 109 ? -12.93 -17.516 -9.242 1 88.75 109 THR B O 1
ATOM 2576 N N . LEU B 1 110 ? -12.766 -17.938 -11.43 1 92.62 110 LEU B N 1
ATOM 2577 C CA . LEU B 1 110 ? -11.812 -16.859 -11.648 1 92.62 110 LEU B CA 1
ATOM 2578 C C . LEU B 1 110 ? -12.539 -15.516 -11.773 1 92.62 110 LEU B C 1
ATOM 2580 O O . LEU B 1 110 ? -13.32 -15.312 -12.703 1 92.62 110 LEU B O 1
ATOM 2584 N N . PRO B 1 111 ? -12.25 -14.633 -10.805 1 90.12 111 PRO B N 1
ATOM 2585 C CA . PRO B 1 111 ? -12.914 -13.336 -10.93 1 90.12 111 PRO B CA 1
ATOM 2586 C C . PRO B 1 111 ? -12.445 -12.539 -12.141 1 90.12 111 PRO B C 1
ATOM 2588 O O . PRO B 1 111 ? -11.273 -12.625 -12.523 1 90.12 111 PRO B O 1
ATOM 2591 N N . HIS B 1 112 ? -13.398 -11.836 -12.695 1 94.88 112 HIS B N 1
ATOM 2592 C CA . HIS B 1 112 ? -13.031 -11.039 -13.859 1 94.88 112 HIS B CA 1
ATOM 2593 C C . HIS B 1 112 ? -13.195 -9.547 -13.578 1 94.88 112 HIS B C 1
ATOM 2595 O O . HIS B 1 112 ? -12.344 -8.742 -13.984 1 94.88 112 HIS B O 1
ATOM 2601 N N . CYS B 1 113 ? -14.297 -9.234 -12.875 1 95.88 113 CYS B N 1
ATOM 2602 C CA . CYS B 1 113 ? -14.648 -7.824 -12.703 1 95.88 113 CYS B CA 1
ATOM 2603 C C . CYS B 1 113 ? -14.758 -7.469 -11.227 1 95.88 113 CYS B C 1
ATOM 2605 O O . CYS B 1 113 ? -15.016 -8.336 -10.391 1 95.88 113 CYS B O 1
ATOM 2607 N N . ILE B 1 114 ? -14.547 -6.238 -10.945 1 96.44 114 ILE B N 1
ATOM 2608 C CA . ILE B 1 114 ? -14.961 -5.727 -9.641 1 96.44 114 ILE B CA 1
ATOM 2609 C C . ILE B 1 114 ? -16.453 -5.988 -9.438 1 96.44 114 ILE B C 1
ATOM 2611 O O . ILE B 1 114 ? -17.266 -5.766 -10.344 1 96.44 114 ILE B O 1
ATOM 2615 N N . PRO B 1 115 ? -16.781 -6.547 -8.305 1 94.38 115 PRO B N 1
ATOM 2616 C CA . PRO B 1 115 ? -18.203 -6.887 -8.109 1 94.38 115 PRO B CA 1
ATOM 2617 C C . PRO B 1 115 ? -19.125 -5.695 -8.344 1 94.38 115 PRO B C 1
ATOM 2619 O O . PRO B 1 115 ? -18.781 -4.562 -7.992 1 94.38 115 PRO B O 1
ATOM 2622 N N . ALA B 1 116 ? -20.297 -5.98 -8.836 1 93.25 116 ALA B N 1
ATOM 2623 C CA . ALA B 1 116 ? -21.281 -4.941 -9.125 1 93.25 116 ALA B CA 1
ATOM 2624 C C . ALA B 1 116 ? -21.719 -4.234 -7.844 1 93.25 116 ALA B C 1
ATOM 2626 O O . ALA B 1 116 ? -22.156 -3.084 -7.887 1 93.25 116 ALA B O 1
ATOM 2627 N N . SER B 1 117 ? -21.578 -4.879 -6.742 1 93 117 SER B N 1
ATOM 2628 C CA . SER B 1 117 ? -22.016 -4.344 -5.461 1 93 117 SER B CA 1
ATOM 2629 C C . SER B 1 117 ? -20.969 -3.412 -4.855 1 93 117 SER B C 1
ATOM 2631 O O . SER B 1 117 ? -21.203 -2.799 -3.812 1 93 117 SER B O 1
ATOM 2633 N N . ALA B 1 118 ? -19.875 -3.314 -5.508 1 96.69 118 ALA B N 1
ATOM 2634 C CA . ALA B 1 118 ? -18.797 -2.506 -4.953 1 96.69 118 ALA B CA 1
ATOM 2635 C C . ALA B 1 118 ? -19.172 -1.028 -4.922 1 96.69 118 ALA B C 1
ATOM 2637 O O . ALA B 1 118 ? -19.875 -0.544 -5.809 1 96.69 118 ALA B O 1
ATOM 2638 N N . THR B 1 119 ? -18.688 -0.287 -3.934 1 97.31 119 THR B N 1
ATOM 2639 C CA . THR B 1 119 ? -18.859 1.157 -3.807 1 97.31 119 THR B CA 1
ATOM 2640 C C . THR B 1 119 ? -17.672 1.892 -4.426 1 97.31 119 THR B C 1
ATOM 2642 O O . THR B 1 119 ? -16.516 1.573 -4.133 1 97.31 119 THR B O 1
ATOM 2645 N N . TYR B 1 120 ? -18.031 2.783 -5.305 1 96.94 120 TYR B N 1
ATOM 2646 C CA . TYR B 1 120 ? -17 3.666 -5.844 1 96.94 120 TYR B CA 1
ATOM 2647 C C . TYR B 1 120 ? -16.578 4.703 -4.812 1 96.94 120 TYR B C 1
ATOM 2649 O O . TYR B 1 120 ? -17.422 5.441 -4.285 1 96.94 120 TYR B O 1
ATOM 2657 N N . LEU B 1 121 ? -15.266 4.801 -4.48 1 95.5 121 LEU B N 1
ATOM 2658 C CA . LEU B 1 121 ? -14.789 5.668 -3.406 1 95.5 121 LEU B CA 1
ATOM 2659 C C . LEU B 1 121 ? -14.219 6.969 -3.965 1 95.5 121 LEU B C 1
ATOM 2661 O O . LEU B 1 121 ? -14.062 7.945 -3.232 1 95.5 121 LEU B O 1
ATOM 2665 N N . GLY B 1 122 ? -13.781 6.98 -5.199 1 95.88 122 GLY B N 1
ATOM 2666 C CA . GLY B 1 122 ? -13.188 8.156 -5.812 1 95.88 122 GLY B CA 1
ATOM 2667 C C . GLY B 1 122 ? -12 7.836 -6.699 1 95.88 122 GLY B C 1
ATOM 2668 O O . GLY B 1 122 ? -11.773 6.676 -7.043 1 95.88 122 GLY B O 1
ATOM 2669 N N . SER B 1 123 ? -11.359 8.914 -7.172 1 96.62 123 SER B N 1
ATOM 2670 C CA . SER B 1 123 ? -10.219 8.766 -8.078 1 96.62 123 SER B CA 1
ATOM 2671 C C . SER B 1 123 ? -9.055 9.641 -7.648 1 96.62 123 SER B C 1
ATOM 2673 O O . SER B 1 123 ? -9.219 10.555 -6.836 1 96.62 123 SER B O 1
ATOM 2675 N N . SER B 1 124 ? -7.879 9.234 -8.023 1 97.12 124 SER B N 1
ATOM 2676 C CA . SER B 1 124 ? -6.652 10.008 -7.852 1 97.12 124 SER B CA 1
ATOM 2677 C C . SER B 1 124 ? -5.699 9.797 -9.023 1 97.12 124 SER B C 1
ATOM 2679 O O . SER B 1 124 ? -6.051 9.148 -10.008 1 97.12 124 SER B O 1
ATOM 2681 N N . TYR B 1 125 ? -4.578 10.492 -8.953 1 95.62 125 TYR B N 1
ATOM 2682 C CA . TYR B 1 125 ? -3.582 10.289 -10 1 95.62 125 TYR B CA 1
ATOM 2683 C C . TYR B 1 125 ? -2.191 10.109 -9.406 1 95.62 125 TYR B C 1
ATOM 2685 O O . TYR B 1 125 ? -1.93 10.555 -8.281 1 95.62 125 TYR B O 1
ATOM 2693 N N . LEU B 1 126 ? -1.403 9.398 -10.156 1 92.31 126 LEU B N 1
ATOM 2694 C CA . LEU B 1 126 ? -0.006 9.141 -9.82 1 92.31 126 LEU B CA 1
ATOM 2695 C C . LEU B 1 126 ? 0.923 9.758 -10.867 1 92.31 126 LEU B C 1
ATOM 2697 O O . LEU B 1 126 ? 0.583 9.812 -12.047 1 92.31 126 LEU B O 1
ATOM 2701 N N . GLY B 1 127 ? 2.189 10.188 -10.453 1 86.44 127 GLY B N 1
ATOM 2702 C CA . GLY B 1 127 ? 3.203 10.672 -11.383 1 86.44 127 GLY B CA 1
ATOM 2703 C C . GLY B 1 127 ? 2.775 11.914 -12.141 1 86.44 127 GLY B C 1
ATOM 2704 O O . GLY B 1 127 ? 2.994 12.016 -13.344 1 86.44 127 GLY B O 1
ATOM 2705 N N . ASP B 1 128 ? 2.127 12.789 -11.477 1 82.5 128 ASP B N 1
ATOM 2706 C CA . ASP B 1 128 ? 1.665 14.016 -12.117 1 82.5 128 ASP B CA 1
ATOM 2707 C C . ASP B 1 128 ? 0.739 13.711 -13.289 1 82.5 128 ASP B C 1
ATOM 2709 O O . ASP B 1 128 ? 1.002 14.133 -14.422 1 82.5 128 ASP B O 1
ATOM 2713 N N . HIS B 1 129 ? -0.166 12.922 -13.109 1 85.12 129 HIS B N 1
ATOM 2714 C CA . HIS B 1 129 ? -1.264 12.578 -14.008 1 85.12 129 HIS B CA 1
ATOM 2715 C C . HIS B 1 129 ? -0.816 11.57 -15.07 1 85.12 129 HIS B C 1
ATOM 2717 O O . HIS B 1 129 ? -1.478 11.414 -16.094 1 85.12 129 HIS B O 1
ATOM 2723 N N . LYS B 1 130 ? 0.253 10.898 -14.875 1 88.31 130 LYS B N 1
ATOM 2724 C CA . LYS B 1 130 ? 0.658 9.836 -15.789 1 88.31 130 LYS B CA 1
ATOM 2725 C C . LYS B 1 130 ? -0.262 8.625 -15.672 1 88.31 130 LYS B C 1
ATOM 2727 O O . LYS B 1 130 ? -0.465 7.895 -16.641 1 88.31 130 LYS B O 1
ATOM 2732 N N . LEU B 1 131 ? -0.71 8.406 -14.469 1 92.88 131 LEU B N 1
ATOM 2733 C CA . LEU B 1 131 ? -1.65 7.324 -14.203 1 92.88 131 LEU B CA 1
ATOM 2734 C C . LEU B 1 131 ? -2.822 7.816 -13.367 1 92.88 131 LEU B C 1
ATOM 2736 O O . LEU B 1 131 ? -2.623 8.461 -12.328 1 92.88 131 LEU B O 1
ATOM 2740 N N . ASN B 1 132 ? -3.961 7.578 -13.898 1 95.62 132 ASN B N 1
ATOM 2741 C CA . ASN B 1 132 ? -5.172 7.816 -13.125 1 95.62 132 ASN B CA 1
ATOM 2742 C C . ASN B 1 132 ? -5.746 6.516 -12.57 1 95.62 132 ASN B C 1
ATOM 2744 O O . ASN B 1 132 ? -5.77 5.496 -13.266 1 95.62 132 ASN B O 1
ATOM 2748 N N . VAL B 1 133 ? -6.184 6.621 -11.297 1 96.56 133 VAL B N 1
ATOM 2749 C CA . VAL B 1 133 ? -6.645 5.391 -10.664 1 96.56 133 VAL B CA 1
ATOM 2750 C C . VAL B 1 133 ? -8.008 5.617 -10.023 1 96.56 133 VAL B C 1
ATOM 2752 O O . VAL B 1 133 ? -8.352 6.746 -9.664 1 96.56 133 VAL B O 1
ATOM 2755 N N . ASP B 1 134 ? -8.742 4.5 -9.914 1 97.31 134 ASP B N 1
ATOM 2756 C CA . ASP B 1 134 ? -10.031 4.457 -9.227 1 97.31 134 ASP B CA 1
ATOM 2757 C C . ASP B 1 134 ? -9.977 3.531 -8.016 1 97.31 134 ASP B C 1
ATOM 2759 O O . ASP B 1 134 ? -9.227 2.555 -8 1 97.31 134 ASP B O 1
ATOM 2763 N N . TYR B 1 135 ? -10.844 3.871 -7.02 1 97.44 135 TYR B N 1
ATOM 2764 C CA . TYR B 1 135 ? -10.938 3.072 -5.801 1 97.44 135 TYR B CA 1
ATOM 2765 C C . TYR B 1 135 ? -12.328 2.473 -5.648 1 97.44 135 TYR B C 1
ATOM 2767 O O . TYR B 1 135 ? -13.328 3.174 -5.789 1 97.44 135 TYR B O 1
ATOM 2775 N N . PHE B 1 136 ? -12.359 1.154 -5.371 1 97.38 136 PHE B N 1
ATOM 2776 C CA . PHE B 1 136 ? -13.609 0.466 -5.078 1 97.38 136 PHE B CA 1
ATOM 2777 C C . PHE B 1 136 ? -13.523 -0.274 -3.748 1 97.38 136 PHE B C 1
ATOM 2779 O O . PHE B 1 136 ? -12.453 -0.755 -3.371 1 97.38 136 PHE B O 1
ATOM 2786 N N . GLN B 1 137 ? -14.625 -0.348 -3.104 1 97.56 137 GLN B N 1
ATOM 2787 C CA . GLN B 1 137 ? -14.703 -1.124 -1.869 1 97.56 137 GLN B CA 1
ATOM 2788 C C . GLN B 1 137 ? -15.891 -2.088 -1.901 1 97.56 137 GLN B C 1
ATOM 2790 O O . GLN B 1 137 ? -16.969 -1.733 -2.365 1 97.56 137 GLN B O 1
ATOM 2795 N N . TYR B 1 138 ? -15.633 -3.227 -1.4 1 96.81 138 TYR B N 1
ATOM 2796 C CA . TYR B 1 138 ? -16.703 -4.219 -1.309 1 96.81 138 TYR B CA 1
ATOM 2797 C C . TYR B 1 138 ? -16.406 -5.238 -0.215 1 96.81 138 TYR B C 1
ATOM 2799 O O . TYR B 1 138 ? -15.273 -5.324 0.272 1 96.81 138 TYR B O 1
ATOM 2807 N N . PHE B 1 139 ? -17.469 -5.914 0.19 1 95.94 139 PHE B N 1
ATOM 2808 C CA . PHE B 1 139 ? -17.375 -6.965 1.196 1 95.94 139 PHE B CA 1
ATOM 2809 C C . PHE B 1 139 ? -17.422 -8.344 0.545 1 95.94 139 PHE B C 1
ATOM 2811 O O . PHE B 1 139 ? -18.203 -8.578 -0.371 1 95.94 139 PHE B O 1
ATOM 2818 N N . GLU B 1 140 ? -16.422 -9.18 0.947 1 91.62 140 GLU B N 1
ATOM 2819 C CA . GLU B 1 140 ? -16.406 -10.57 0.503 1 91.62 140 GLU B CA 1
ATOM 2820 C C . GLU B 1 140 ? -16.469 -11.523 1.688 1 91.62 140 GLU B C 1
ATOM 2822 O O . GLU B 1 140 ? -15.805 -11.312 2.703 1 91.62 140 GLU B O 1
ATOM 2827 N N . SER B 1 141 ? -17.328 -12.508 1.573 1 91.88 141 SER B N 1
ATOM 2828 C CA . SER B 1 141 ? -17.438 -13.531 2.605 1 91.88 141 SER B CA 1
ATOM 2829 C C . SER B 1 141 ? -17.453 -14.938 1.998 1 91.88 141 SER B C 1
ATOM 2831 O O . SER B 1 141 ? -18.359 -15.273 1.229 1 91.88 141 SER B O 1
ATOM 2833 N N . LYS B 1 142 ? -16.438 -15.719 2.275 1 83.5 142 LYS B N 1
ATOM 2834 C CA . LYS B 1 142 ? -16.406 -17.125 1.869 1 83.5 142 LYS B CA 1
ATOM 2835 C C . LYS B 1 142 ? -17.031 -18.016 2.934 1 83.5 142 LYS B C 1
ATOM 2837 O O . LYS B 1 142 ? -17.641 -19.031 2.609 1 83.5 142 LYS B O 1
ATOM 2842 N N . SER B 1 143 ? -16.828 -17.656 4.203 1 89.81 143 SER B N 1
ATOM 2843 C CA . SER B 1 143 ? -17.391 -18.344 5.355 1 89.81 143 SER B CA 1
ATOM 2844 C C . SER B 1 143 ? -17.484 -17.422 6.57 1 89.81 143 SER B C 1
ATOM 2846 O O . SER B 1 143 ? -17.141 -16.25 6.484 1 89.81 143 SER B O 1
ATOM 2848 N N . SER B 1 144 ? -17.891 -18 7.676 1 93 144 SER B N 1
ATOM 2849 C CA . SER B 1 144 ? -18.031 -17.219 8.898 1 93 144 SER B CA 1
ATOM 2850 C C . SER B 1 144 ? -16.672 -16.891 9.5 1 93 144 SER B C 1
ATOM 2852 O O . SER B 1 144 ? -16.562 -15.992 10.336 1 93 144 SER B O 1
ATOM 2854 N N . THR B 1 145 ? -15.641 -17.562 9.016 1 93.25 145 THR B N 1
ATOM 2855 C CA . THR B 1 145 ? -14.312 -17.328 9.57 1 93.25 145 THR B CA 1
ATOM 2856 C C . THR B 1 145 ? -13.367 -16.781 8.5 1 93.25 145 THR B C 1
ATOM 2858 O O . THR B 1 145 ? -12.18 -16.594 8.75 1 93.25 145 THR B O 1
ATOM 2861 N N . ASP B 1 146 ? -13.953 -16.578 7.305 1 91.12 146 ASP B N 1
ATOM 2862 C CA . ASP B 1 146 ? -13.188 -16.031 6.18 1 91.12 146 ASP B CA 1
ATOM 2863 C C . ASP B 1 146 ? -13.969 -14.945 5.453 1 91.12 146 ASP B C 1
ATOM 2865 O O . ASP B 1 146 ? -14.773 -15.242 4.57 1 91.12 146 ASP B O 1
ATOM 2869 N N . TYR B 1 147 ? -13.766 -13.703 5.832 1 92.94 147 TYR B N 1
ATOM 2870 C CA . TYR B 1 147 ? -14.445 -12.555 5.242 1 92.94 147 TYR B CA 1
ATOM 2871 C C . TYR B 1 147 ? -13.586 -11.297 5.336 1 92.94 147 TYR B C 1
ATOM 2873 O O . TYR B 1 147 ? -12.656 -11.234 6.145 1 92.94 147 TYR B O 1
ATOM 2881 N N . ALA B 1 148 ? -13.914 -10.359 4.477 1 94.44 148 ALA B N 1
ATOM 2882 C CA . ALA B 1 148 ? -13.094 -9.156 4.508 1 94.44 148 ALA B CA 1
ATOM 2883 C C . ALA B 1 148 ? -13.773 -8 3.777 1 94.44 148 ALA B C 1
ATOM 2885 O O . ALA B 1 148 ? -14.586 -8.227 2.879 1 94.44 148 ALA B O 1
ATOM 2886 N N . ASN B 1 149 ? -13.5 -6.797 4.332 1 95.56 149 ASN B N 1
ATOM 2887 C CA . ASN B 1 149 ? -13.641 -5.598 3.516 1 95.56 149 ASN B CA 1
ATOM 2888 C C . ASN B 1 149 ? -12.438 -5.391 2.605 1 95.56 149 ASN B C 1
ATOM 2890 O O . ASN B 1 149 ? -11.297 -5.316 3.078 1 95.56 149 ASN B O 1
ATOM 2894 N N . ILE B 1 150 ? -12.734 -5.328 1.323 1 96.38 150 ILE B N 1
ATOM 2895 C CA . ILE B 1 150 ? -11.656 -5.176 0.349 1 96.38 150 ILE B CA 1
ATOM 2896 C C . ILE B 1 150 ? -11.727 -3.787 -0.28 1 96.38 150 ILE B C 1
ATOM 2898 O O . ILE B 1 150 ? -12.789 -3.352 -0.727 1 96.38 150 ILE B O 1
ATOM 2902 N N . THR B 1 151 ? -10.68 -3.066 -0.248 1 97.19 151 THR B N 1
ATOM 2903 C CA . THR B 1 151 ? -10.508 -1.846 -1.029 1 97.19 151 THR B CA 1
ATOM 2904 C C . THR B 1 151 ? -9.5 -2.057 -2.152 1 97.19 151 THR B C 1
ATOM 2906 O O . THR B 1 151 ? -8.352 -2.428 -1.898 1 97.19 151 THR B O 1
ATOM 2909 N N . ILE B 1 152 ? -9.93 -1.857 -3.34 1 97.44 152 ILE B N 1
ATOM 2910 C CA . ILE B 1 152 ? -9.039 -2.129 -4.469 1 97.44 152 ILE B CA 1
ATOM 2911 C C . ILE B 1 152 ? -8.82 -0.851 -5.273 1 97.44 152 ILE B C 1
ATOM 2913 O O . ILE B 1 152 ? -9.742 -0.041 -5.426 1 97.44 152 ILE B O 1
ATOM 2917 N N . THR B 1 153 ? -7.59 -0.655 -5.707 1 97.19 153 THR B N 1
ATOM 2918 C CA . THR B 1 153 ? -7.184 0.414 -6.613 1 97.19 153 THR B CA 1
ATOM 2919 C C . THR B 1 153 ? -6.922 -0.134 -8.016 1 97.19 153 THR B C 1
ATOM 2921 O O . THR B 1 153 ? -6.16 -1.089 -8.18 1 97.19 153 THR B O 1
ATOM 2924 N N . VAL B 1 154 ? -7.566 0.462 -8.984 1 96.94 154 VAL B N 1
ATOM 2925 C CA . VAL B 1 154 ? -7.398 0.016 -10.367 1 96.94 154 VAL B CA 1
ATOM 2926 C C . VAL B 1 154 ? -7.148 1.221 -11.273 1 96.94 154 VAL B C 1
ATOM 2928 O O . VAL B 1 154 ? -7.473 2.354 -10.906 1 96.94 154 VAL B O 1
ATOM 2931 N N . SER B 1 155 ? -6.484 0.888 -12.391 1 95.81 155 SER B N 1
ATOM 2932 C CA . SER B 1 155 ? -6.332 1.954 -13.375 1 95.81 155 SER B CA 1
ATOM 2933 C C . SER B 1 155 ? -7.688 2.416 -13.898 1 95.81 155 SER B C 1
ATOM 2935 O O . SER B 1 155 ? -8.594 1.604 -14.094 1 95.81 155 SER B O 1
ATOM 2937 N N . GLN B 1 156 ? -7.73 3.676 -14.086 1 94.44 156 GLN B N 1
ATOM 2938 C CA . GLN B 1 156 ? -8.93 4.234 -14.695 1 94.44 156 GLN B CA 1
ATOM 2939 C C . GLN B 1 156 ? -9.062 3.805 -16.156 1 94.44 156 GLN B C 1
ATOM 2941 O O . GLN B 1 156 ? -8.102 3.889 -16.922 1 94.44 156 GLN B O 1
ATOM 2946 N N . GLY B 1 157 ? -10.258 3.346 -16.531 1 90.69 157 GLY B N 1
ATOM 2947 C CA . GLY B 1 157 ? -10.523 2.967 -17.906 1 90.69 157 GLY B CA 1
ATOM 2948 C C . GLY B 1 157 ? -10.32 1.487 -18.172 1 90.69 157 GLY B C 1
ATOM 2949 O O . GLY B 1 157 ? -11.281 0.762 -18.438 1 90.69 157 GLY B O 1
ATOM 2950 N N . ASP B 1 158 ? -9.125 0.946 -17.922 1 92.88 158 ASP B N 1
ATOM 2951 C CA . ASP B 1 158 ? -8.812 -0.427 -18.297 1 92.88 158 ASP B CA 1
ATOM 2952 C C . ASP B 1 158 ? -8.797 -1.35 -17.094 1 92.88 158 ASP B C 1
ATOM 2954 O O . ASP B 1 158 ? -8.617 -2.562 -17.219 1 92.88 158 ASP B O 1
ATOM 2958 N N . CYS B 1 159 ? -8.914 -0.91 -15.977 1 96.25 159 CYS B N 1
ATOM 2959 C CA . CYS B 1 159 ? -9.164 -1.653 -14.75 1 96.25 159 CYS B CA 1
ATOM 2960 C C . CYS B 1 159 ? -8 -2.576 -14.414 1 96.25 159 CYS B C 1
ATOM 2962 O O . CYS B 1 159 ? -8.203 -3.697 -13.953 1 96.25 159 CYS B O 1
ATOM 2964 N N . VAL B 1 160 ? -6.828 -2.186 -14.703 1 96.38 160 VAL B N 1
ATOM 2965 C CA . VAL B 1 160 ? -5.629 -2.904 -14.289 1 96.38 160 VAL B CA 1
ATOM 2966 C C . VAL B 1 160 ? -5.445 -2.77 -12.781 1 96.38 160 VAL B C 1
ATOM 2968 O O . VAL B 1 160 ? -5.434 -1.656 -12.242 1 96.38 160 VAL B O 1
ATOM 2971 N N . PRO B 1 161 ? -5.332 -3.838 -12.07 1 96.38 161 PRO B N 1
ATOM 2972 C CA . PRO B 1 161 ? -5.184 -3.717 -10.617 1 96.38 161 PRO B CA 1
ATOM 2973 C C . PRO B 1 161 ? -3.826 -3.146 -10.211 1 96.38 161 PRO B C 1
ATOM 2975 O O . PRO B 1 161 ? -2.809 -3.463 -10.828 1 96.38 161 PRO B O 1
ATOM 2978 N N . PHE B 1 162 ? -3.854 -2.318 -9.148 1 95.88 162 PHE B N 1
ATOM 2979 C CA . PHE B 1 162 ? -2.625 -1.723 -8.633 1 95.88 162 PHE B CA 1
ATOM 2980 C C . PHE B 1 162 ? -2.379 -2.152 -7.191 1 95.88 162 PHE B C 1
ATOM 2982 O O . PHE B 1 162 ? -1.236 -2.402 -6.801 1 95.88 162 PHE B O 1
ATOM 2989 N N . SER B 1 163 ? -3.414 -2.156 -6.449 1 96.69 163 SER B N 1
ATOM 2990 C CA . SER B 1 163 ? -3.273 -2.564 -5.055 1 96.69 163 SER B CA 1
ATOM 2991 C C . SER B 1 163 ? -4.625 -2.93 -4.449 1 96.69 163 SER B C 1
ATOM 2993 O O . SER B 1 163 ? -5.672 -2.598 -5.004 1 96.69 163 SER B O 1
ATOM 2995 N N . ASP B 1 164 ? -4.555 -3.664 -3.42 1 96.75 164 ASP B N 1
ATOM 2996 C CA . ASP B 1 164 ? -5.77 -3.861 -2.635 1 96.75 164 ASP B CA 1
ATOM 2997 C C . ASP B 1 164 ? -5.438 -4.082 -1.16 1 96.75 164 ASP B C 1
ATOM 2999 O O . ASP B 1 164 ? -4.309 -4.441 -0.818 1 96.75 164 ASP B O 1
ATOM 3003 N N . VAL B 1 165 ? -6.348 -3.738 -0.344 1 96.75 165 VAL B N 1
ATOM 3004 C CA . VAL B 1 165 ? -6.27 -3.924 1.101 1 96.75 165 VAL B CA 1
ATOM 3005 C C . VAL B 1 165 ? -7.371 -4.883 1.558 1 96.75 165 VAL B C 1
ATOM 3007 O O . VAL B 1 165 ? -8.555 -4.656 1.284 1 96.75 165 VAL B O 1
ATOM 3010 N N . TYR B 1 166 ? -6.945 -5.91 2.156 1 94.5 166 TYR B N 1
ATOM 3011 C CA . TYR B 1 166 ? -7.82 -6.895 2.781 1 94.5 166 TYR B CA 1
ATOM 3012 C C . TYR B 1 166 ? -7.871 -6.699 4.293 1 94.5 166 TYR B C 1
ATOM 3014 O O . TYR B 1 166 ? -6.855 -6.828 4.977 1 94.5 166 TYR B O 1
ATOM 3022 N N . GLU B 1 167 ? -9.023 -6.363 4.828 1 94.69 167 GLU B N 1
ATOM 3023 C CA . GLU B 1 167 ? -9.234 -6.207 6.266 1 94.69 167 GLU B CA 1
ATOM 3024 C C . GLU B 1 167 ? -10.328 -7.141 6.77 1 94.69 167 GLU B C 1
ATOM 3026 O O . GLU B 1 167 ? -11.5 -6.969 6.438 1 94.69 167 GLU B O 1
ATOM 3031 N N . GLY B 1 168 ? -9.961 -8.062 7.59 1 92.75 168 GLY B N 1
ATOM 3032 C CA . GLY B 1 168 ? -10.984 -8.961 8.094 1 92.75 168 GLY B CA 1
ATOM 3033 C C . GLY B 1 168 ? -10.422 -10.195 8.766 1 92.75 168 GLY B C 1
ATOM 3034 O O . GLY B 1 168 ? -9.516 -10.102 9.594 1 92.75 168 GLY B O 1
ATOM 3035 N N . MET B 1 169 ? -11.078 -11.344 8.383 1 91.12 169 MET B N 1
ATOM 3036 C CA . MET B 1 169 ? -10.719 -12.617 9 1 91.12 169 MET B CA 1
ATOM 3037 C C . MET B 1 169 ? -10.273 -13.625 7.953 1 91.12 169 MET B C 1
ATOM 3039 O O . MET B 1 169 ? -10.883 -13.734 6.887 1 91.12 169 MET B O 1
ATOM 3043 N N . LYS B 1 170 ? -9.164 -14.273 8.281 1 88.38 170 LYS B N 1
ATOM 3044 C CA . LYS B 1 170 ? -8.719 -15.445 7.527 1 88.38 170 LYS B CA 1
ATOM 3045 C C . LYS B 1 170 ? -8.547 -16.656 8.445 1 88.38 170 LYS B C 1
ATOM 3047 O O . LYS B 1 170 ? -7.688 -16.641 9.328 1 88.38 170 LYS B O 1
ATOM 3052 N N . ASP B 1 171 ? -9.359 -17.641 8.234 1 87.5 171 ASP B N 1
ATOM 3053 C CA . ASP B 1 171 ? -9.344 -18.828 9.062 1 87.5 171 ASP B CA 1
ATOM 3054 C C . ASP B 1 171 ? -9.539 -18.484 10.539 1 87.5 171 ASP B C 1
ATOM 3056 O O . ASP B 1 171 ? -8.812 -18.984 11.398 1 87.5 171 ASP B O 1
ATOM 3060 N N . GLY B 1 172 ? -10.312 -17.5 10.719 1 88.5 172 GLY B N 1
ATOM 3061 C CA . GLY B 1 172 ? -10.68 -17.109 12.07 1 88.5 172 GLY B CA 1
ATOM 3062 C C . GLY B 1 172 ? -9.664 -16.203 12.727 1 88.5 172 GLY B C 1
ATOM 3063 O O . GLY B 1 172 ? -9.758 -15.914 13.922 1 88.5 172 GLY B O 1
ATOM 3064 N N . VAL B 1 173 ? -8.688 -15.852 12.055 1 89.31 173 VAL B N 1
ATOM 3065 C CA . VAL B 1 173 ? -7.629 -15 12.586 1 89.31 173 VAL B CA 1
ATOM 3066 C C . VAL B 1 173 ? -7.762 -13.586 12.008 1 89.31 173 VAL B C 1
ATOM 3068 O O . VAL B 1 173 ? -7.875 -13.414 10.797 1 89.31 173 VAL B O 1
ATOM 3071 N N . PRO B 1 174 ? -7.805 -12.547 12.945 1 90.81 174 PRO B N 1
ATOM 3072 C CA . PRO B 1 174 ? -7.816 -11.18 12.406 1 90.81 174 PRO B CA 1
ATOM 3073 C C . PRO B 1 174 ? -6.633 -10.898 11.484 1 90.81 174 PRO B C 1
ATOM 3075 O O . PRO B 1 174 ? -5.484 -11.164 11.844 1 90.81 174 PRO B O 1
ATOM 3078 N N . THR B 1 175 ? -6.949 -10.359 10.25 1 91.44 175 THR B N 1
ATOM 3079 C CA . THR B 1 175 ? -5.93 -10.266 9.211 1 91.44 175 THR B CA 1
ATOM 3080 C C . THR B 1 175 ? -6.027 -8.922 8.484 1 91.44 175 THR B C 1
ATOM 3082 O O . THR B 1 175 ? -7.121 -8.469 8.156 1 91.44 175 THR B O 1
ATOM 3085 N N . LEU B 1 176 ? -4.895 -8.234 8.391 1 94.62 176 LEU B N 1
ATOM 3086 C CA . LEU B 1 176 ? -4.695 -7.145 7.445 1 94.62 176 LEU B CA 1
ATOM 3087 C C . LEU B 1 176 ? -3.684 -7.531 6.375 1 94.62 176 LEU B C 1
ATOM 3089 O O . LEU B 1 176 ? -2.561 -7.934 6.691 1 94.62 176 LEU B O 1
ATOM 3093 N N . GLU B 1 177 ? -4.109 -7.48 5.152 1 94.19 177 GLU B N 1
ATOM 3094 C CA . GLU B 1 177 ? -3.199 -7.758 4.043 1 94.19 177 GLU B CA 1
ATOM 3095 C C . GLU B 1 177 ? -3.219 -6.633 3.016 1 94.19 177 GLU B C 1
ATOM 3097 O O . GLU B 1 177 ? -4.289 -6.188 2.594 1 94.19 177 GLU B O 1
ATOM 3102 N N . VAL B 1 178 ? -2.09 -6.176 2.729 1 96.12 178 VAL B N 1
ATOM 3103 C CA . VAL B 1 178 ? -1.929 -5.18 1.675 1 96.12 178 VAL B CA 1
ATOM 3104 C C . VAL B 1 178 ? -1.15 -5.785 0.508 1 96.12 178 VAL B C 1
ATOM 3106 O O . VAL B 1 178 ? -0.078 -6.363 0.702 1 96.12 178 VAL B O 1
ATOM 3109 N N . ARG B 1 179 ? -1.713 -5.645 -0.668 1 96.06 179 ARG B N 1
ATOM 3110 C CA . ARG B 1 179 ? -1.084 -6.188 -1.867 1 96.06 179 ARG B CA 1
ATOM 3111 C C . ARG B 1 179 ? -0.842 -5.094 -2.902 1 96.06 179 ARG B C 1
ATOM 3113 O O . ARG B 1 179 ? -1.646 -4.168 -3.033 1 96.06 179 ARG B O 1
ATOM 3120 N N . GLY B 1 180 ? 0.233 -5.223 -3.576 1 96.12 180 GLY B N 1
ATOM 3121 C CA . GLY B 1 180 ? 0.554 -4.395 -4.727 1 96.12 180 GLY B CA 1
ATOM 3122 C C . GLY B 1 180 ? 0.828 -5.195 -5.984 1 96.12 180 GLY B C 1
ATOM 3123 O O . GLY B 1 180 ? 1.375 -6.301 -5.914 1 96.12 180 GLY B O 1
ATOM 3124 N N . TYR B 1 181 ? 0.483 -4.656 -7.129 1 97.19 181 TYR B N 1
ATOM 3125 C CA . TYR B 1 181 ? 0.668 -5.277 -8.438 1 97.19 181 TYR B CA 1
ATOM 3126 C C . TYR B 1 181 ? 1.502 -4.387 -9.352 1 97.19 181 TYR B C 1
ATOM 3128 O O . TYR B 1 181 ? 1.101 -3.264 -9.664 1 97.19 181 TYR B O 1
ATOM 3136 N N . VAL B 1 182 ? 2.611 -4.934 -9.773 1 97.62 182 VAL B N 1
ATOM 3137 C CA . VAL B 1 182 ? 3.537 -4.16 -10.594 1 97.62 182 VAL B CA 1
ATOM 3138 C C . VAL B 1 182 ? 3.986 -4.992 -11.789 1 97.62 182 VAL B C 1
ATOM 3140 O O . VAL B 1 182 ? 3.568 -6.141 -11.945 1 97.62 182 VAL B O 1
ATOM 3143 N N . ASN B 1 183 ? 4.715 -4.363 -12.672 1 97.81 183 ASN B N 1
ATOM 3144 C CA . ASN B 1 183 ? 5.273 -5.004 -13.852 1 97.81 183 ASN B CA 1
ATOM 3145 C C . ASN B 1 183 ? 4.18 -5.59 -14.742 1 97.81 183 ASN B C 1
ATOM 3147 O O . ASN B 1 183 ? 4.293 -6.723 -15.211 1 97.81 183 ASN B O 1
ATOM 3151 N N . TYR B 1 184 ? 3.18 -4.871 -14.805 1 97.06 184 TYR B N 1
ATOM 3152 C CA . TYR B 1 184 ? 2.066 -5.258 -15.664 1 97.06 184 TYR B CA 1
ATOM 3153 C C . TYR B 1 184 ? 2.496 -5.312 -17.125 1 97.06 184 TYR B C 1
ATOM 3155 O O . TYR B 1 184 ? 3.143 -4.391 -17.625 1 97.06 184 TYR B O 1
ATOM 3163 N N . THR B 1 185 ? 2.137 -6.344 -17.781 1 95.5 185 THR B N 1
ATOM 3164 C CA . THR B 1 185 ? 2.266 -6.496 -19.234 1 95.5 185 THR B CA 1
ATOM 3165 C C . THR B 1 185 ? 0.995 -7.09 -19.828 1 95.5 185 THR B C 1
ATOM 3167 O O . THR B 1 185 ? 0.533 -8.148 -19.391 1 95.5 185 THR B O 1
ATOM 3170 N N . SER B 1 186 ? 0.493 -6.34 -20.828 1 96.25 186 SER B N 1
ATOM 3171 C CA . SER B 1 186 ? -0.706 -6.844 -21.484 1 96.25 186 SER B CA 1
ATOM 3172 C C . SER B 1 186 ? -0.427 -8.164 -22.203 1 96.25 186 SER B C 1
ATOM 3174 O O . SER B 1 186 ? 0.615 -8.312 -22.844 1 96.25 186 SER B O 1
ATOM 3176 N N . GLY B 1 187 ? -1.385 -9.078 -22.078 1 97 187 GLY B N 1
ATOM 3177 C CA . GLY B 1 187 ? -1.21 -10.391 -22.672 1 97 187 GLY B CA 1
ATOM 3178 C C . GLY B 1 187 ? -0.275 -11.289 -21.891 1 97 187 GLY B C 1
ATOM 3179 O O . GLY B 1 187 ? 0.175 -10.922 -20.797 1 97 187 GLY B O 1
ATOM 3180 N N . ILE B 1 188 ? -0.129 -12.469 -22.375 1 98.19 188 ILE B N 1
ATOM 3181 C CA . ILE B 1 188 ? 0.789 -13.461 -21.828 1 98.19 188 ILE B CA 1
ATOM 3182 C C . ILE B 1 188 ? 1.738 -13.945 -22.922 1 98.19 188 ILE B C 1
ATOM 3184 O O . ILE B 1 188 ? 1.339 -14.711 -23.797 1 98.19 188 ILE B O 1
ATOM 3188 N N . SER B 1 189 ? 2.943 -13.523 -22.828 1 96.56 189 SER B N 1
ATOM 3189 C CA . SER B 1 189 ? 3.889 -13.742 -23.922 1 96.56 189 SER B CA 1
ATOM 3190 C C . SER B 1 189 ? 4.266 -15.219 -24.047 1 96.56 189 SER B C 1
ATOM 3192 O O . SER B 1 189 ? 4.371 -15.75 -25.141 1 96.56 189 SER B O 1
ATOM 3194 N N . ASP B 1 190 ? 4.52 -15.844 -22.938 1 97.81 190 ASP B N 1
ATOM 3195 C CA . ASP B 1 190 ? 4.875 -17.25 -22.906 1 97.81 190 ASP B CA 1
ATOM 3196 C C . ASP B 1 190 ? 4.023 -18.016 -21.875 1 97.81 190 ASP B C 1
ATOM 3198 O O . ASP B 1 190 ? 4.461 -18.234 -20.75 1 97.81 190 ASP B O 1
ATOM 3202 N N . PRO B 1 191 ? 2.881 -18.469 -22.312 1 98 191 PRO B N 1
ATOM 3203 C CA . PRO B 1 191 ? 1.984 -19.156 -21.375 1 98 191 PRO B CA 1
ATOM 3204 C C . PRO B 1 191 ? 2.635 -20.375 -20.719 1 98 191 PRO B C 1
ATOM 3206 O O . PRO B 1 191 ? 2.275 -20.734 -19.594 1 98 191 PRO B O 1
ATOM 3209 N N . SER B 1 192 ? 3.58 -21 -21.344 1 97.5 192 SER B N 1
ATOM 3210 C CA . SER B 1 192 ? 4.188 -22.203 -20.797 1 97.5 192 SER B CA 1
ATOM 3211 C C . SER B 1 192 ? 4.926 -21.922 -19.5 1 97.5 192 SER B C 1
ATOM 3213 O O . SER B 1 192 ? 5.031 -22.797 -18.625 1 97.5 192 SER B O 1
ATOM 3215 N N . LYS B 1 193 ? 5.414 -20.734 -19.391 1 97.19 193 LYS B N 1
ATOM 3216 C CA . LYS B 1 193 ? 6.109 -20.328 -18.172 1 97.19 193 LYS B CA 1
ATOM 3217 C C . LYS B 1 193 ? 5.219 -20.5 -16.938 1 97.19 193 LYS B C 1
ATOM 3219 O O . LYS B 1 193 ? 5.703 -20.812 -15.852 1 97.19 193 LYS B O 1
ATOM 3224 N N . TYR B 1 194 ? 3.91 -20.359 -17.125 1 97.75 194 TYR B N 1
ATOM 3225 C CA . TYR B 1 194 ? 3.004 -20.266 -15.984 1 97.75 194 TYR B CA 1
ATOM 3226 C C . TYR B 1 194 ? 2.082 -21.484 -15.922 1 97.75 194 TYR B C 1
ATOM 3228 O O . TYR B 1 194 ? 1.547 -21.797 -14.859 1 97.75 194 TYR B O 1
ATOM 3236 N N . PHE B 1 195 ? 1.91 -22.141 -17.078 1 97.62 195 PHE B N 1
ATOM 3237 C CA . PHE B 1 195 ? 0.761 -23.031 -17.094 1 97.62 195 PHE B CA 1
ATOM 3238 C C . PHE B 1 195 ? 1.182 -24.453 -17.484 1 97.62 195 PHE B C 1
ATOM 3240 O O . PHE B 1 195 ? 0.343 -25.344 -17.609 1 97.62 195 PHE B O 1
ATOM 3247 N N . THR B 1 196 ? 2.43 -24.641 -17.703 1 96.75 196 THR B N 1
ATOM 3248 C CA . THR B 1 196 ? 2.867 -26 -18.031 1 96.75 196 THR B CA 1
ATOM 3249 C C . THR B 1 196 ? 2.918 -26.875 -16.781 1 96.75 196 THR B C 1
ATOM 3251 O O . THR B 1 196 ? 3.66 -26.578 -15.844 1 96.75 196 THR B O 1
ATOM 3254 N N . VAL B 1 197 ? 2.162 -27.906 -16.75 1 95.25 197 VAL B N 1
ATOM 3255 C CA . VAL B 1 197 ? 2.191 -28.891 -15.68 1 95.25 197 VAL B CA 1
ATOM 3256 C C . VAL B 1 197 ? 3.289 -29.906 -15.953 1 95.25 197 VAL B C 1
ATOM 3258 O O . VAL B 1 197 ? 3.27 -30.594 -16.969 1 95.25 197 VAL B O 1
ATOM 3261 N N . PRO B 1 198 ? 4.156 -30 -15.062 1 94.06 198 PRO B N 1
ATOM 3262 C CA . PRO B 1 198 ? 5.223 -30.984 -15.297 1 94.06 198 PRO B CA 1
ATOM 3263 C C . PRO B 1 198 ? 4.699 -32.406 -15.398 1 94.06 198 PRO B C 1
ATOM 3265 O O . PRO B 1 198 ? 3.652 -32.719 -14.828 1 94.06 198 PRO B O 1
ATOM 3268 N N . SER B 1 199 ? 5.516 -33.219 -16.031 1 91.25 199 SER B N 1
ATOM 3269 C CA . SER B 1 199 ? 5.109 -34.625 -16.281 1 91.25 199 SER B CA 1
ATOM 3270 C C . SER B 1 199 ? 4.984 -35.406 -14.977 1 91.25 199 SER B C 1
ATOM 3272 O O . SER B 1 199 ? 4.133 -36.281 -14.867 1 91.25 199 SER B O 1
ATOM 3274 N N . PHE B 1 200 ? 5.785 -35.031 -13.93 1 89.88 200 PHE B N 1
ATOM 3275 C CA . PHE B 1 200 ? 5.773 -35.781 -12.688 1 89.88 200 PHE B CA 1
ATOM 3276 C C . PHE B 1 200 ? 4.496 -35.531 -11.898 1 89.88 200 PHE B C 1
ATOM 3278 O O . PHE B 1 200 ? 4.227 -36.188 -10.898 1 89.88 200 PHE B O 1
ATOM 3285 N N . CYS B 1 201 ? 3.701 -34.531 -12.367 1 91.69 201 CYS B N 1
ATOM 3286 C CA . CYS B 1 201 ? 2.426 -34.281 -11.703 1 91.69 201 CYS B CA 1
ATOM 3287 C C . CYS B 1 201 ? 1.371 -35.281 -12.133 1 91.69 201 CYS B C 1
ATOM 3289 O O . CYS B 1 201 ? 0.306 -35.375 -11.516 1 91.69 201 CYS B O 1
ATOM 3291 N N . GLN B 1 202 ? 1.534 -36.031 -13.219 1 83.5 202 GLN B N 1
ATOM 3292 C CA . GLN B 1 202 ? 0.575 -37.031 -13.703 1 83.5 202 GLN B CA 1
ATOM 3293 C C . GLN B 1 202 ? 0.3 -38.094 -12.656 1 83.5 202 GLN B C 1
ATOM 3295 O O . GLN B 1 202 ? -0.809 -38.625 -12.578 1 83.5 202 GLN B O 1
ATOM 3300 N N . SER B 1 203 ? 1.271 -38.312 -11.836 1 76.06 203 SER B N 1
ATOM 3301 C CA . SER B 1 203 ? 1.116 -39.312 -10.797 1 76.06 203 SER B CA 1
ATOM 3302 C C . SER B 1 203 ? 0.767 -38.688 -9.453 1 76.06 203 SER B C 1
ATOM 3304 O O . SER B 1 203 ? 0.824 -39.344 -8.414 1 76.06 203 SER B O 1
ATOM 3306 N N . ALA B 1 204 ? 0.518 -37.438 -9.516 1 72.06 204 ALA B N 1
ATOM 3307 C CA . ALA B 1 204 ? 0.314 -36.719 -8.258 1 72.06 204 ALA B CA 1
ATOM 3308 C C . ALA B 1 204 ? -0.964 -37.156 -7.562 1 72.06 204 ALA B C 1
ATOM 3310 O O . ALA B 1 204 ? -1.959 -37.469 -8.219 1 72.06 204 ALA B O 1
ATOM 3311 N N . LYS B 1 205 ? -0.719 -37.531 -6.195 1 65.38 205 LYS B N 1
ATOM 3312 C CA . LYS B 1 205 ? -1.827 -37.938 -5.336 1 65.38 205 LYS B CA 1
ATOM 3313 C C . LYS B 1 205 ? -2.818 -36.812 -5.141 1 65.38 205 LYS B C 1
ATOM 3315 O O . LYS B 1 205 ? -2.418 -35.656 -5.004 1 65.38 205 LYS B O 1
ATOM 3320 N N . HIS B 1 206 ? -4.008 -37.062 -5.535 1 65.31 206 HIS B N 1
ATOM 3321 C CA . HIS B 1 206 ? -5.09 -36.125 -5.215 1 65.31 206 HIS B CA 1
ATOM 3322 C C . HIS B 1 206 ? -5.23 -35.938 -3.709 1 65.31 206 HIS B C 1
ATOM 3324 O O . HIS B 1 206 ? -5.445 -36.906 -2.979 1 65.31 206 HIS B O 1
ATOM 3330 N N . GLU B 1 207 ? -4.398 -35.125 -3.162 1 58.78 207 GLU B N 1
ATOM 3331 C CA . GLU B 1 207 ? -4.527 -34.969 -1.719 1 58.78 207 GLU B CA 1
ATOM 3332 C C . GLU B 1 207 ? -5.656 -34 -1.373 1 58.78 207 GLU B C 1
ATOM 3334 O O . GLU B 1 207 ? -5.906 -33.062 -2.107 1 58.78 207 GLU B O 1
ATOM 3339 N N . THR B 1 208 ? -6.574 -34.656 -0.604 1 54.78 208 THR B N 1
ATOM 3340 C CA . THR B 1 208 ? -7.57 -33.812 0.039 1 54.78 208 THR B CA 1
ATOM 3341 C C . THR B 1 208 ? -6.98 -33.125 1.267 1 54.78 208 THR B C 1
ATOM 3343 O O . THR B 1 208 ? -6.211 -33.75 2.014 1 54.78 208 THR B O 1
ATOM 3346 N N . PRO B 1 209 ? -7.402 -32.094 1.87 1 52.28 209 PRO B N 1
ATOM 3347 C CA . PRO B 1 209 ? -7.266 -30.766 2.502 1 52.28 209 PRO B CA 1
ATOM 3348 C C . PRO B 1 209 ? -5.832 -30.25 2.49 1 52.28 209 PRO B C 1
ATOM 3350 O O . PRO B 1 209 ? -4.887 -31.047 2.432 1 52.28 209 PRO B O 1
ATOM 3353 N N . LYS B 1 210 ? -5.508 -28.938 2.297 1 51.06 210 LYS B N 1
ATOM 3354 C CA . LYS B 1 210 ? -4.234 -28.219 2.203 1 51.06 210 LYS B CA 1
ATOM 3355 C C . LYS B 1 210 ? -3.369 -28.484 3.434 1 51.06 210 LYS B C 1
ATOM 3357 O O . LYS B 1 210 ? -3.762 -28.156 4.555 1 51.06 210 LYS B O 1
ATOM 3362 N N . THR B 1 211 ? -2.549 -29.562 3.496 1 45.28 211 THR B N 1
ATOM 3363 C CA . THR B 1 211 ? -1.602 -29.578 4.605 1 45.28 211 THR B CA 1
ATOM 3364 C C . THR B 1 211 ? -0.719 -28.344 4.582 1 45.28 211 THR B C 1
ATOM 3366 O O . THR B 1 211 ? -0.408 -27.766 5.633 1 45.28 211 THR B O 1
ATOM 3369 N N . GLN B 1 212 ? 0.186 -28.328 3.398 1 46.75 212 GLN B N 1
ATOM 3370 C CA . GLN B 1 212 ? 1.167 -27.234 3.377 1 46.75 212 GLN B CA 1
ATOM 3371 C C . GLN B 1 212 ? 0.635 -26.031 2.617 1 46.75 212 GLN B C 1
ATOM 3373 O O . GLN B 1 212 ? 0.002 -26.172 1.57 1 46.75 212 GLN B O 1
ATOM 3378 N N . LYS B 1 213 ? 0.545 -24.844 3.227 1 53.34 213 LYS B N 1
ATOM 3379 C CA . LYS B 1 213 ? -0.082 -23.594 2.781 1 53.34 213 LYS B CA 1
ATOM 3380 C C . LYS B 1 213 ? 0.647 -23.016 1.573 1 53.34 213 LYS B C 1
ATOM 3382 O O . LYS B 1 213 ? 1.862 -22.812 1.614 1 53.34 213 LYS B O 1
ATOM 3387 N N . SER B 1 214 ? 0.289 -23.266 0.294 1 58.28 214 SER B N 1
ATOM 3388 C CA . SER B 1 214 ? 0.768 -22.516 -0.869 1 58.28 214 SER B CA 1
ATOM 3389 C C . SER B 1 214 ? 1.064 -21.062 -0.514 1 58.28 214 SER B C 1
ATOM 3391 O O . SER B 1 214 ? 0.336 -20.453 0.268 1 58.28 214 SER B O 1
ATOM 3393 N N . PRO B 1 215 ? 2.387 -20.656 -1.011 1 57.16 215 PRO B N 1
ATOM 3394 C CA . PRO B 1 215 ? 2.645 -19.25 -0.746 1 57.16 215 PRO B CA 1
ATOM 3395 C C . PRO B 1 215 ? 1.698 -18.312 -1.506 1 57.16 215 PRO B C 1
ATOM 3397 O O . PRO B 1 215 ? 1.723 -17.109 -1.303 1 57.16 215 PRO B O 1
ATOM 3400 N N . PHE B 1 216 ? 0.93 -19.125 -2.422 1 69.31 216 PHE B N 1
ATOM 3401 C CA . PHE B 1 216 ? 0.07 -18.297 -3.268 1 69.31 216 PHE B CA 1
ATOM 3402 C C . PHE B 1 216 ? -1.376 -18.359 -2.791 1 69.31 216 PHE B C 1
ATOM 3404 O O . PHE B 1 216 ? -1.924 -19.453 -2.592 1 69.31 216 PHE B O 1
ATOM 3411 N N . ASP B 1 217 ? -1.847 -17.469 -2.064 1 61.94 217 ASP B N 1
ATOM 3412 C CA . ASP B 1 217 ? -3.264 -17.438 -1.72 1 61.94 217 ASP B CA 1
ATOM 3413 C C . ASP B 1 217 ? -3.939 -16.188 -2.27 1 61.94 217 ASP B C 1
ATOM 3415 O O . ASP B 1 217 ? -3.469 -15.07 -2.041 1 61.94 217 ASP B O 1
ATOM 3419 N N . LYS B 1 218 ? -5.059 -16.453 -2.992 1 64.88 218 LYS B N 1
ATOM 3420 C CA . LYS B 1 218 ? -5.926 -15.414 -3.551 1 64.88 218 LYS B CA 1
ATOM 3421 C C . LYS B 1 218 ? -5.105 -14.312 -4.211 1 64.88 218 LYS B C 1
ATOM 3423 O O . LYS B 1 218 ? -5.047 -13.188 -3.705 1 64.88 218 LYS B O 1
ATOM 3428 N N . ILE B 1 219 ? -4.574 -14.578 -5.363 1 79 219 ILE B N 1
ATOM 3429 C CA . ILE B 1 219 ? -3.668 -13.688 -6.086 1 79 219 ILE B CA 1
ATOM 3430 C C . ILE B 1 219 ? -4.367 -12.359 -6.375 1 79 219 ILE B C 1
ATOM 3432 O O . ILE B 1 219 ? -3.83 -11.289 -6.082 1 79 219 ILE B O 1
ATOM 3436 N N . LEU B 1 220 ? -5.609 -12.398 -6.84 1 84.56 220 LEU B N 1
ATOM 3437 C CA . LEU B 1 220 ? -6.465 -11.234 -7.031 1 84.56 220 LEU B CA 1
ATOM 3438 C C . LEU B 1 220 ? -7.719 -11.336 -6.172 1 84.56 220 LEU B C 1
ATOM 3440 O O . LEU B 1 220 ? -8.195 -12.438 -5.887 1 84.56 220 LEU B O 1
ATOM 3444 N N . PRO B 1 221 ? -8.148 -10.203 -5.762 1 83 221 PRO B N 1
ATOM 3445 C CA . PRO B 1 221 ? -9.367 -10.297 -4.941 1 83 221 PRO B CA 1
ATOM 3446 C C . PRO B 1 221 ? -10.586 -10.75 -5.746 1 83 221 PRO B C 1
ATOM 3448 O O . PRO B 1 221 ? -10.625 -10.562 -6.965 1 83 221 PRO B O 1
#

Radius of gyration: 26.96 Å; Cα contacts (8 Å, |Δi|>4): 970; chains: 2; bounding box: 137×74×51 Å

Secondary structure (DSSP, 8-state):
-----------------------B--SEEEEEEEEEEEEEETTEEEEEEEEEEEEEETTTTEEEEEEEEEETTEEEEEEEEEETTTTEEEEEEE-SS--EEEEEE-------B--TTPEEEEEEEETTTTEEEEEEEEEEEEETTEEEEEEEEEETTT--EEEEEEEEEETTEEEEEEEEEEEEEES-S-THHHHPPPGGGGG--B--S-SS--S---S--/-----------------------B--SEEEEEEEEEEEEEETTEEEEEEEEEEEEEETTTTEEEEEEEEEETTEEEEEEEEEETTTTEEEEEEE-SS--EEEEEE-------B--TTPEEEEEEEETTTTEEEEEEEEEEEEETTEEEEEEEEEETTT--EEEEEEEEEETTEEEEEEEEEEEEEES-S-THHHHPPPGGGTT--B--S-SS--S---S--

Foldseek 3Di:
DPPPPPPPPPPPPPPPPPLPPFAWAAQKKKWKKKKWKWWADPNDIDIDIDIWIKIHHNVQFKIKIWDWDDDPNWIKIWMWIGRVVVQKIWTWIDTPPDIAIEMEGHDDGDGTTDDSPWDWDDKDADPVNPWIKTKTWDKDDPDPQDIFIKIWIATPPNGHTAKMWTADGDNNIGMIMIMGIHPMDPHDPDVCVTHPDDPVNVPHDHDPDCPDDRPDDCVDD/DPPPPPPPPPPPPPPPPPLPPFAWAAQKKKWKKKKWKWWADPNDIDIDIDIWIKIHHNVQFKIKIWDWDDDPNWIKIWMWIGRVVVQKIWTWIDTPPDIAIEMEGHDDGDDTTDDSPWDWDDKDADPVNPWIKTKTWDKDDPDPQDIWIKIWIATPPNGHTAKMWTADGDNNIGMIMIMGIHPMDPHDPDCCVTHPDDPVCVPHDHDPDCPDDRPDDCVDD